Protein AF-A0A452YC44-F1 (afdb_monomer)

Organism: Aegilops tauschii subsp. strangulata (NCBI:txid200361)

Solvent-accessible surface area (backbone atoms only — not comparable to full-atom values): 22897 Å² total; per-residue (Å²): 118,47,82,43,82,42,40,73,81,59,58,51,47,60,36,51,28,50,75,39,75,52,96,51,88,94,44,70,43,84,42,74,10,66,50,44,50,27,32,63,68,18,35,35,37,35,33,37,38,51,56,42,36,35,71,69,41,54,56,68,47,43,53,63,58,76,65,48,63,53,47,77,64,87,78,85,61,61,43,60,50,31,90,60,43,43,87,48,73,40,71,90,77,62,99,85,40,74,71,67,51,43,65,76,48,32,86,68,54,84,66,55,88,85,78,89,81,74,82,77,49,73,67,52,50,47,52,51,48,37,70,77,37,63,86,43,56,91,48,41,66,60,53,50,54,45,50,55,48,52,38,47,48,44,54,60,70,73,64,64,79,83,91,62,99,64,94,69,88,68,75,78,72,64,78,50,72,67,54,54,51,48,48,52,53,57,55,63,78,41,92,67,74,75,77,88,60,78,73,53,74,68,53,51,50,51,53,48,41,54,46,26,58,63,67,16,64,72,47,91,49,69,68,57,22,48,52,48,33,29,52,50,22,55,75,71,68,39,79,86,57,35,84,51,81,58,73,93,64,79,63,50,79,45,79,45,78,52,34,40,32,34,46,95,39,73,40,82,29,96,47,67,42,44,78,85,65,89,57,98,71,75,94,41,69,73,59,44,56,51,47,31,53,52,49,46,31,58,71,71,75,48,94,82,86,90,85,74,71,88,86,76,46,67,68,55,53,54,52,51,52,29,50,42,40,65,49,90,79,84,86,79,87,82,52,99,84,60,52,71,44,78,75,76,57,66,87,70,92,74,54,71,63,70,63,49,49,60,55,50,50,52,50,50,52,52,46,52,68,73,46,69,88,78,128

Radius of gyration: 27.44 Å; Cα contacts (8 Å, |Δi|>4): 392; chains: 1; bounding box: 85×57×68 Å

InterPro domains:
  IPR011704 ATPase, dynein-related, AAA domain [PF07728] (3-95)
  IPR011704 ATPase, dynein-related, AAA domain [PF07728] (303-350)
  IPR025662 Sigma-54 interaction domain, ATP-binding site 1 [PS00675] (304-317)
  IPR027417 P-loop containing nucleoside triphosphate hydrolase [G3DSA:3.40.50.300] (1-129)
  IPR027417 P-loop containing nucleoside triphosphate hydrolase [G3DSA:3.40.50.300] (287-366)
  IPR027417 P-loop containing nucleoside triphosphate hydrolase [SSF52540] (2-188)
  IPR027417 P-loop containing nucleoside triphosphate hydrolase [SSF52540] (288-349)
  IPR040848 Midasin, AAA lid domain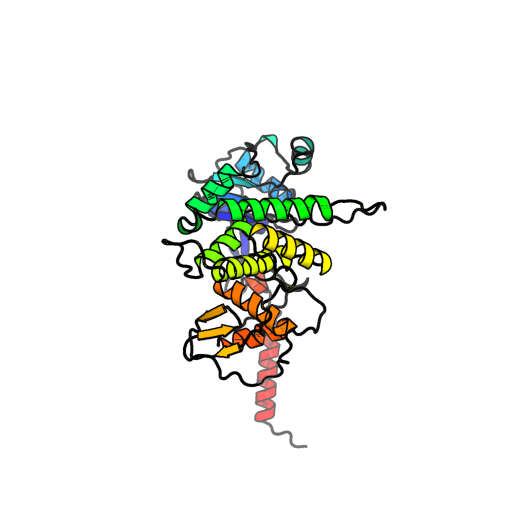 7 [PF17867] (124-238)

Nearest PDB structures (foldseek):
  6hyp-assembly1_A  TM=6.950E-01  e=7.839E-12  Saccharomyces cerevisiae
  6i26-assembly1_A  TM=6.501E-01  e=3.503E-11  Saccharomyces cerevisiae
  6i27-assembly1_A  TM=6.553E-01  e=1.036E-10  Saccharomyces cerevisiae
  6l1q-assembly1_C  TM=8.008E-01  e=5.345E-08  Acidithiobacillus ferrooxidans ATCC 23270
  7pmk-assembly1_7  TM=3.149E-01  e=3.720E-03  Saccharomyces cerevisiae

Secondary structure (DSSP, 8-state):
-EEEE--TT--HHHHHEEEEE-SSTT-EEEEE-HHHHHHHHT-EEEEETGGGS-HHHHHHHHHHHTT-SEEE-SSS-EEEPPTT-EEEE-----TT-TTHHHHHHSTTTTTS---PPPPPPHHHHHHHHHHH-GGGHHHHHHHHHHHHHHHHHHHHHSSS---S---------PPPHHHHHHHHHHHHTS----SSS---HHHHHHHHHHHIIIIITTSSSHHHHHHHHHHHHHHTT-TTSTT-SS-SSPPPEEE-SSEEEETTEEEE-SS-PPP----S----HHHHHHHHHHHHHHHTT------S-TTSSHHHHHHHHHHHTT---------TT--HHHHH-------HHHHHHHHHHHHHHHHHHHS----

Sequence (375 aa):
VLFIHMDEQMDGRTLVGSYVCTEKPGEFKWAPGSLTQAIVKGFWIVFEDIDKAPTDVQSILLPLLEGSSSFSIGHAEAVEVADGFRLFATVTTSKHDFSHALEGRLTYSGLWRKVMLGEPNREDMVNIVNGCYPSLDTISSKLIDTFEKVNSLVSYQFGGLNLAGGFSDGILHRFSLRDLLKWCKRIVGVDLNFEGLGLASSGYQFIYYEAADIFAASLSSPDKRQYVAREIARILGLFHQAETMHPTDKPIIQARHTDLQVGRVTLQCSDKPALIQKGPFADIRSALDVLERVACSIKFNEPVLLVGETGTGKTTLVQNLASWLKQSLTVVNLSQQSDISDLLGGFKPTDARSICFPLYMEFKDLFCQSFSKEV

Foldseek 3Di:
DEEDEAALPDDLCQQQWDFADDPDPPDTDTDGHPNRVCQQVLHEYEYEACLRHDPVNLVQCVCVLVVPQWRDSPPDDTHGGDPNYHYHYDHDDDPPCVPPPCPVRHDPSVSDDDDDDDADDLVRQLVVLCVVQVLCNVCSNLLSVLLVVLQVCLCPVVVDDPVDDDPPPPPSPRDDSVLSVLLSLLLVVPPQPPPDDHGDPVSLVSSLLSCLLSRLVVDDDNVSSLVSSLVSCVSSVNNPCSRDSDPPDQFDWDQDQQWTGQRPDIDGAPHGFDDLDPDVDDSDSVLSVVLSSVRSCVVSVHDDDDDDDPPPCPVVSVVSVCNRSVHDDDDDDDDPPDDPCNVPNGDDPDDPCNVVVVVVVVVVVVVCVVDPPDD

Mean predicted aligned error: 12.04 Å

pLDDT: mean 78.47, std 14.5, range [29.91, 95.56]

Structure (mmCIF, N/CA/C/O backbone):
data_AF-A0A452YC44-F1
#
_entry.id   AF-A0A452YC44-F1
#
loop_
_atom_site.group_PDB
_atom_site.id
_atom_site.type_symbol
_atom_site.label_atom_id
_atom_site.label_alt_id
_atom_site.label_comp_id
_atom_site.label_asym_id
_atom_site.label_entity_id
_atom_site.label_seq_id
_atom_site.pdbx_PDB_ins_code
_atom_site.Cartn_x
_atom_site.Cartn_y
_atom_site.Cartn_z
_atom_site.occupancy
_atom_site.B_iso_or_equiv
_atom_site.auth_seq_id
_atom_site.auth_comp_id
_atom_site.auth_asym_id
_atom_site.auth_atom_id
_atom_site.pdbx_PDB_model_num
ATOM 1 N N . VAL A 1 1 ? 0.842 -8.759 -18.058 1.00 87.31 1 VAL A N 1
ATOM 2 C CA . VAL A 1 1 ? 0.887 -7.284 -17.947 1.00 87.31 1 VAL A CA 1
ATOM 3 C C . VAL A 1 1 ? 1.856 -6.940 -16.829 1.00 87.31 1 VAL A C 1
ATOM 5 O O . VAL A 1 1 ? 1.789 -7.595 -15.796 1.00 87.31 1 VAL A O 1
ATOM 8 N N . LEU A 1 2 ? 2.770 -6.001 -17.051 1.00 91.62 2 LEU A N 1
ATOM 9 C CA . LEU A 1 2 ? 3.738 -5.496 -16.079 1.00 91.62 2 LEU A CA 1
ATOM 10 C C . LEU A 1 2 ? 3.369 -4.060 -15.711 1.00 91.62 2 LEU A C 1
ATOM 12 O O . LEU A 1 2 ? 3.071 -3.269 -16.601 1.00 91.62 2 LEU A O 1
ATOM 16 N N . PHE A 1 3 ? 3.404 -3.736 -14.423 1.00 93.00 3 PHE A N 1
ATOM 17 C CA . PHE A 1 3 ? 3.158 -2.388 -13.912 1.00 93.00 3 PHE A CA 1
ATOM 18 C C . PHE A 1 3 ? 4.475 -1.816 -13.397 1.00 93.00 3 PHE A C 1
ATOM 20 O O . PHE A 1 3 ? 5.175 -2.486 -12.637 1.00 93.00 3 PHE A O 1
ATOM 27 N N . ILE A 1 4 ? 4.821 -0.609 -13.834 1.00 91.19 4 ILE A N 1
ATOM 28 C CA . ILE A 1 4 ? 6.017 0.108 -13.395 1.00 91.19 4 ILE A CA 1
ATOM 29 C C . ILE A 1 4 ? 5.581 1.486 -12.924 1.00 91.19 4 ILE A C 1
ATOM 31 O O . ILE A 1 4 ? 5.048 2.268 -13.709 1.00 91.19 4 ILE A O 1
ATOM 35 N N . HIS A 1 5 ? 5.817 1.771 -11.648 1.00 90.75 5 HIS A N 1
ATOM 36 C CA . HIS A 1 5 ? 5.586 3.092 -11.082 1.00 90.75 5 HIS A CA 1
ATOM 37 C C . HIS A 1 5 ? 6.721 4.037 -11.474 1.00 90.75 5 HIS A C 1
ATOM 39 O O . HIS A 1 5 ? 7.886 3.656 -11.380 1.00 90.75 5 HIS A O 1
ATOM 45 N N . MET A 1 6 ? 6.375 5.237 -11.933 1.00 88.81 6 MET A N 1
ATOM 46 C CA . MET A 1 6 ? 7.327 6.278 -12.296 1.00 88.81 6 MET A CA 1
ATOM 47 C C . MET A 1 6 ? 7.452 7.301 -11.171 1.00 88.81 6 MET A C 1
ATOM 49 O O . MET A 1 6 ? 6.458 7.799 -10.645 1.00 88.81 6 MET A O 1
ATOM 53 N N . ASP A 1 7 ? 8.690 7.638 -10.835 1.00 86.19 7 ASP A N 1
ATOM 54 C CA . ASP A 1 7 ? 9.034 8.683 -9.881 1.00 86.19 7 ASP A CA 1
ATOM 55 C C . ASP A 1 7 ? 10.150 9.577 -10.445 1.00 86.19 7 ASP A C 1
ATOM 57 O O . ASP A 1 7 ? 10.784 9.241 -11.448 1.00 86.19 7 ASP A O 1
ATOM 61 N N . GLU A 1 8 ? 10.385 10.718 -9.793 1.00 84.38 8 GLU A N 1
ATOM 62 C CA . GLU A 1 8 ? 11.397 11.703 -10.204 1.00 84.38 8 GLU A CA 1
ATOM 63 C C . GLU A 1 8 ? 12.844 11.212 -10.014 1.00 84.38 8 GLU A C 1
ATOM 65 O O . GLU A 1 8 ? 13.779 11.841 -10.506 1.00 84.38 8 GLU A O 1
ATOM 70 N N . GLN A 1 9 ? 13.054 10.112 -9.286 1.00 82.69 9 GLN A N 1
ATOM 71 C CA . GLN A 1 9 ? 14.373 9.561 -8.965 1.00 82.69 9 GLN A CA 1
ATOM 72 C C . GLN A 1 9 ? 14.727 8.336 -9.819 1.00 82.69 9 GLN A C 1
ATOM 74 O O . GLN A 1 9 ? 15.830 7.798 -9.701 1.00 82.69 9 GLN A O 1
ATOM 79 N N . MET A 1 10 ? 13.819 7.895 -10.689 1.00 83.00 10 MET A N 1
ATOM 80 C CA . MET A 1 10 ? 14.007 6.706 -11.500 1.00 83.00 10 MET A CA 1
ATOM 81 C C . MET A 1 10 ? 15.135 6.883 -12.511 1.00 83.00 10 MET A C 1
ATOM 83 O O . MET A 1 10 ? 15.114 7.764 -13.370 1.00 83.00 10 MET A O 1
ATOM 87 N N . ASP A 1 11 ? 16.090 5.957 -12.459 1.00 83.94 11 ASP A N 1
ATOM 88 C CA . ASP A 1 11 ? 17.154 5.845 -13.448 1.00 83.94 11 ASP A CA 1
ATOM 89 C C . ASP A 1 11 ? 16.667 5.048 -14.672 1.00 83.94 11 ASP A C 1
ATOM 91 O O . ASP A 1 11 ? 16.182 3.914 -14.560 1.00 83.94 11 ASP A O 1
ATOM 95 N N . GLY A 1 12 ? 16.860 5.609 -15.868 1.00 83.50 12 GLY A N 1
ATOM 96 C CA . GLY A 1 12 ? 16.591 4.937 -17.140 1.00 83.50 12 GLY A CA 1
ATOM 97 C C . GLY A 1 12 ? 17.358 3.621 -17.313 1.00 83.50 12 GLY A C 1
ATOM 98 O O . GLY A 1 12 ? 16.876 2.710 -17.993 1.00 83.50 12 GLY A O 1
ATOM 99 N N . ARG A 1 13 ? 18.502 3.457 -16.636 1.00 83.94 13 ARG A N 1
ATOM 100 C CA . ARG A 1 13 ? 19.249 2.188 -16.608 1.00 83.94 13 ARG A CA 1
ATOM 101 C C . ARG A 1 13 ? 18.456 1.053 -15.972 1.00 83.94 13 ARG A C 1
ATOM 103 O O . ARG A 1 13 ? 18.591 -0.084 -16.403 1.00 83.94 13 ARG A O 1
ATOM 110 N N . THR A 1 14 ? 17.579 1.324 -15.011 1.00 83.31 14 THR A N 1
ATOM 111 C CA . THR A 1 14 ? 16.730 0.282 -14.408 1.00 83.31 14 THR A CA 1
ATOM 112 C C . THR A 1 14 ? 15.723 -0.278 -15.421 1.00 83.31 14 THR A C 1
ATOM 114 O O . THR A 1 14 ? 15.387 -1.464 -15.398 1.00 83.31 14 THR A O 1
ATOM 117 N N . LEU A 1 15 ? 15.268 0.557 -16.360 1.00 87.06 15 LEU A N 1
ATOM 118 C CA . LEU A 1 15 ? 14.335 0.157 -17.414 1.00 87.06 15 LEU A CA 1
ATOM 119 C C . LEU A 1 15 ? 15.045 -0.595 -18.541 1.00 87.06 15 LEU A C 1
ATOM 121 O O . LEU A 1 15 ? 14.588 -1.661 -18.958 1.00 87.06 15 LEU A O 1
ATOM 125 N N . VAL A 1 16 ? 16.166 -0.054 -19.018 1.00 89.38 16 VAL A N 1
ATOM 126 C CA . VAL A 1 16 ? 16.911 -0.593 -20.165 1.00 89.38 16 VAL A CA 1
ATOM 127 C C . VAL A 1 16 ? 17.768 -1.798 -19.761 1.00 89.38 16 VAL A C 1
ATOM 129 O O . VAL A 1 16 ? 17.779 -2.831 -20.433 1.00 89.38 16 VAL A O 1
ATOM 132 N N . GLY A 1 17 ? 18.441 -1.706 -18.625 1.00 87.31 17 GLY A N 1
ATOM 133 C CA . GLY A 1 17 ? 19.362 -2.701 -18.095 1.00 87.31 17 GLY A CA 1
ATOM 134 C C . GLY A 1 17 ? 20.668 -2.071 -17.631 1.00 87.31 17 GLY A C 1
ATOM 135 O O . GLY A 1 17 ? 20.981 -0.913 -17.928 1.00 87.31 17 GLY A O 1
ATOM 136 N N . SER A 1 18 ? 21.450 -2.858 -16.906 1.00 85.31 18 SER A N 1
ATOM 137 C CA . SER A 1 18 ? 22.782 -2.474 -16.450 1.00 85.31 18 SER A CA 1
ATOM 138 C C . SER A 1 18 ? 23.701 -3.694 -16.377 1.00 85.31 18 SER A C 1
ATOM 140 O O . SER A 1 18 ? 23.259 -4.848 -16.389 1.00 85.31 18 SER A O 1
ATOM 142 N N . TYR A 1 19 ? 25.011 -3.448 -16.335 1.00 84.06 19 TYR A N 1
ATOM 143 C CA . TYR A 1 19 ? 25.974 -4.495 -16.015 1.00 84.06 19 TYR A CA 1
ATOM 144 C C . TYR A 1 19 ? 25.935 -4.759 -14.517 1.00 84.06 19 TYR A C 1
ATOM 146 O O . TYR A 1 19 ? 26.180 -3.858 -13.715 1.00 84.06 19 TYR A O 1
ATOM 154 N N . VAL A 1 20 ? 25.649 -6.004 -14.155 1.00 81.56 20 VAL A N 1
ATOM 155 C CA . VAL A 1 20 ? 25.620 -6.455 -12.767 1.00 81.56 20 VAL A CA 1
ATOM 156 C C . VAL A 1 20 ? 26.834 -7.327 -12.483 1.00 81.56 20 VAL A C 1
ATOM 158 O O . VAL A 1 20 ? 27.291 -8.091 -13.342 1.00 81.56 20 VAL A O 1
ATOM 161 N N . CYS A 1 21 ? 27.370 -7.201 -11.270 1.00 80.06 21 CYS A N 1
ATOM 162 C CA . CYS A 1 21 ? 28.395 -8.114 -10.782 1.00 80.06 21 CYS A CA 1
ATOM 163 C C . CYS A 1 21 ? 27.818 -9.527 -10.702 1.00 80.06 21 CYS A C 1
ATOM 165 O O . CYS A 1 21 ? 26.653 -9.718 -10.347 1.00 80.06 21 CYS A O 1
ATOM 167 N N . THR A 1 22 ? 28.644 -10.513 -11.021 1.00 80.56 22 THR A N 1
ATOM 168 C CA . THR A 1 22 ? 28.306 -11.923 -10.826 1.00 80.56 22 THR A CA 1
ATOM 169 C C . THR A 1 22 ? 28.961 -12.461 -9.554 1.00 80.56 22 THR A C 1
ATOM 171 O O . THR A 1 22 ? 29.729 -11.767 -8.888 1.00 80.56 22 THR A O 1
ATOM 174 N N . GLU A 1 23 ? 28.686 -13.723 -9.221 1.00 80.19 23 GLU A N 1
ATOM 175 C CA . GLU A 1 23 ? 29.339 -14.422 -8.105 1.00 80.19 23 GLU A CA 1
ATOM 176 C C . GLU A 1 23 ? 30.863 -14.534 -8.278 1.00 80.19 23 GLU A C 1
ATOM 178 O O . GLU A 1 23 ? 31.586 -14.714 -7.299 1.00 80.19 23 GLU A O 1
ATOM 183 N N . LYS A 1 24 ? 31.367 -14.419 -9.514 1.00 78.31 24 LYS A N 1
ATOM 184 C CA . LYS A 1 24 ? 32.798 -14.421 -9.814 1.00 78.31 24 LYS A CA 1
ATOM 185 C C . LYS A 1 24 ? 33.354 -12.995 -9.716 1.00 78.31 24 LYS A C 1
ATOM 187 O O . LYS A 1 24 ? 32.956 -12.131 -10.503 1.00 78.31 24 LYS A O 1
ATOM 192 N N . PRO A 1 25 ? 34.304 -12.729 -8.797 1.00 74.81 25 PRO A N 1
ATOM 193 C CA . PRO A 1 25 ? 34.914 -11.411 -8.669 1.00 74.81 25 PRO A CA 1
ATOM 194 C C . PRO A 1 25 ? 35.533 -10.938 -9.991 1.00 74.81 25 PRO A C 1
ATOM 196 O O . PRO A 1 25 ? 36.320 -11.653 -10.605 1.00 74.81 25 PRO A O 1
ATOM 199 N N . GLY A 1 26 ? 35.185 -9.720 -10.414 1.00 77.00 26 GLY A N 1
ATOM 200 C CA . GLY A 1 26 ? 35.690 -9.104 -11.646 1.00 77.00 26 GLY A CA 1
ATOM 201 C C . GLY A 1 26 ? 34.912 -9.449 -12.921 1.00 77.00 26 GLY A C 1
ATOM 202 O O . GLY A 1 26 ? 35.197 -8.863 -13.963 1.00 77.00 26 GLY A O 1
ATOM 203 N N . GLU A 1 27 ? 33.919 -10.342 -12.861 1.00 83.50 27 GLU A N 1
ATOM 204 C CA . GLU A 1 27 ? 33.040 -10.638 -13.994 1.00 83.50 27 GLU A CA 1
ATOM 205 C C . GLU A 1 27 ? 31.748 -9.810 -13.915 1.00 83.50 27 GLU A C 1
ATOM 207 O O . GLU A 1 27 ? 30.963 -9.921 -12.966 1.00 83.50 27 GLU A O 1
ATOM 212 N N . PHE A 1 28 ? 31.523 -9.008 -14.957 1.00 82.00 28 PHE A N 1
ATOM 213 C CA . PHE A 1 28 ? 30.318 -8.211 -15.153 1.00 82.00 28 PHE A CA 1
ATOM 214 C C . PHE A 1 28 ? 29.489 -8.812 -16.281 1.00 82.00 28 PHE A C 1
ATOM 216 O O . PHE A 1 28 ? 29.984 -8.990 -17.395 1.00 82.00 28 PHE A O 1
ATOM 223 N N . LYS A 1 29 ? 28.212 -9.084 -16.011 1.00 85.25 29 LYS A N 1
ATOM 224 C CA . LYS A 1 29 ? 27.273 -9.591 -17.013 1.00 85.25 29 LYS A CA 1
ATOM 225 C C . LYS A 1 29 ? 26.180 -8.565 -17.261 1.00 85.25 29 LYS A C 1
ATOM 227 O O . LYS A 1 29 ? 25.663 -7.963 -16.323 1.00 85.25 29 LYS A O 1
ATOM 232 N N . TRP A 1 30 ? 25.813 -8.381 -18.526 1.00 85.50 30 TRP A N 1
ATOM 233 C CA . TRP A 1 30 ? 24.662 -7.557 -18.869 1.00 85.50 30 TRP A CA 1
ATOM 234 C C . TRP A 1 30 ? 23.370 -8.205 -18.361 1.00 85.50 30 TRP A C 1
ATOM 236 O O . TRP A 1 30 ? 23.087 -9.365 -18.681 1.00 85.50 30 TRP A O 1
ATOM 246 N N . ALA A 1 31 ? 22.589 -7.454 -17.586 1.00 85.75 31 ALA A N 1
ATOM 247 C CA . ALA A 1 31 ? 21.258 -7.846 -17.153 1.00 85.75 31 ALA A CA 1
ATOM 248 C C . ALA A 1 31 ? 20.211 -6.922 -17.802 1.00 85.75 31 ALA A C 1
ATOM 250 O O . ALA A 1 31 ? 20.277 -5.704 -17.616 1.00 85.75 31 ALA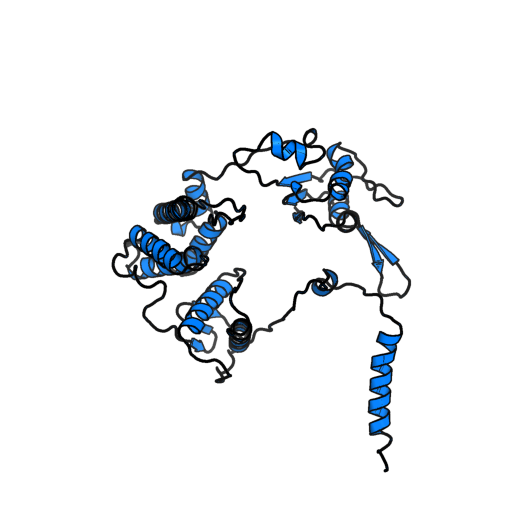 A O 1
ATOM 251 N N . PRO A 1 32 ? 19.239 -7.470 -18.559 1.00 88.69 32 PRO A N 1
ATOM 252 C CA . PRO A 1 32 ? 18.201 -6.658 -19.182 1.00 88.69 32 PRO A CA 1
ATOM 253 C C . PRO A 1 32 ? 17.266 -6.086 -18.114 1.00 88.69 32 PRO A C 1
ATOM 255 O O . PRO A 1 32 ? 16.814 -6.815 -17.227 1.00 88.69 32 PRO A O 1
ATOM 258 N N . GLY A 1 33 ? 16.950 -4.798 -18.233 1.00 89.00 33 GLY A N 1
ATOM 259 C CA . GLY A 1 33 ? 16.013 -4.115 -17.345 1.00 89.00 33 GLY A CA 1
ATOM 260 C C . GLY A 1 33 ? 14.559 -4.503 -17.614 1.00 89.00 33 GLY A C 1
ATOM 261 O O . GLY A 1 33 ? 14.247 -5.229 -18.564 1.00 89.00 33 GLY A O 1
ATOM 262 N N . SER A 1 34 ? 13.651 -4.012 -16.772 1.00 90.06 34 SER A N 1
ATOM 263 C CA . SER A 1 34 ? 12.233 -4.398 -16.805 1.00 90.06 34 SER A CA 1
ATOM 264 C C . SER A 1 34 ? 11.556 -4.100 -18.148 1.00 90.06 34 SER A C 1
ATOM 266 O O . SER A 1 34 ? 10.765 -4.912 -18.629 1.00 90.06 34 SER A O 1
ATOM 268 N N . LEU A 1 35 ? 11.892 -2.970 -18.784 1.00 91.62 35 LEU A N 1
ATOM 269 C CA . LEU A 1 35 ? 11.348 -2.587 -20.090 1.00 91.62 35 LEU A CA 1
ATOM 270 C C . LEU A 1 35 ? 11.918 -3.474 -21.200 1.00 91.62 35 LEU A C 1
ATOM 272 O O . LEU A 1 35 ? 11.156 -4.034 -21.982 1.00 91.62 35 LEU A O 1
ATOM 276 N N . THR A 1 36 ? 13.236 -3.674 -21.232 1.00 91.00 36 THR A N 1
ATOM 277 C CA . THR A 1 36 ? 13.882 -4.544 -22.228 1.00 91.00 36 THR A CA 1
ATOM 278 C C . THR A 1 36 ? 13.335 -5.968 -22.167 1.00 91.00 36 THR A C 1
ATOM 280 O O . THR A 1 36 ? 13.018 -6.559 -23.196 1.00 91.00 36 THR A O 1
ATOM 283 N N . GLN A 1 37 ? 13.142 -6.519 -20.965 1.00 90.62 37 GLN A N 1
ATOM 284 C CA . GLN A 1 37 ? 12.528 -7.839 -20.809 1.00 90.62 37 GLN A CA 1
ATOM 285 C C . GLN A 1 37 ? 11.084 -7.881 -21.325 1.00 90.62 37 GLN A C 1
ATOM 287 O O . GLN A 1 37 ? 10.684 -8.883 -21.920 1.00 90.62 37 GLN A O 1
ATOM 292 N N . ALA A 1 38 ? 10.306 -6.818 -21.103 1.00 93.06 38 ALA A N 1
ATOM 293 C CA . ALA A 1 38 ? 8.936 -6.718 -21.594 1.00 93.06 38 ALA A CA 1
ATOM 294 C C . ALA A 1 38 ? 8.881 -6.668 -23.127 1.00 93.06 38 ALA A C 1
ATOM 296 O O . ALA A 1 38 ? 8.042 -7.343 -23.720 1.00 93.06 38 ALA A O 1
ATOM 297 N N . ILE A 1 39 ? 9.800 -5.925 -23.749 1.00 92.69 39 ILE A N 1
ATOM 298 C CA . ILE A 1 39 ? 9.930 -5.796 -25.205 1.00 92.69 39 ILE A CA 1
ATOM 299 C C . ILE A 1 39 ? 10.261 -7.151 -25.839 1.00 92.69 39 ILE A C 1
ATOM 301 O O . ILE A 1 39 ? 9.524 -7.602 -26.712 1.00 92.69 39 ILE A O 1
ATOM 305 N N . VAL A 1 40 ? 11.304 -7.837 -25.349 1.00 91.56 40 VAL A N 1
ATOM 306 C CA . VAL A 1 40 ? 11.728 -9.153 -25.873 1.00 91.56 40 VAL A CA 1
ATOM 307 C C . VAL A 1 40 ? 10.614 -10.192 -25.742 1.00 91.56 40 VAL A C 1
ATOM 309 O O . VAL A 1 40 ? 10.399 -11.002 -26.637 1.00 91.56 40 VAL A O 1
ATOM 312 N N . LYS A 1 41 ? 9.909 -10.204 -24.604 1.00 92.31 41 LYS A N 1
ATOM 313 C CA . LYS A 1 41 ? 8.879 -11.213 -24.311 1.00 92.31 41 LYS A CA 1
ATOM 314 C C . LYS A 1 41 ? 7.493 -10.857 -24.858 1.00 92.31 41 LYS A C 1
ATOM 316 O O . LYS A 1 41 ? 6.577 -11.663 -24.720 1.00 92.31 41 LYS A O 1
ATOM 321 N N . GLY A 1 42 ? 7.310 -9.666 -25.431 1.00 93.00 42 GLY A N 1
ATOM 322 C CA . GLY A 1 42 ? 6.010 -9.196 -25.919 1.00 93.00 42 GLY A CA 1
ATOM 323 C C . GLY A 1 42 ? 4.984 -8.965 -24.809 1.00 93.00 42 GLY A C 1
ATOM 324 O O . GLY A 1 42 ? 3.793 -9.203 -24.998 1.00 93.00 42 GLY A O 1
ATOM 325 N N . PHE A 1 43 ? 5.425 -8.547 -23.622 1.00 95.06 43 PHE A N 1
ATOM 326 C CA . PHE A 1 43 ? 4.525 -8.270 -22.506 1.00 95.06 43 PHE A CA 1
ATOM 327 C C . PHE A 1 43 ? 3.896 -6.885 -22.617 1.00 95.06 43 PHE A C 1
ATOM 329 O O . PHE A 1 43 ? 4.519 -5.924 -23.054 1.00 95.06 43 PHE A O 1
ATOM 336 N N . TRP A 1 44 ? 2.652 -6.768 -22.158 1.00 95.56 44 TRP A N 1
ATOM 337 C CA . TRP A 1 44 ? 2.008 -5.465 -22.013 1.00 95.56 44 TRP A CA 1
ATOM 338 C C . TRP A 1 44 ? 2.594 -4.758 -20.802 1.00 95.56 44 TRP A C 1
ATOM 340 O O . TRP A 1 44 ? 2.666 -5.369 -19.732 1.00 95.56 44 TRP A O 1
ATOM 350 N N . ILE A 1 45 ? 2.966 -3.495 -20.958 1.00 95.25 45 ILE A N 1
ATOM 351 C CA . ILE A 1 45 ? 3.543 -2.673 -19.904 1.00 95.25 45 ILE A CA 1
ATOM 352 C C . ILE A 1 45 ? 2.645 -1.469 -19.622 1.00 95.25 45 ILE A C 1
ATOM 354 O O . ILE A 1 45 ? 2.100 -0.859 -20.543 1.00 95.25 45 ILE A O 1
ATOM 358 N N . VAL A 1 46 ? 2.469 -1.158 -18.342 1.00 95.56 46 VAL A N 1
ATOM 359 C CA . VAL A 1 46 ? 1.710 -0.012 -17.848 1.00 95.56 46 VAL A CA 1
ATOM 360 C C . VAL A 1 46 ? 2.651 0.836 -17.005 1.00 95.56 46 VAL A C 1
ATOM 362 O O . VAL A 1 46 ? 3.121 0.383 -15.961 1.00 95.56 46 VAL A O 1
ATOM 365 N N . PHE A 1 47 ? 2.930 2.052 -17.465 1.00 93.38 47 PHE A N 1
ATOM 366 C CA . PHE A 1 47 ? 3.670 3.047 -16.700 1.00 93.38 47 PHE A CA 1
ATOM 367 C C . PHE A 1 47 ? 2.713 3.889 -15.867 1.00 93.38 47 PHE A C 1
ATOM 369 O O . PHE A 1 47 ? 1.876 4.600 -16.417 1.00 93.38 47 PHE A O 1
ATOM 376 N N . GLU A 1 48 ? 2.812 3.795 -14.548 1.00 92.62 48 GLU A N 1
ATOM 377 C CA . GLU A 1 48 ? 1.989 4.593 -13.647 1.00 92.62 48 GLU A CA 1
ATOM 378 C C . GLU A 1 48 ? 2.643 5.944 -13.365 1.00 92.62 48 GLU A C 1
ATOM 380 O O . GLU A 1 48 ? 3.831 5.974 -13.061 1.00 92.62 48 GLU A O 1
ATOM 385 N N . ASP A 1 49 ? 1.869 7.031 -13.439 1.00 88.94 49 ASP A N 1
ATOM 386 C CA . ASP A 1 49 ? 2.322 8.414 -13.208 1.00 88.94 49 ASP A CA 1
ATOM 387 C C . ASP A 1 49 ? 3.505 8.837 -14.104 1.00 88.94 49 ASP A C 1
ATOM 389 O O . ASP A 1 49 ? 4.504 9.394 -13.646 1.00 88.94 49 ASP A O 1
ATOM 393 N N . ILE A 1 50 ? 3.403 8.583 -15.415 1.00 89.06 50 ILE A N 1
ATOM 394 C CA . ILE A 1 50 ? 4.491 8.858 -16.377 1.00 89.06 50 ILE A CA 1
ATOM 395 C C . ILE A 1 50 ? 4.924 10.337 -16.412 1.00 89.06 50 ILE A C 1
ATOM 397 O O . ILE A 1 50 ? 6.047 10.642 -16.806 1.00 89.06 50 ILE A O 1
ATOM 401 N N . ASP A 1 51 ? 4.069 11.258 -15.965 1.00 85.06 51 ASP A N 1
ATOM 402 C CA . ASP A 1 51 ? 4.371 12.686 -15.841 1.00 85.06 51 ASP A CA 1
ATOM 403 C C . ASP A 1 51 ? 5.409 13.013 -14.762 1.00 85.06 51 ASP A C 1
ATOM 405 O O . ASP A 1 51 ? 6.023 14.075 -14.823 1.00 85.06 51 ASP A O 1
ATOM 409 N N . LYS A 1 52 ? 5.642 12.102 -13.812 1.00 87.25 52 LYS A N 1
ATOM 410 C CA . LYS A 1 52 ? 6.689 12.234 -12.789 1.00 87.25 52 LYS A CA 1
ATOM 411 C C . LYS A 1 52 ? 8.049 11.721 -13.256 1.00 87.25 52 LYS A C 1
ATOM 413 O O . LYS A 1 52 ? 9.049 11.960 -12.588 1.00 87.25 52 LYS A O 1
ATOM 418 N N . ALA A 1 53 ? 8.099 11.002 -14.377 1.00 88.19 53 ALA A N 1
ATOM 419 C CA . ALA A 1 53 ? 9.343 10.443 -14.883 1.00 88.19 53 ALA A CA 1
ATOM 420 C C . ALA A 1 53 ? 10.292 11.555 -15.370 1.00 88.19 53 ALA A C 1
ATOM 422 O O . ALA A 1 53 ? 9.839 12.457 -16.086 1.00 88.19 53 ALA A O 1
ATOM 423 N N . PRO A 1 54 ? 11.607 11.463 -15.092 1.00 88.56 54 PRO A N 1
ATOM 424 C CA . PRO A 1 54 ? 12.606 12.368 -15.646 1.00 88.56 54 PRO A CA 1
ATOM 425 C C . PRO A 1 54 ? 12.568 12.418 -17.176 1.00 88.56 54 PRO A C 1
ATOM 427 O O . PRO A 1 54 ? 12.249 11.429 -17.843 1.00 88.56 54 PRO A O 1
ATOM 430 N N . THR A 1 55 ? 12.980 13.549 -17.754 1.00 86.12 55 THR A N 1
ATOM 431 C CA . THR A 1 55 ? 13.037 13.746 -19.215 1.00 86.12 55 THR A CA 1
ATOM 432 C C . THR A 1 55 ? 13.880 12.687 -19.921 1.00 86.12 55 THR A C 1
ATOM 434 O O . THR A 1 55 ? 13.562 12.282 -21.041 1.00 86.12 55 THR A O 1
ATOM 437 N N . ASP A 1 56 ? 14.920 12.192 -19.253 1.00 86.19 56 ASP A N 1
ATOM 438 C CA . ASP A 1 56 ? 15.812 11.158 -19.776 1.00 86.19 56 ASP A CA 1
ATOM 439 C C . ASP A 1 56 ? 15.074 9.820 -19.921 1.00 86.19 56 ASP A C 1
ATOM 441 O O . ASP A 1 56 ? 15.175 9.156 -20.952 1.00 86.19 56 ASP A O 1
ATOM 445 N N . VAL A 1 57 ? 14.245 9.465 -18.933 1.00 88.50 57 VAL A N 1
ATOM 446 C CA . VAL A 1 57 ? 13.387 8.272 -18.971 1.00 88.50 57 VAL A CA 1
ATOM 447 C C . VAL A 1 57 ? 12.316 8.408 -20.050 1.00 88.50 57 VAL A C 1
ATOM 449 O O . VAL A 1 57 ? 12.104 7.476 -20.825 1.00 88.50 57 VAL A O 1
ATOM 452 N N . GLN A 1 58 ? 11.677 9.576 -20.157 1.00 86.31 58 GLN A N 1
ATOM 453 C CA . GLN A 1 58 ? 10.689 9.832 -21.211 1.00 86.31 58 GLN A CA 1
ATOM 454 C C . GLN A 1 58 ? 11.315 9.728 -22.614 1.00 86.31 58 GLN A C 1
ATOM 456 O O . GLN A 1 58 ? 10.692 9.195 -23.532 1.00 86.31 58 GLN A O 1
ATOM 461 N N . SER A 1 59 ? 12.566 10.169 -22.775 1.00 86.19 59 SER A N 1
ATOM 462 C CA . SER A 1 59 ? 13.300 10.103 -24.046 1.00 86.19 59 SER A CA 1
ATOM 463 C C . SER A 1 59 ? 13.646 8.670 -24.458 1.00 86.19 59 SER A C 1
ATOM 465 O O . SER A 1 59 ? 13.621 8.357 -25.645 1.00 86.19 59 SER A O 1
ATOM 467 N N . ILE A 1 60 ? 13.892 7.772 -23.497 1.00 88.31 60 ILE A N 1
ATOM 468 C CA . ILE A 1 60 ? 14.087 6.336 -23.767 1.00 88.31 60 ILE A CA 1
ATOM 469 C C . ILE A 1 60 ? 12.826 5.711 -24.381 1.00 88.31 60 ILE A C 1
ATOM 471 O O . ILE A 1 60 ? 12.927 4.800 -25.198 1.00 88.31 60 ILE A O 1
ATOM 475 N N . LEU A 1 61 ? 11.634 6.193 -24.019 1.00 88.81 61 LEU A N 1
ATOM 476 C CA . LEU A 1 61 ? 10.369 5.660 -24.533 1.00 88.81 61 LEU A CA 1
ATOM 477 C C . LEU A 1 61 ? 10.019 6.168 -25.938 1.00 88.81 61 LEU A C 1
ATOM 479 O O . LEU A 1 61 ? 9.180 5.560 -26.602 1.00 88.81 61 LEU A O 1
ATOM 483 N N . LEU A 1 62 ? 10.655 7.246 -26.408 1.00 88.31 62 LEU A N 1
ATOM 484 C CA . LEU A 1 62 ? 10.323 7.898 -27.677 1.00 88.31 62 LEU A CA 1
ATOM 485 C C . LEU A 1 62 ? 10.355 6.944 -28.889 1.00 88.31 62 LEU A C 1
ATOM 487 O O . LEU A 1 62 ? 9.347 6.888 -29.596 1.00 88.31 62 LEU A O 1
ATOM 491 N N . PRO A 1 63 ? 11.399 6.116 -29.107 1.00 87.94 63 PRO A N 1
ATOM 492 C CA . PRO A 1 63 ? 11.434 5.212 -30.260 1.00 87.94 63 PRO A CA 1
ATOM 493 C C . PRO A 1 63 ? 10.279 4.201 -30.266 1.00 87.94 63 PRO A C 1
ATOM 495 O O . PRO A 1 63 ? 9.773 3.833 -31.327 1.00 87.94 63 PRO A O 1
ATOM 498 N N . LEU A 1 64 ? 9.835 3.767 -29.080 1.00 89.31 64 LEU A N 1
ATOM 499 C CA . LEU A 1 64 ? 8.711 2.838 -28.926 1.00 89.31 64 LEU A CA 1
ATOM 500 C C . LEU A 1 64 ? 7.374 3.516 -29.242 1.00 89.31 64 LEU A C 1
ATOM 502 O O . LEU A 1 64 ? 6.475 2.876 -29.782 1.00 89.31 64 LEU A O 1
ATOM 506 N N . LEU A 1 65 ? 7.246 4.807 -28.925 1.00 88.56 65 LEU A N 1
ATOM 507 C CA . LEU A 1 65 ? 6.060 5.610 -29.233 1.00 88.56 65 LEU A CA 1
ATOM 508 C C . LEU A 1 65 ? 5.954 5.952 -30.721 1.00 88.56 65 LEU A C 1
ATOM 510 O O . LEU A 1 65 ? 4.849 6.017 -31.252 1.00 88.56 65 LEU A O 1
ATOM 514 N N . GLU A 1 66 ? 7.087 6.122 -31.401 1.00 87.94 66 GLU A N 1
ATOM 515 C CA . GLU A 1 66 ? 7.151 6.318 -32.855 1.00 87.94 66 GLU A CA 1
ATOM 516 C C . GLU A 1 66 ? 6.829 5.038 -33.647 1.00 87.94 66 GLU A C 1
ATOM 518 O O . GLU A 1 66 ? 6.594 5.099 -34.853 1.00 87.94 66 GLU A O 1
ATOM 523 N N . GLY A 1 67 ? 6.776 3.880 -32.978 1.00 84.38 67 GLY A N 1
ATOM 524 C CA . GLY A 1 67 ? 6.498 2.589 -33.607 1.00 84.38 67 GLY A CA 1
ATOM 525 C C . GLY A 1 67 ? 7.736 1.912 -34.196 1.00 84.38 67 GLY A C 1
ATOM 526 O O . GLY A 1 67 ? 7.615 1.140 -35.147 1.00 84.38 67 GLY A O 1
ATOM 527 N N . SER A 1 68 ? 8.924 2.189 -33.652 1.00 84.56 68 SER A N 1
ATOM 528 C CA . SER A 1 68 ? 10.154 1.508 -34.063 1.00 84.56 68 SER A CA 1
ATOM 529 C C . SER A 1 68 ? 10.062 0.005 -33.788 1.00 84.56 68 SER A C 1
ATOM 531 O O . SER A 1 68 ? 9.724 -0.410 -32.681 1.00 84.56 68 SER A O 1
ATOM 533 N N . SER A 1 69 ? 10.424 -0.820 -34.773 1.00 85.19 69 SER A N 1
ATOM 534 C CA . SER A 1 69 ? 10.500 -2.283 -34.626 1.00 85.19 69 SER A CA 1
ATOM 535 C C . SER A 1 69 ? 11.735 -2.751 -33.851 1.00 85.19 69 SER A C 1
ATOM 537 O O . SER A 1 69 ? 11.846 -3.925 -33.508 1.00 85.19 69 SER A O 1
ATOM 539 N N . SER A 1 70 ? 12.668 -1.843 -33.561 1.00 87.12 70 SER A N 1
ATOM 540 C CA . SER A 1 70 ? 13.895 -2.120 -32.821 1.00 87.12 70 SER A CA 1
ATOM 541 C C . SER A 1 70 ? 14.107 -1.105 -31.701 1.00 87.12 70 SER A C 1
ATOM 543 O O . SER A 1 70 ? 13.935 0.095 -31.913 1.00 87.12 70 SER A O 1
ATOM 545 N N . PHE A 1 71 ? 14.545 -1.573 -30.536 1.00 88.12 71 PHE A N 1
ATOM 546 C CA . PHE A 1 71 ? 14.817 -0.764 -29.353 1.00 88.12 71 PHE A CA 1
ATOM 547 C C . PHE A 1 71 ? 16.312 -0.759 -29.020 1.00 88.12 71 PHE A C 1
ATOM 549 O O . PHE A 1 71 ? 16.905 -1.807 -28.762 1.00 88.12 71 PHE A O 1
ATOM 556 N N . SER A 1 72 ? 16.937 0.419 -29.020 1.00 83.00 72 SER A N 1
ATOM 557 C CA . SER A 1 72 ? 18.374 0.570 -28.772 1.00 83.00 72 SER A CA 1
ATOM 558 C C . SER A 1 72 ? 18.714 0.540 -27.279 1.00 83.00 72 SER A C 1
ATOM 560 O O . SER A 1 72 ? 18.275 1.402 -26.523 1.00 83.00 72 SER A O 1
ATOM 562 N N . ILE A 1 73 ? 19.590 -0.381 -26.871 1.00 80.00 73 ILE A N 1
ATOM 563 C CA . ILE A 1 73 ? 20.030 -0.568 -25.471 1.00 80.00 73 ILE A CA 1
ATOM 564 C C . ILE A 1 73 ? 21.321 0.238 -25.170 1.00 80.00 73 ILE A C 1
ATOM 566 O O . ILE A 1 73 ? 22.077 -0.042 -24.248 1.00 80.00 73 ILE A O 1
ATOM 570 N N . GLY A 1 74 ? 21.633 1.252 -25.982 1.00 69.44 74 GLY A N 1
ATOM 571 C CA . GLY A 1 74 ? 22.785 2.147 -25.797 1.00 69.44 74 GLY A CA 1
ATOM 572 C C . GLY A 1 74 ? 24.172 1.561 -26.108 1.00 69.44 74 GLY A C 1
ATOM 573 O O . GLY A 1 74 ? 25.055 2.333 -26.468 1.00 69.44 74 GLY A O 1
ATOM 574 N N . HIS A 1 75 ? 24.385 0.238 -26.020 1.00 64.56 75 HIS A N 1
ATOM 575 C CA . HIS A 1 75 ? 25.744 -0.325 -26.083 1.00 64.56 75 HIS A CA 1
ATOM 576 C C . HIS A 1 75 ? 26.117 -1.221 -27.275 1.00 64.56 75 HIS A C 1
ATOM 578 O O . HIS A 1 75 ? 27.308 -1.232 -27.565 1.00 64.56 75 HIS A O 1
ATOM 584 N N . ALA A 1 76 ? 25.211 -1.909 -27.993 1.00 54.53 76 ALA A N 1
ATOM 585 C CA . ALA A 1 76 ? 25.565 -2.512 -29.303 1.00 54.53 76 ALA A CA 1
ATOM 586 C C . ALA A 1 76 ? 24.422 -3.215 -30.051 1.00 54.53 76 ALA A C 1
ATOM 588 O O . ALA A 1 76 ? 24.418 -3.193 -31.277 1.00 54.53 76 ALA A O 1
ATOM 589 N N . GLU A 1 77 ? 23.464 -3.839 -29.365 1.00 69.50 77 GLU A N 1
ATOM 590 C CA . GLU A 1 77 ? 22.406 -4.604 -30.037 1.00 69.50 77 GLU A CA 1
ATOM 591 C C . GLU A 1 77 ? 21.049 -3.950 -29.800 1.00 69.50 77 GLU A C 1
ATOM 593 O O . GLU A 1 77 ? 20.602 -3.776 -28.663 1.00 69.50 77 GLU A O 1
ATOM 598 N N . ALA A 1 78 ? 20.419 -3.531 -30.898 1.00 81.06 78 ALA A N 1
ATOM 599 C CA . ALA A 1 78 ? 19.022 -3.157 -30.874 1.00 81.06 78 ALA A CA 1
ATOM 600 C C . ALA A 1 78 ? 18.200 -4.440 -30.753 1.00 81.06 78 ALA A C 1
ATOM 602 O O . ALA A 1 78 ? 18.397 -5.391 -31.507 1.00 81.06 78 ALA A O 1
ATOM 603 N N . VAL A 1 79 ? 17.299 -4.469 -29.783 1.00 86.94 79 VAL A N 1
ATOM 604 C CA . VAL A 1 79 ? 16.411 -5.605 -29.573 1.00 86.94 79 VAL A CA 1
ATOM 605 C C . VAL A 1 79 ? 15.174 -5.438 -30.432 1.00 86.94 79 VAL A C 1
ATOM 607 O O . VAL A 1 79 ? 14.589 -4.358 -30.471 1.00 86.94 79 VAL A O 1
ATOM 610 N N . GLU A 1 80 ? 14.767 -6.509 -31.101 1.00 90.44 80 GLU A N 1
ATOM 611 C CA . GLU A 1 80 ? 13.529 -6.527 -31.868 1.00 90.44 80 GLU A CA 1
ATOM 612 C C . GLU A 1 80 ? 12.317 -6.487 -30.927 1.00 90.44 80 GLU A C 1
ATOM 614 O O . GLU A 1 80 ? 12.251 -7.200 -29.920 1.00 90.44 80 GLU A O 1
ATOM 619 N N . VAL A 1 81 ? 11.368 -5.607 -31.236 1.00 91.94 81 VAL A N 1
ATOM 620 C CA . VAL A 1 81 ? 10.137 -5.451 -30.465 1.00 91.94 81 VAL A CA 1
ATOM 621 C C . VAL A 1 81 ? 9.185 -6.574 -30.848 1.00 91.94 81 VAL A C 1
ATOM 623 O O . VAL A 1 81 ? 8.750 -6.656 -31.992 1.00 91.94 81 VAL A O 1
ATOM 626 N N . ALA A 1 82 ? 8.840 -7.436 -29.892 1.00 93.44 82 ALA A N 1
ATOM 627 C CA . ALA A 1 82 ? 7.921 -8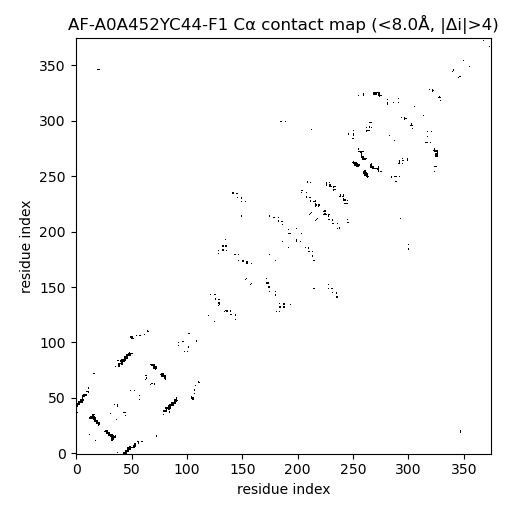.536 -30.155 1.00 93.44 82 ALA A CA 1
ATOM 628 C C . ALA A 1 82 ? 6.504 -8.030 -30.485 1.00 93.44 82 ALA A C 1
ATOM 630 O O . ALA A 1 82 ? 5.988 -7.132 -29.817 1.00 93.44 82 ALA A O 1
ATOM 631 N N . ASP A 1 83 ? 5.823 -8.688 -31.429 1.00 90.12 83 ASP A N 1
ATOM 632 C CA . ASP A 1 83 ? 4.484 -8.308 -31.923 1.00 90.12 83 ASP A CA 1
ATOM 633 C C . ASP A 1 83 ? 3.405 -8.188 -30.826 1.00 90.12 83 ASP A C 1
ATOM 635 O O . ASP A 1 83 ? 2.413 -7.468 -30.967 1.00 90.12 83 ASP A O 1
ATOM 639 N N . GLY A 1 84 ? 3.576 -8.913 -29.714 1.00 90.81 84 GLY A N 1
ATOM 640 C CA . GLY A 1 84 ? 2.661 -8.893 -28.569 1.00 90.81 84 GLY A CA 1
ATOM 641 C C . GLY A 1 84 ? 2.813 -7.677 -27.647 1.00 90.81 84 GLY A C 1
ATOM 642 O O . GLY A 1 84 ? 1.947 -7.452 -26.796 1.00 90.81 84 GLY A O 1
ATOM 643 N N . PHE A 1 85 ? 3.888 -6.898 -27.796 1.00 94.25 85 PHE A N 1
ATOM 644 C CA . PHE A 1 85 ? 4.207 -5.775 -26.921 1.00 94.25 85 PHE A CA 1
ATOM 645 C C . PHE A 1 85 ? 3.166 -4.655 -27.038 1.00 94.25 85 PHE A C 1
ATOM 647 O O . PHE A 1 85 ? 2.764 -4.244 -28.128 1.00 94.25 85 PHE A O 1
ATOM 654 N N . ARG A 1 86 ? 2.715 -4.142 -25.889 1.00 92.62 86 ARG A N 1
ATOM 655 C CA . ARG A 1 86 ? 1.773 -3.017 -25.804 1.00 92.62 86 ARG A CA 1
ATOM 656 C C . ARG A 1 86 ? 2.184 -2.082 -24.683 1.00 92.62 86 ARG A C 1
ATOM 658 O O . ARG A 1 86 ? 2.511 -2.540 -23.591 1.00 92.62 86 ARG A O 1
ATOM 665 N N . LEU A 1 87 ? 2.108 -0.786 -24.959 1.00 92.75 87 LEU A N 1
ATOM 666 C CA . LEU A 1 87 ? 2.513 0.280 -24.057 1.00 92.75 87 LEU A CA 1
ATOM 667 C C . LEU A 1 87 ? 1.292 1.082 -23.603 1.00 92.75 87 LEU A C 1
ATOM 669 O O . LEU A 1 87 ? 0.559 1.629 -24.425 1.00 92.75 87 LEU A O 1
ATOM 673 N N . PHE A 1 88 ? 1.098 1.161 -22.291 1.00 94.12 88 PHE A N 1
ATOM 674 C CA . PHE A 1 88 ? 0.094 1.994 -21.641 1.00 94.12 88 PHE A CA 1
ATOM 675 C C . PHE A 1 88 ? 0.772 2.903 -20.623 1.00 94.12 88 PHE A C 1
ATOM 677 O O . PHE A 1 88 ? 1.797 2.543 -20.044 1.00 94.12 88 PHE A O 1
ATOM 684 N N . ALA A 1 89 ? 0.177 4.064 -20.376 1.00 91.75 89 ALA A N 1
ATOM 685 C CA . ALA A 1 89 ? 0.616 4.960 -19.323 1.00 91.75 89 ALA A CA 1
ATOM 686 C C . ALA A 1 89 ? -0.585 5.602 -18.625 1.00 91.75 89 ALA A C 1
ATOM 688 O O . ALA A 1 89 ? -1.629 5.811 -19.249 1.00 91.75 89 ALA A O 1
ATOM 689 N N . THR A 1 90 ? -0.439 5.908 -17.340 1.00 91.38 90 THR A N 1
ATOM 690 C CA . THR A 1 90 ? -1.422 6.660 -16.561 1.00 91.38 90 THR A CA 1
ATOM 691 C C . THR A 1 90 ? -0.837 8.003 -16.151 1.00 91.38 90 THR A C 1
ATOM 693 O O . THR A 1 90 ? 0.363 8.132 -15.916 1.00 91.38 90 THR A O 1
ATOM 696 N N . VAL A 1 91 ? -1.701 9.014 -16.100 1.00 86.69 91 VAL A N 1
ATOM 697 C CA . VAL A 1 91 ? -1.364 10.369 -15.662 1.00 86.69 91 VAL A CA 1
ATOM 698 C C . VAL A 1 91 ? -2.512 10.871 -14.814 1.00 86.69 91 VAL A C 1
ATOM 700 O O . VAL A 1 91 ? -3.674 10.795 -15.225 1.00 86.69 91 VAL A O 1
ATOM 703 N N . THR A 1 92 ? -2.190 11.393 -13.637 1.00 81.19 92 THR A N 1
ATOM 704 C CA . THR A 1 92 ? -3.188 11.974 -12.744 1.00 81.19 92 THR A CA 1
ATOM 705 C C . THR A 1 92 ? -3.381 13.447 -13.102 1.00 81.19 92 THR A C 1
ATOM 707 O O . THR A 1 92 ? -2.446 14.240 -13.045 1.00 81.19 92 THR A O 1
ATOM 710 N N . THR A 1 93 ? -4.601 13.837 -13.477 1.00 74.44 93 THR A N 1
ATOM 711 C CA . THR A 1 93 ? -4.929 15.220 -13.861 1.00 74.44 93 THR A CA 1
ATOM 712 C C . THR A 1 93 ? -6.097 15.768 -13.043 1.00 74.44 93 THR A C 1
ATOM 714 O O . THR A 1 93 ? -7.003 15.030 -12.650 1.00 74.44 93 THR A O 1
ATOM 717 N N . SER A 1 94 ? -6.070 17.073 -12.765 1.00 68.00 94 SER A N 1
ATOM 718 C CA . SER A 1 94 ? -7.190 17.788 -12.153 1.00 68.00 94 SER A CA 1
ATOM 719 C C . SER A 1 94 ? -8.201 18.182 -13.242 1.00 68.00 94 SER A C 1
ATOM 721 O O . SER A 1 94 ? -7.829 18.415 -14.392 1.00 68.00 94 SER A O 1
ATOM 723 N N . LYS A 1 95 ? -9.493 18.295 -12.896 1.00 58.78 95 LYS A N 1
ATOM 724 C CA . LYS A 1 95 ? -10.584 18.590 -13.854 1.00 58.78 95 LYS A CA 1
ATOM 725 C C . LYS A 1 95 ? -10.388 19.886 -14.670 1.00 58.78 95 LYS A C 1
ATOM 727 O O . LYS A 1 95 ? -11.090 20.064 -15.661 1.00 58.78 95 LYS A O 1
ATOM 732 N N . HIS A 1 96 ? -9.472 20.776 -14.278 1.00 52.62 96 HIS A N 1
ATOM 733 C CA . HIS A 1 96 ? -9.276 22.086 -14.907 1.00 52.62 96 HIS A CA 1
ATOM 734 C C . HIS A 1 96 ? -8.052 22.192 -15.835 1.00 52.62 96 HIS A C 1
ATOM 736 O O . HIS A 1 96 ? -7.996 23.141 -16.611 1.00 52.62 96 HIS A O 1
ATOM 742 N N . ASP A 1 97 ? -7.127 21.223 -15.838 1.00 53.53 97 ASP A N 1
ATOM 743 C CA . ASP A 1 97 ? -5.800 21.404 -16.462 1.00 53.53 97 ASP A CA 1
ATOM 744 C C . ASP A 1 97 ? -5.519 20.519 -17.692 1.00 53.53 97 ASP A C 1
ATOM 746 O O . ASP A 1 97 ? -4.368 20.346 -18.097 1.00 53.53 97 ASP A O 1
ATOM 750 N N . PHE A 1 98 ? -6.558 19.956 -18.313 1.00 54.59 98 PHE A N 1
ATOM 751 C CA . PHE A 1 98 ? -6.422 18.932 -19.359 1.00 54.59 98 PHE A CA 1
ATOM 752 C C . PHE A 1 98 ? -5.518 19.333 -20.541 1.00 54.59 98 PHE A C 1
ATOM 754 O O . PHE A 1 98 ? -4.724 18.516 -21.007 1.00 54.59 98 PHE A O 1
ATOM 761 N N . SER A 1 99 ? -5.622 20.572 -21.033 1.00 53.38 99 SER A N 1
ATOM 762 C CA . SER A 1 99 ? -4.825 21.042 -22.173 1.00 53.38 99 SER A CA 1
ATOM 763 C C . SER A 1 99 ? -3.456 21.582 -21.755 1.00 53.38 99 SER A C 1
ATOM 765 O O . SER A 1 99 ? -2.452 21.228 -22.362 1.00 53.38 99 SER A O 1
ATOM 767 N N . HIS A 1 100 ? -3.388 22.392 -20.695 1.00 51.28 100 HIS A N 1
ATOM 768 C CA . HIS A 1 100 ? -2.166 23.124 -20.347 1.00 51.28 100 HIS A CA 1
ATOM 769 C C . HIS A 1 100 ? -1.163 22.327 -19.500 1.00 51.28 100 HIS A C 1
ATOM 771 O O . HIS A 1 100 ? 0.041 22.496 -19.684 1.00 51.28 100 HIS A O 1
ATOM 777 N N . ALA A 1 101 ? -1.605 21.442 -18.597 1.00 52.59 101 ALA A N 1
ATOM 778 C CA . ALA A 1 101 ? -0.664 20.682 -17.766 1.00 52.59 101 ALA A CA 1
ATOM 779 C C . ALA A 1 101 ? -0.003 19.529 -18.529 1.00 52.59 101 ALA A C 1
ATOM 781 O O . ALA A 1 101 ? 1.148 19.192 -18.257 1.00 52.59 101 ALA A O 1
ATOM 782 N N . LEU A 1 102 ? -0.702 18.934 -19.498 1.00 56.97 102 LEU A N 1
ATOM 783 C CA . LEU A 1 102 ? -0.192 17.776 -20.229 1.00 56.97 102 LEU A CA 1
ATOM 784 C C . LEU A 1 102 ? 0.837 18.148 -21.308 1.00 56.97 102 LEU A C 1
ATOM 786 O O . LEU A 1 102 ? 1.656 17.309 -21.671 1.00 56.97 102 LEU A O 1
ATOM 790 N N . GLU A 1 103 ? 0.790 19.376 -21.827 1.00 56.62 103 GLU A N 1
ATOM 791 C CA . GLU A 1 103 ? 1.767 19.892 -22.798 1.00 56.62 103 GLU A CA 1
ATOM 792 C C . GLU A 1 103 ? 3.091 20.297 -22.135 1.00 56.62 103 GLU A C 1
ATOM 794 O O . GLU A 1 103 ? 4.140 20.185 -22.761 1.00 56.62 103 GLU A O 1
ATOM 799 N N . GLY A 1 104 ? 3.059 20.717 -20.864 1.00 58.47 104 GLY A N 1
ATOM 800 C CA . GLY A 1 104 ? 4.260 21.086 -20.107 1.00 58.47 104 GLY A CA 1
ATOM 801 C C . GLY A 1 104 ? 4.925 19.940 -19.334 1.00 58.47 104 GLY A C 1
ATOM 802 O O . GLY A 1 104 ? 6.112 20.038 -19.038 1.00 58.47 104 GLY A O 1
ATOM 803 N N . ARG A 1 105 ? 4.186 18.873 -18.983 1.00 63.00 105 ARG A N 1
ATOM 804 C CA . ARG A 1 105 ? 4.686 17.770 -18.128 1.00 63.00 105 ARG A CA 1
ATOM 805 C C . ARG A 1 105 ? 4.992 16.471 -18.872 1.00 63.00 105 ARG A C 1
ATOM 807 O O . ARG A 1 105 ? 5.836 15.701 -18.426 1.00 63.00 105 ARG A O 1
ATOM 814 N N . LEU A 1 106 ? 4.323 16.219 -19.999 1.00 68.25 106 LEU A N 1
ATOM 815 C CA . LEU A 1 106 ? 4.611 15.062 -20.846 1.00 68.25 106 LEU A CA 1
ATOM 816 C C . LEU A 1 106 ? 5.306 15.514 -22.115 1.00 68.25 106 LEU A C 1
ATOM 818 O O . LEU A 1 106 ? 4.677 16.042 -23.040 1.00 68.25 106 LEU A O 1
ATOM 822 N N . THR A 1 107 ? 6.598 15.224 -22.191 1.00 64.06 107 THR A N 1
ATOM 823 C CA . THR A 1 107 ? 7.321 15.332 -23.451 1.00 64.06 107 THR A CA 1
ATOM 824 C C . THR A 1 107 ? 6.662 14.376 -24.453 1.00 64.06 107 THR A C 1
ATOM 826 O O . THR A 1 107 ? 6.310 13.245 -24.116 1.00 64.06 107 THR A O 1
ATOM 829 N N . TYR A 1 108 ? 6.437 14.834 -25.687 1.00 69.88 108 TYR A N 1
ATOM 830 C CA . TYR A 1 108 ? 5.838 14.031 -26.769 1.00 69.88 108 TYR A CA 1
ATOM 831 C C . TYR A 1 108 ? 4.363 13.636 -26.569 1.00 69.88 108 TYR A C 1
ATOM 833 O O . TYR A 1 108 ? 3.890 12.628 -27.094 1.00 69.88 108 TYR A O 1
ATOM 841 N N . SER A 1 109 ? 3.595 14.488 -25.884 1.00 70.50 109 SER A N 1
ATOM 842 C CA . SER A 1 109 ? 2.139 14.370 -25.686 1.00 70.50 109 SER A CA 1
ATOM 843 C C . SER A 1 109 ? 1.331 14.054 -26.964 1.00 70.50 109 SER A C 1
ATOM 845 O O . SER A 1 109 ? 0.248 13.474 -26.878 1.00 70.50 109 SER A O 1
ATOM 847 N N . GLY A 1 110 ? 1.839 14.425 -28.147 1.00 76.75 110 GLY A N 1
ATOM 848 C CA . GLY A 1 110 ? 1.199 14.181 -29.447 1.00 76.75 110 GLY A CA 1
ATOM 849 C C . GLY A 1 110 ? 1.278 12.739 -29.966 1.00 76.75 110 GLY A C 1
ATOM 850 O O . GLY A 1 110 ? 0.456 12.367 -30.797 1.00 76.75 110 GLY A O 1
ATOM 851 N N . LEU A 1 111 ? 2.213 11.918 -29.473 1.00 84.62 111 LEU A N 1
ATOM 852 C CA . LEU A 1 111 ? 2.336 10.506 -29.875 1.00 84.62 111 LEU A CA 1
ATOM 853 C C . LEU A 1 111 ? 1.372 9.591 -29.104 1.00 84.62 111 LEU A C 1
ATOM 855 O O . LEU A 1 111 ? 1.086 8.470 -29.519 1.00 84.62 111 LEU A O 1
ATOM 859 N N . TRP A 1 112 ? 0.842 10.072 -27.981 1.00 86.06 112 TRP A N 1
ATOM 860 C CA . TRP A 1 112 ? -0.045 9.301 -27.123 1.00 86.06 112 TRP A CA 1
ATOM 861 C C . TRP A 1 112 ? -1.503 9.406 -27.561 1.00 86.06 112 TRP A C 1
ATOM 863 O O . TRP A 1 112 ? -2.063 10.495 -27.707 1.00 86.06 112 TRP A O 1
ATOM 873 N N . ARG A 1 113 ? -2.182 8.256 -27.639 1.00 87.81 113 ARG A N 1
ATOM 874 C CA . ARG A 1 113 ? -3.647 8.223 -27.666 1.00 87.81 113 ARG A CA 1
ATOM 875 C C . ARG A 1 113 ? -4.185 8.433 -26.253 1.00 87.81 113 ARG A C 1
ATOM 877 O O . ARG A 1 113 ? -4.094 7.548 -25.408 1.00 87.81 113 ARG A O 1
ATOM 884 N N . LYS A 1 114 ? -4.786 9.596 -26.013 1.00 85.88 114 LYS A N 1
ATOM 885 C CA . LYS A 1 114 ? -5.312 9.989 -24.700 1.00 85.88 114 LYS A CA 1
ATOM 886 C C . LYS A 1 114 ? -6.738 9.473 -24.514 1.00 85.88 114 LYS A C 1
ATOM 888 O O . LYS A 1 114 ? -7.600 9.709 -25.359 1.00 85.88 114 LYS A O 1
ATOM 893 N N . VAL A 1 115 ? -6.986 8.793 -23.398 1.00 88.31 115 VAL A N 1
ATOM 894 C CA . VAL A 1 115 ? -8.323 8.366 -22.965 1.00 88.31 115 VAL A CA 1
ATOM 895 C C . VAL A 1 115 ? -8.571 8.962 -21.589 1.00 88.31 115 VAL A C 1
ATOM 897 O O . VAL A 1 115 ? -7.826 8.690 -20.653 1.00 88.31 115 VAL A O 1
ATOM 900 N N . MET A 1 116 ? -9.600 9.798 -21.476 1.00 83.06 116 MET A N 1
ATOM 901 C CA . MET A 1 116 ? -9.969 10.408 -20.205 1.00 83.06 116 MET A CA 1
ATOM 902 C C . MET A 1 116 ? -10.883 9.461 -19.434 1.00 83.06 116 MET A C 1
ATOM 904 O O . MET A 1 116 ? -11.953 9.096 -19.920 1.00 83.06 116 MET A O 1
ATOM 908 N N . LEU A 1 117 ? -10.458 9.084 -18.232 1.00 83.94 117 LEU A N 1
ATOM 909 C CA . LEU A 1 117 ? -11.268 8.314 -17.297 1.00 83.94 117 LEU A CA 1
ATOM 910 C C . LEU A 1 117 ? -11.845 9.274 -16.257 1.00 83.94 117 LEU A C 1
ATOM 912 O O . LEU A 1 117 ? -11.101 9.934 -15.532 1.00 83.94 117 LEU A O 1
ATOM 916 N N . GLY A 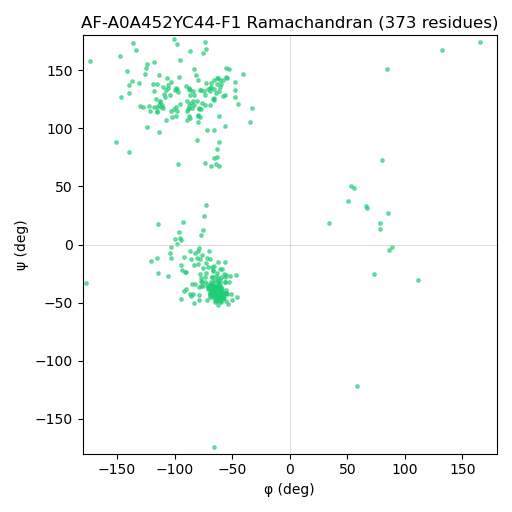1 118 ? -13.172 9.388 -16.236 1.00 80.00 118 GLY A N 1
ATOM 917 C CA . GLY A 1 118 ? -13.885 10.154 -15.220 1.00 80.00 118 GLY A CA 1
ATOM 918 C C . GLY A 1 118 ? -13.936 9.420 -13.881 1.00 80.00 118 GLY A C 1
ATOM 919 O O . GLY A 1 118 ? -13.699 8.214 -13.803 1.00 80.00 118 GLY A O 1
ATOM 920 N N . GLU A 1 119 ? -14.278 10.156 -12.825 1.00 80.50 119 GLU A N 1
ATOM 921 C CA . GLU A 1 119 ? -14.691 9.540 -11.561 1.00 80.50 119 GLU A CA 1
ATOM 922 C C . GLU A 1 119 ? -15.942 8.673 -11.818 1.00 80.50 119 GLU A C 1
ATOM 924 O O . GLU A 1 119 ? -16.813 9.102 -12.579 1.00 80.50 119 GLU A O 1
ATOM 929 N N . PRO A 1 120 ? -16.035 7.465 -11.231 1.00 84.38 120 PRO A N 1
ATOM 930 C CA . PRO A 1 120 ? -17.176 6.581 -11.443 1.00 84.38 120 PRO A CA 1
ATOM 931 C C . PRO A 1 120 ? -18.455 7.229 -10.916 1.00 84.38 120 PRO A C 1
ATOM 933 O O . PRO A 1 120 ? -18.466 7.812 -9.828 1.00 84.38 120 PRO A O 1
ATOM 936 N N . ASN A 1 121 ? -19.542 7.100 -11.672 1.00 88.56 121 ASN A N 1
ATOM 937 C CA . ASN A 1 121 ? -20.837 7.610 -11.246 1.00 88.56 121 ASN A CA 1
ATOM 938 C C . ASN A 1 121 ? -21.420 6.743 -10.122 1.00 88.56 121 ASN A C 1
ATOM 940 O O . ASN A 1 121 ? -20.970 5.625 -9.867 1.00 88.56 121 ASN A O 1
ATOM 944 N N . ARG A 1 122 ? -22.485 7.228 -9.473 1.00 89.75 122 ARG A N 1
ATOM 945 C CA . ARG A 1 122 ? -23.192 6.469 -8.430 1.00 89.75 122 ARG A CA 1
ATOM 946 C C . ARG A 1 122 ? -23.655 5.094 -8.915 1.00 89.75 122 ARG A C 1
ATOM 948 O O . ARG A 1 122 ? -23.513 4.114 -8.193 1.00 89.75 122 ARG A O 1
ATOM 955 N N . GLU A 1 123 ? -24.170 5.018 -10.140 1.00 90.06 123 GLU A N 1
ATOM 956 C CA . GLU A 1 123 ? -24.593 3.759 -10.767 1.00 90.06 123 GLU A CA 1
ATOM 957 C C . GLU A 1 123 ? -23.411 2.807 -10.984 1.00 90.06 123 GLU A C 1
ATOM 959 O O . GLU A 1 123 ? -23.503 1.627 -10.648 1.00 90.06 123 GLU A O 1
ATOM 964 N N . ASP A 1 124 ? -22.270 3.326 -11.447 1.00 91.25 124 ASP A N 1
ATOM 965 C CA . ASP A 1 124 ? -21.045 2.540 -11.604 1.00 91.25 124 ASP A CA 1
ATOM 966 C C . ASP A 1 124 ? -20.560 2.009 -10.253 1.00 91.25 124 ASP A C 1
ATOM 968 O O . ASP A 1 124 ? -20.197 0.842 -10.149 1.00 91.25 124 ASP A O 1
ATOM 972 N N . MET A 1 125 ? -20.599 2.828 -9.195 1.00 90.69 125 MET A N 1
ATOM 973 C CA . MET A 1 125 ? -20.218 2.403 -7.844 1.00 90.69 125 MET A CA 1
ATOM 974 C C . MET A 1 125 ? -21.110 1.269 -7.326 1.00 90.69 125 MET A C 1
ATOM 976 O O . MET A 1 125 ? -20.581 0.301 -6.779 1.00 90.69 125 MET A O 1
ATOM 980 N N . VAL A 1 126 ? -22.432 1.345 -7.532 1.00 91.38 126 VAL A N 1
ATOM 981 C CA . VAL A 1 126 ? -23.361 0.253 -7.183 1.00 91.38 126 VAL A CA 1
ATOM 982 C C . VAL A 1 126 ? -22.999 -1.011 -7.961 1.00 91.38 126 VAL A C 1
ATOM 984 O O . VAL A 1 126 ? -22.826 -2.071 -7.362 1.00 91.38 126 VAL A O 1
ATOM 987 N N . ASN A 1 127 ? -22.805 -0.897 -9.277 1.00 91.62 127 ASN A N 1
ATOM 988 C CA . ASN A 1 127 ? -22.462 -2.030 -10.136 1.00 91.62 127 ASN A CA 1
ATOM 989 C C . ASN A 1 127 ? -21.121 -2.673 -9.747 1.00 91.62 127 ASN A C 1
ATOM 991 O O . ASN A 1 127 ? -21.001 -3.897 -9.739 1.00 91.62 127 ASN A O 1
ATOM 995 N N . ILE A 1 128 ? -20.121 -1.868 -9.378 1.00 92.38 128 ILE A N 1
ATOM 996 C CA . ILE A 1 128 ? -18.809 -2.350 -8.930 1.00 92.38 128 ILE A CA 1
ATOM 997 C C . ILE A 1 128 ? -18.926 -3.070 -7.584 1.00 92.38 128 ILE A C 1
ATOM 999 O O . ILE A 1 128 ? -18.348 -4.147 -7.427 1.00 92.38 128 ILE A O 1
ATOM 1003 N N . VAL A 1 129 ? -19.662 -2.510 -6.616 1.00 91.44 129 VAL A N 1
ATOM 1004 C CA . VAL A 1 129 ? -19.861 -3.143 -5.301 1.00 91.44 129 VAL A CA 1
ATOM 1005 C C . VAL A 1 129 ? -20.619 -4.456 -5.456 1.00 91.44 129 VAL A C 1
ATOM 1007 O O . VAL A 1 129 ? -20.166 -5.467 -4.931 1.00 91.44 129 VAL A O 1
ATOM 1010 N N . ASN A 1 130 ? -21.699 -4.468 -6.233 1.00 90.06 130 ASN A N 1
ATOM 1011 C CA . ASN A 1 130 ? -22.514 -5.660 -6.457 1.00 90.06 130 ASN A CA 1
ATOM 1012 C C . ASN A 1 130 ? -21.770 -6.737 -7.260 1.00 90.06 130 ASN A C 1
ATOM 1014 O O . ASN A 1 130 ? -21.918 -7.924 -6.979 1.00 90.06 130 ASN A O 1
ATOM 1018 N N . GLY A 1 131 ? -20.933 -6.338 -8.222 1.00 91.00 131 GLY A N 1
ATOM 1019 C CA . GLY A 1 131 ? -20.083 -7.259 -8.977 1.00 91.00 131 GLY A CA 1
ATOM 1020 C C . GLY A 1 131 ? -18.957 -7.867 -8.135 1.00 91.00 131 GLY A C 1
ATOM 1021 O O . GLY A 1 131 ? -18.660 -9.051 -8.275 1.00 91.00 131 GLY A O 1
ATOM 1022 N N . CYS A 1 132 ? -18.342 -7.083 -7.243 1.00 88.94 132 CYS A N 1
ATOM 1023 C CA . CYS A 1 132 ? -17.276 -7.567 -6.358 1.00 88.94 132 CYS A CA 1
ATOM 1024 C C . CYS A 1 132 ? -17.811 -8.357 -5.152 1.00 88.94 132 CYS A C 1
ATOM 1026 O O . CYS A 1 132 ? -17.172 -9.311 -4.712 1.00 88.94 132 CYS A O 1
ATOM 1028 N N . TYR A 1 133 ? -18.954 -7.944 -4.598 1.00 89.00 133 TYR A N 1
ATOM 1029 C CA . TYR A 1 133 ? -19.512 -8.440 -3.339 1.00 89.00 133 TYR A CA 1
ATOM 1030 C C . TYR A 1 133 ? -21.041 -8.613 -3.431 1.00 89.00 133 TYR A C 1
ATOM 1032 O O . TYR A 1 133 ? -21.792 -7.790 -2.900 1.00 89.00 133 TYR A O 1
ATOM 1040 N N . PRO A 1 134 ? -21.529 -9.708 -4.045 1.00 85.50 134 PRO A N 1
ATOM 1041 C CA . PRO A 1 134 ? -22.963 -9.917 -4.265 1.00 85.50 134 PRO A CA 1
ATOM 1042 C C . PRO A 1 134 ? -23.806 -9.959 -2.980 1.00 85.50 134 PRO A C 1
ATOM 1044 O O . PRO A 1 134 ? -24.977 -9.591 -2.991 1.00 85.50 134 PRO A O 1
ATOM 1047 N N . SER A 1 135 ? -23.219 -10.368 -1.850 1.00 83.44 135 SER A N 1
ATOM 1048 C CA . SER A 1 135 ? -23.898 -10.424 -0.546 1.00 83.44 135 SER A CA 1
ATOM 1049 C C . SER A 1 135 ? -24.306 -9.051 0.003 1.00 83.44 135 SER A C 1
ATOM 1051 O O . SER A 1 135 ? -25.169 -8.976 0.876 1.00 83.44 135 SER A O 1
ATOM 1053 N N . LEU A 1 136 ? -23.714 -7.965 -0.505 1.00 83.06 136 LEU A N 1
ATOM 1054 C CA . LEU A 1 136 ? -23.964 -6.601 -0.037 1.00 83.06 136 LEU A CA 1
ATOM 1055 C C . LEU A 1 136 ? -25.040 -5.856 -0.834 1.00 83.06 136 LEU A C 1
ATOM 1057 O O . LEU A 1 136 ? -25.290 -4.689 -0.531 1.00 83.06 136 LEU A O 1
ATOM 1061 N N . ASP A 1 137 ? -25.702 -6.495 -1.803 1.00 83.44 137 ASP A N 1
ATOM 1062 C CA . ASP A 1 137 ? -26.667 -5.838 -2.698 1.00 83.44 137 ASP A CA 1
ATOM 1063 C C . ASP A 1 137 ? -27.736 -5.033 -1.936 1.00 83.44 137 ASP A C 1
ATOM 1065 O O . ASP A 1 137 ? -27.983 -3.865 -2.235 1.00 83.44 137 ASP A O 1
ATOM 1069 N N . THR A 1 138 ? -28.262 -5.598 -0.846 1.00 84.38 138 THR A N 1
ATOM 1070 C CA . THR A 1 138 ? -29.308 -4.973 -0.016 1.00 84.38 138 THR A CA 1
ATOM 1071 C C . THR A 1 138 ? -28.864 -3.714 0.743 1.00 84.38 138 THR A C 1
ATOM 1073 O O . THR A 1 138 ? -29.707 -2.906 1.137 1.00 84.38 138 THR A O 1
ATOM 1076 N N . ILE A 1 139 ? -27.560 -3.531 0.981 1.00 84.81 139 ILE A N 1
ATOM 1077 C CA . ILE A 1 139 ? -27.003 -2.421 1.783 1.00 84.81 139 ILE A CA 1
ATOM 1078 C C . ILE A 1 139 ? -26.130 -1.501 0.918 1.00 84.81 139 ILE A C 1
ATOM 1080 O O . ILE A 1 139 ? -25.817 -0.389 1.344 1.00 84.81 139 ILE A O 1
ATOM 1084 N N . SER A 1 140 ? -25.789 -1.918 -0.304 1.00 86.81 140 SER A N 1
ATOM 1085 C CA . SER A 1 140 ? -24.938 -1.210 -1.267 1.00 86.81 140 SER A CA 1
ATOM 1086 C C . SER A 1 140 ? -25.297 0.275 -1.391 1.00 86.81 140 SER A C 1
ATOM 1088 O O . SER A 1 140 ? -24.421 1.135 -1.283 1.00 86.81 140 SER A O 1
ATOM 1090 N N . SER A 1 141 ? -26.592 0.597 -1.490 1.00 88.69 141 SER A N 1
ATOM 1091 C CA . SER A 1 141 ? -27.076 1.977 -1.581 1.00 88.69 141 SER A CA 1
ATOM 1092 C C . SER A 1 141 ? -26.707 2.808 -0.348 1.00 88.69 141 SER A C 1
ATOM 1094 O O . SER A 1 141 ? -26.188 3.910 -0.491 1.00 88.69 141 SER A O 1
ATOM 1096 N N . LYS A 1 142 ? -26.898 2.265 0.864 1.00 88.06 142 LYS A N 1
ATOM 1097 C CA . LYS A 1 142 ? -26.555 2.937 2.130 1.00 88.06 142 LYS A CA 1
ATOM 1098 C C . LYS A 1 142 ? -25.044 3.101 2.294 1.00 88.06 142 LYS A C 1
ATOM 1100 O O . LYS A 1 142 ? -24.601 4.117 2.831 1.00 88.06 142 LYS A O 1
ATOM 1105 N N . LEU A 1 143 ? -24.248 2.121 1.854 1.00 89.94 143 LEU A N 1
ATOM 1106 C CA . LEU A 1 143 ? -22.784 2.219 1.890 1.00 89.94 143 LEU A CA 1
ATOM 1107 C C . LEU A 1 143 ? -22.300 3.357 0.985 1.00 89.94 143 LEU A C 1
ATOM 1109 O O . LEU A 1 143 ? -21.487 4.179 1.406 1.00 89.94 143 LEU A O 1
ATOM 1113 N N . ILE A 1 144 ? -22.844 3.447 -0.228 1.00 91.25 144 ILE A N 1
ATOM 1114 C CA . ILE A 1 144 ? -22.480 4.492 -1.189 1.00 91.25 144 ILE A CA 1
ATOM 1115 C C . ILE A 1 144 ? -22.947 5.864 -0.704 1.00 91.25 144 ILE A C 1
ATOM 1117 O O . ILE A 1 144 ? -22.153 6.800 -0.724 1.00 91.25 144 ILE A O 1
ATOM 1121 N N . ASP A 1 145 ? -24.162 5.974 -0.159 1.00 90.88 145 ASP A N 1
ATOM 1122 C CA . ASP A 1 145 ? -24.652 7.226 0.435 1.00 90.88 145 ASP A CA 1
ATOM 1123 C C . ASP A 1 145 ? -23.747 7.688 1.591 1.00 90.88 145 ASP A C 1
ATOM 1125 O O . ASP A 1 145 ? -23.438 8.875 1.721 1.00 90.88 145 ASP A O 1
ATOM 1129 N N . THR A 1 146 ? -23.268 6.746 2.415 1.00 90.31 146 THR A N 1
ATOM 1130 C CA . THR A 1 146 ? -22.309 7.030 3.492 1.00 90.31 146 THR A CA 1
ATOM 1131 C C . THR A 1 146 ? -20.984 7.532 2.922 1.00 90.31 146 THR A C 1
ATOM 1133 O O . THR A 1 146 ? -20.469 8.554 3.371 1.00 90.31 146 THR A O 1
ATOM 1136 N N . PHE A 1 147 ? -20.442 6.849 1.914 1.00 90.81 147 PHE A N 1
ATOM 1137 C CA . PHE A 1 147 ? -19.180 7.207 1.270 1.00 90.81 147 PHE A CA 1
ATOM 1138 C C . PHE A 1 147 ? -19.233 8.583 0.588 1.00 90.81 147 PHE A C 1
ATOM 1140 O O . PHE A 1 147 ? -18.363 9.421 0.831 1.00 90.81 147 PHE A O 1
ATOM 1147 N N . GLU A 1 148 ? -20.272 8.858 -0.206 1.00 89.44 148 GLU A N 1
ATOM 1148 C CA . GLU A 1 148 ? -20.486 10.160 -0.847 1.00 89.44 148 GLU A CA 1
ATOM 1149 C C . GLU A 1 148 ? -20.641 11.266 0.198 1.00 89.44 148 GLU A C 1
ATOM 1151 O O . GLU A 1 148 ? -20.031 12.335 0.077 1.00 89.44 148 GLU A O 1
ATOM 1156 N N . LYS A 1 149 ? -21.397 11.007 1.274 1.00 87.50 149 LYS A N 1
ATOM 1157 C CA . LYS A 1 149 ? -21.584 11.995 2.334 1.00 87.50 149 LYS A CA 1
ATOM 1158 C C . LYS A 1 149 ? -20.276 12.294 3.054 1.00 87.50 149 LYS A C 1
ATOM 1160 O O . LYS A 1 149 ? -19.937 13.469 3.185 1.00 87.50 149 LYS A O 1
ATOM 1165 N N . VAL A 1 150 ? -19.517 11.278 3.459 1.00 87.25 150 VAL A N 1
ATOM 1166 C CA . VAL A 1 150 ? -18.208 11.454 4.107 1.00 87.25 150 VAL A CA 1
ATOM 1167 C C . VAL A 1 150 ? -17.250 12.227 3.192 1.00 87.25 150 VAL A C 1
ATOM 1169 O O . VAL A 1 150 ? -16.630 13.193 3.638 1.00 87.25 150 VAL A O 1
ATOM 1172 N N . ASN A 1 151 ? -17.190 11.889 1.902 1.00 86.38 151 ASN A N 1
ATOM 1173 C CA . ASN A 1 151 ? -16.360 12.607 0.931 1.00 86.38 151 ASN A CA 1
ATOM 1174 C C . ASN A 1 151 ? -16.788 14.064 0.729 1.00 86.38 151 ASN A C 1
ATOM 1176 O O . ASN A 1 151 ? -15.934 14.950 0.607 1.00 86.38 151 ASN A O 1
ATOM 1180 N N . SER A 1 152 ? -18.095 14.337 0.737 1.00 83.81 152 SER A N 1
ATOM 1181 C CA . SER A 1 152 ? -18.613 15.704 0.684 1.00 83.81 152 SER A CA 1
ATOM 1182 C C . SER A 1 152 ? -18.213 16.495 1.933 1.00 83.81 152 SER A C 1
ATOM 1184 O O . SER A 1 152 ? -17.737 17.622 1.818 1.00 83.81 152 SER A O 1
ATOM 1186 N N . LEU A 1 153 ? -18.312 15.899 3.125 1.00 79.88 153 LEU A N 1
ATOM 1187 C CA . LEU A 1 153 ? -17.950 16.560 4.377 1.00 79.88 153 LEU A CA 1
ATOM 1188 C C . LEU A 1 153 ? -16.472 16.927 4.403 1.00 79.88 153 LEU A C 1
ATOM 1190 O O . LEU A 1 153 ? -16.127 18.068 4.711 1.00 79.88 153 LEU A O 1
ATOM 1194 N N . VAL A 1 154 ? -15.605 15.989 4.017 1.00 73.75 154 VAL A N 1
ATOM 1195 C CA . VAL A 1 154 ? -14.170 16.258 3.996 1.00 73.75 154 VAL A CA 1
ATOM 1196 C C . VAL A 1 154 ? -13.809 17.310 2.948 1.00 73.75 154 VAL A C 1
ATOM 1198 O O . VAL A 1 154 ? -12.987 18.182 3.221 1.00 73.75 154 VAL A O 1
ATOM 1201 N N . SER A 1 155 ? -14.479 17.302 1.793 1.00 67.81 155 SER A N 1
ATOM 1202 C CA . SER A 1 155 ? -14.239 18.285 0.732 1.00 67.81 155 SER A CA 1
ATOM 1203 C C . SER A 1 155 ? -14.713 19.699 1.098 1.00 67.81 155 SER A C 1
ATOM 1205 O O . SER A 1 155 ? -13.995 20.661 0.842 1.00 67.81 155 SER A O 1
ATOM 1207 N N . TYR A 1 156 ? -15.901 19.851 1.692 1.00 58.28 156 TYR A N 1
ATOM 1208 C CA . TYR A 1 156 ? -16.513 21.167 1.928 1.00 58.28 156 TYR A CA 1
ATOM 1209 C C . TYR A 1 156 ? -16.141 21.799 3.272 1.00 58.28 156 TYR A C 1
ATOM 1211 O O . TYR A 1 156 ? -15.960 23.011 3.340 1.00 58.28 156 TYR A O 1
ATOM 1219 N N . GLN A 1 157 ? -16.032 21.014 4.348 1.00 52.88 157 GLN A N 1
ATOM 1220 C CA . GLN A 1 157 ? -15.797 21.561 5.693 1.00 52.88 157 GLN A CA 1
ATOM 1221 C C . GLN A 1 157 ? -14.320 21.622 6.076 1.00 52.88 157 GLN A C 1
ATOM 1223 O O . GLN A 1 157 ? -13.950 22.418 6.935 1.00 52.88 157 GLN A O 1
ATOM 1228 N N . PHE A 1 158 ? -13.464 20.816 5.442 1.00 52.16 158 PHE A N 1
ATOM 1229 C CA . PHE A 1 158 ? -12.013 20.888 5.650 1.00 52.16 158 PHE A CA 1
ATOM 1230 C C . PHE A 1 158 ? -11.270 21.571 4.498 1.00 52.16 158 PHE A C 1
ATOM 1232 O O . PHE A 1 158 ? -10.088 21.859 4.655 1.00 52.16 158 PHE A O 1
ATOM 1239 N N . GLY A 1 159 ? -11.967 21.876 3.396 1.00 45.12 159 GLY A N 1
ATOM 1240 C CA . GLY A 1 159 ? -11.460 22.641 2.252 1.00 45.12 159 GLY A CA 1
ATOM 1241 C C . GLY A 1 159 ? -11.801 24.141 2.260 1.00 45.12 159 GLY A C 1
ATOM 1242 O O . GLY A 1 159 ? -11.611 24.800 1.242 1.00 45.12 159 GLY A O 1
ATOM 1243 N N . GLY A 1 160 ? -12.319 24.699 3.363 1.00 36.59 160 GLY A N 1
ATOM 1244 C CA . GLY A 1 160 ? -12.768 26.096 3.437 1.00 36.59 160 GLY A CA 1
ATOM 1245 C C . GLY A 1 160 ? -11.965 26.981 4.401 1.00 36.59 160 GLY A C 1
ATOM 1246 O O . GLY A 1 160 ? -12.082 26.815 5.609 1.00 36.59 160 GLY A O 1
ATOM 1247 N N . LEU A 1 161 ? -11.267 27.979 3.832 1.00 36.44 161 LEU A N 1
ATOM 1248 C CA . LEU A 1 161 ? -10.680 29.195 4.440 1.00 36.44 161 LEU A CA 1
ATOM 1249 C C . LEU A 1 161 ? -9.330 29.084 5.185 1.00 36.44 161 LEU A C 1
ATOM 1251 O O . LEU A 1 161 ? -9.241 29.349 6.381 1.00 36.44 161 LEU A O 1
ATOM 1255 N N . ASN A 1 162 ? -8.234 28.914 4.434 1.00 34.47 162 ASN A N 1
ATOM 1256 C CA . ASN A 1 162 ? -6.967 29.568 4.794 1.00 34.47 162 ASN A CA 1
ATOM 1257 C C . ASN A 1 162 ? -7.013 31.026 4.304 1.00 34.47 162 ASN A C 1
ATOM 1259 O O . ASN A 1 162 ? -6.620 31.338 3.184 1.00 34.47 162 ASN A O 1
ATOM 1263 N N . LEU A 1 163 ? -7.497 31.931 5.154 1.00 37.41 163 LEU A N 1
ATOM 1264 C CA . LEU A 1 163 ? -7.538 33.387 4.933 1.00 37.41 163 LEU A CA 1
ATOM 1265 C C . LEU A 1 163 ? -6.154 34.064 5.081 1.00 37.41 163 LEU A C 1
ATOM 1267 O O . LEU A 1 163 ? -6.061 35.252 5.371 1.00 37.41 163 LEU A O 1
ATOM 1271 N N . ALA A 1 164 ? -5.062 33.324 4.887 1.00 32.16 164 ALA A N 1
ATOM 1272 C CA . ALA A 1 164 ? -3.705 33.842 4.998 1.00 32.16 164 ALA A CA 1
ATOM 1273 C C . ALA A 1 164 ? -2.759 33.065 4.075 1.00 32.16 164 ALA A C 1
ATOM 1275 O O . ALA A 1 164 ? -2.194 32.064 4.495 1.00 32.16 164 ALA A O 1
ATOM 1276 N N . GLY A 1 165 ? -2.650 33.520 2.820 1.00 31.41 165 GLY A N 1
ATOM 1277 C CA . GLY A 1 165 ? -1.457 33.560 1.947 1.00 31.41 165 GLY A CA 1
ATOM 1278 C C . GLY A 1 165 ? -0.371 32.472 1.980 1.00 31.41 165 GLY A C 1
ATOM 1279 O O . GLY A 1 165 ? 0.729 32.738 1.510 1.00 31.41 165 GLY A O 1
ATOM 1280 N N . GLY A 1 166 ? -0.625 31.281 2.510 1.00 29.91 166 GLY A N 1
ATOM 1281 C CA . GLY A 1 166 ? 0.324 30.180 2.587 1.00 29.91 166 GLY A CA 1
ATOM 1282 C C . GLY A 1 166 ? -0.160 29.017 1.740 1.00 29.91 166 GLY A C 1
ATOM 1283 O O . GLY A 1 166 ? -1.175 28.401 2.057 1.00 29.91 166 GLY A O 1
ATOM 1284 N N . PHE A 1 167 ? 0.581 28.716 0.677 1.00 33.09 167 PHE A N 1
ATOM 1285 C CA . PHE A 1 167 ? 0.478 27.480 -0.093 1.00 33.09 167 PHE A CA 1
ATOM 1286 C C . PHE A 1 167 ? 0.904 26.295 0.788 1.00 33.09 167 PHE A C 1
ATOM 1288 O O . PHE A 1 167 ? 2.008 25.776 0.656 1.00 33.09 167 PHE A O 1
ATOM 1295 N N . SER A 1 168 ? 0.062 25.887 1.736 1.00 35.00 168 SER A N 1
ATOM 1296 C CA . SER A 1 168 ? 0.137 24.536 2.275 1.00 35.00 168 SER A CA 1
ATOM 1297 C C . SER A 1 168 ? -0.761 23.664 1.413 1.00 35.00 168 SER A C 1
ATOM 1299 O O . SER A 1 168 ? -1.986 23.773 1.435 1.00 35.00 168 SER A O 1
ATOM 1301 N N . ASP A 1 169 ? -0.098 22.842 0.609 1.00 34.12 169 ASP A N 1
ATOM 1302 C CA . ASP A 1 169 ? -0.621 21.751 -0.203 1.00 34.12 169 ASP A CA 1
ATOM 1303 C C . ASP A 1 169 ? -1.280 20.697 0.709 1.00 34.12 169 ASP A C 1
ATOM 1305 O O . ASP A 1 169 ? -0.763 19.615 0.984 1.00 34.12 169 ASP A O 1
ATOM 1309 N N . GLY A 1 170 ? -2.391 21.089 1.332 1.00 36.91 170 GLY A N 1
ATOM 1310 C CA . GLY A 1 170 ? -3.173 20.245 2.209 1.00 36.91 170 GLY A CA 1
ATOM 1311 C C . GLY A 1 170 ? -3.879 19.227 1.342 1.00 36.91 170 GLY A C 1
ATOM 1312 O O . GLY A 1 170 ? -4.908 19.554 0.758 1.00 36.91 170 GLY A O 1
ATOM 1313 N N . ILE A 1 171 ? -3.312 18.019 1.267 1.00 43.88 171 ILE A N 1
ATOM 1314 C CA . ILE A 1 171 ? -3.924 16.819 0.693 1.00 43.88 171 ILE A CA 1
ATOM 1315 C C . ILE A 1 171 ? -5.422 16.874 0.996 1.00 43.88 171 ILE A C 1
ATOM 1317 O O . ILE A 1 171 ? -5.845 16.699 2.144 1.00 43.88 171 ILE A O 1
ATOM 1321 N N . LEU A 1 172 ? -6.228 17.174 -0.025 1.00 47.84 172 LEU A N 1
ATOM 1322 C CA . LEU A 1 172 ? -7.669 17.000 0.035 1.00 47.84 172 LEU A CA 1
ATOM 1323 C C . LEU A 1 172 ? -7.859 15.527 0.388 1.00 47.84 172 LEU A C 1
ATOM 1325 O O . LEU A 1 172 ? -7.645 14.667 -0.463 1.00 47.84 172 LEU A O 1
ATOM 1329 N N . HIS A 1 173 ? -8.172 15.227 1.650 1.00 54.28 173 HIS A N 1
ATOM 1330 C CA . HIS A 1 173 ? -8.401 13.868 2.139 1.00 54.28 173 HIS A CA 1
ATOM 1331 C C . HIS A 1 173 ? -9.696 13.320 1.516 1.00 54.28 173 HIS A C 1
ATOM 1333 O O . HIS A 1 173 ? -10.713 13.152 2.177 1.00 54.28 173 HIS A O 1
ATOM 1339 N N . ARG A 1 174 ? -9.699 13.084 0.207 1.00 68.50 174 ARG A N 1
ATOM 1340 C CA . ARG A 1 174 ? -10.781 12.391 -0.478 1.00 68.50 174 ARG A CA 1
ATOM 1341 C C . ARG A 1 174 ? -10.535 10.903 -0.338 1.00 68.50 174 ARG A C 1
ATOM 1343 O O . ARG A 1 174 ? -9.476 10.404 -0.709 1.00 68.50 174 ARG A O 1
ATOM 1350 N N . PHE A 1 175 ? -11.520 10.206 0.206 1.00 85.25 175 PHE A N 1
ATOM 1351 C CA . PHE A 1 175 ? -11.515 8.757 0.228 1.00 85.25 175 PHE A CA 1
ATOM 1352 C C . PHE A 1 175 ? -11.746 8.244 -1.183 1.00 85.25 175 PHE A C 1
ATOM 1354 O O . PHE A 1 175 ? -12.626 8.714 -1.908 1.00 85.25 175 PHE A O 1
ATOM 1361 N N . SER A 1 176 ? -10.932 7.273 -1.570 1.00 88.00 176 SER A N 1
ATOM 1362 C CA . SER A 1 176 ? -10.979 6.672 -2.894 1.00 88.00 176 SER A CA 1
ATOM 1363 C C . SER A 1 176 ? -11.991 5.528 -2.936 1.00 88.00 176 SER A C 1
ATOM 1365 O O . SER A 1 176 ? -12.386 4.984 -1.902 1.00 88.00 176 SER A O 1
ATOM 1367 N N . LEU A 1 177 ? -12.342 5.072 -4.142 1.00 89.44 177 LEU A N 1
ATOM 1368 C CA . LEU A 1 177 ? -13.124 3.843 -4.310 1.00 89.44 177 LEU A CA 1
ATOM 1369 C C . LEU A 1 177 ? -12.443 2.637 -3.636 1.00 89.44 177 LEU A C 1
ATOM 1371 O O . LEU A 1 177 ? -13.120 1.725 -3.172 1.00 89.44 177 LEU A O 1
ATOM 1375 N N . ARG A 1 178 ? -11.106 2.642 -3.510 1.00 89.81 178 ARG A N 1
ATOM 1376 C CA . ARG A 1 178 ? -10.378 1.586 -2.791 1.00 89.81 178 ARG A CA 1
ATOM 1377 C C . ARG A 1 178 ? -10.778 1.531 -1.320 1.00 89.81 178 ARG A C 1
ATOM 1379 O O . ARG A 1 178 ? -10.829 0.440 -0.771 1.00 89.81 178 ARG A O 1
ATOM 1386 N N . ASP A 1 179 ? -11.084 2.663 -0.693 1.00 91.06 179 ASP A N 1
ATOM 1387 C CA . ASP A 1 179 ? -11.483 2.710 0.717 1.00 91.06 179 ASP A CA 1
ATOM 1388 C C . ASP A 1 179 ? -12.922 2.216 0.910 1.00 91.06 179 ASP A C 1
ATOM 1390 O O . ASP A 1 179 ? -13.189 1.471 1.852 1.00 91.06 179 ASP A O 1
ATOM 1394 N N . LEU A 1 180 ? -13.817 2.506 -0.044 1.00 91.56 180 LEU A N 1
ATOM 1395 C CA . LEU A 1 180 ? -15.142 1.878 -0.106 1.00 91.56 180 LEU A CA 1
ATOM 1396 C C . LEU A 1 180 ? -15.031 0.355 -0.281 1.00 91.56 180 LEU A C 1
ATOM 1398 O O . LEU A 1 180 ? -15.696 -0.400 0.426 1.00 91.56 180 LEU A O 1
ATOM 1402 N N . LEU A 1 181 ? -14.163 -0.114 -1.181 1.00 92.06 181 LEU A N 1
ATOM 1403 C CA . LEU A 1 181 ? -13.959 -1.546 -1.415 1.00 92.06 181 LEU A CA 1
ATOM 1404 C C . LEU A 1 181 ? -13.299 -2.253 -0.227 1.00 92.06 181 LEU A C 1
ATOM 1406 O O . LEU A 1 181 ? -13.658 -3.396 0.051 1.00 92.06 181 LEU A O 1
ATOM 1410 N N . LYS A 1 182 ? -12.383 -1.592 0.496 1.00 91.12 182 LYS A N 1
ATOM 1411 C CA . LYS A 1 182 ? -11.860 -2.090 1.780 1.00 91.12 182 LYS A CA 1
ATOM 1412 C C . LYS A 1 182 ? -12.999 -2.257 2.775 1.00 91.12 182 LYS A C 1
ATOM 1414 O O . LYS A 1 182 ? -13.152 -3.336 3.332 1.00 91.12 182 LYS A O 1
ATOM 1419 N N . TRP A 1 183 ? -13.844 -1.240 2.940 1.00 91.81 183 TRP A N 1
ATOM 1420 C CA . TRP A 1 183 ? -14.987 -1.323 3.847 1.00 91.81 183 TRP A CA 1
ATOM 1421 C C . TRP A 1 183 ? -15.922 -2.483 3.484 1.00 91.81 183 TRP A C 1
ATOM 1423 O O . TRP A 1 183 ? -16.244 -3.294 4.348 1.00 91.81 183 TRP A O 1
ATOM 1433 N N . CYS A 1 184 ? -16.252 -2.648 2.200 1.00 90.88 184 CYS A N 1
ATOM 1434 C CA . CYS A 1 184 ? -17.041 -3.784 1.717 1.00 90.88 184 CYS A CA 1
ATOM 1435 C C . CYS A 1 184 ? -16.368 -5.133 2.028 1.00 90.88 184 CYS A C 1
ATOM 1437 O O . CYS A 1 184 ? -17.012 -6.030 2.570 1.00 90.88 184 CYS A O 1
ATOM 1439 N N . LYS A 1 185 ? -15.059 -5.263 1.767 1.00 90.44 185 LYS A N 1
ATOM 1440 C CA . LYS A 1 185 ? -14.272 -6.467 2.084 1.00 90.44 185 LYS A CA 1
ATOM 1441 C C . LYS A 1 185 ? -14.357 -6.827 3.569 1.00 90.44 185 LYS A C 1
ATOM 1443 O O . LYS A 1 185 ? -14.504 -8.001 3.907 1.00 90.44 185 LYS A O 1
ATOM 1448 N N . ARG A 1 186 ? -14.282 -5.821 4.449 1.00 88.50 186 ARG A N 1
ATOM 1449 C CA . ARG A 1 186 ? -14.355 -6.015 5.902 1.00 88.50 186 ARG A CA 1
ATOM 1450 C C . ARG A 1 186 ? -15.725 -6.484 6.372 1.00 88.50 186 ARG A C 1
ATOM 1452 O O . ARG A 1 186 ? -15.797 -7.365 7.222 1.00 88.50 186 ARG A O 1
ATOM 1459 N N . ILE A 1 187 ? -16.791 -5.937 5.788 1.00 87.38 187 ILE A N 1
ATOM 1460 C CA . ILE A 1 187 ? -18.168 -6.350 6.085 1.00 87.38 187 ILE A CA 1
ATOM 1461 C C . ILE A 1 187 ? -18.397 -7.805 5.659 1.00 87.38 187 ILE A C 1
ATOM 1463 O O . ILE A 1 187 ? -18.996 -8.557 6.417 1.00 87.38 187 ILE A O 1
ATOM 1467 N N . VAL A 1 188 ? -17.903 -8.213 4.484 1.00 85.62 188 VAL A N 1
ATOM 1468 C CA . VAL A 1 188 ? -18.085 -9.584 3.969 1.00 85.62 188 VAL A CA 1
ATOM 1469 C C . VAL A 1 188 ? -17.271 -10.620 4.744 1.00 85.62 188 VAL A C 1
ATOM 1471 O O . VAL A 1 188 ? -17.744 -11.729 4.946 1.00 85.62 188 VAL A O 1
ATOM 1474 N N . GLY A 1 189 ? -16.055 -10.292 5.198 1.00 75.50 189 GLY A N 1
ATOM 1475 C CA . GLY A 1 189 ? -15.231 -11.236 5.972 1.00 75.50 189 GLY A CA 1
ATOM 1476 C C . GLY A 1 189 ? -15.648 -11.407 7.438 1.00 75.50 189 GLY A C 1
ATOM 1477 O O . GLY A 1 189 ? -14.920 -12.017 8.233 1.00 75.50 189 GLY A O 1
ATOM 1478 N N . VAL A 1 190 ? -16.789 -10.841 7.813 1.00 71.94 190 VAL A N 1
ATOM 1479 C CA . VAL A 1 190 ? -17.550 -11.240 8.989 1.00 71.94 190 VAL A CA 1
ATOM 1480 C C . VAL A 1 190 ? -18.802 -11.900 8.444 1.00 71.94 190 VAL A C 1
ATOM 1482 O O . VAL A 1 190 ? -19.552 -11.238 7.738 1.00 71.94 190 VAL A O 1
ATOM 1485 N N . ASP A 1 191 ? -19.000 -13.187 8.736 1.00 59.25 191 ASP A N 1
ATOM 1486 C CA . ASP A 1 191 ? -20.164 -13.975 8.307 1.00 59.25 191 ASP A CA 1
ATOM 1487 C C . ASP A 1 191 ? -21.457 -13.425 8.942 1.00 59.25 191 ASP A C 1
ATOM 1489 O O . ASP A 1 191 ? -22.055 -14.002 9.851 1.00 59.25 191 ASP A O 1
ATOM 1493 N N . LEU A 1 192 ? -21.868 -12.235 8.514 1.00 59.94 192 LEU A N 1
ATOM 1494 C CA . LEU A 1 192 ? -23.138 -11.632 8.848 1.00 59.94 192 LEU A CA 1
ATOM 1495 C C . LEU A 1 192 ? -24.174 -12.344 7.982 1.00 59.94 192 LEU A C 1
ATOM 1497 O O . LEU A 1 192 ? -24.134 -12.272 6.756 1.00 59.94 192 LEU A O 1
ATOM 1501 N N . ASN A 1 193 ? -25.105 -13.051 8.617 1.00 52.62 193 ASN A N 1
ATOM 1502 C CA . ASN A 1 193 ? -26.234 -13.645 7.910 1.00 52.62 193 ASN A CA 1
ATOM 1503 C C . ASN A 1 193 ? -27.113 -12.518 7.346 1.00 52.62 193 ASN A C 1
ATOM 1505 O O . ASN A 1 193 ? -27.921 -11.931 8.065 1.00 52.62 193 ASN A O 1
ATOM 1509 N N . PHE A 1 194 ? -26.932 -12.205 6.062 1.00 54.66 194 PHE A N 1
ATOM 1510 C CA . PHE A 1 194 ? -27.760 -11.247 5.319 1.00 54.66 194 PHE A CA 1
ATOM 1511 C C . PHE A 1 194 ? -29.069 -11.873 4.807 1.00 54.66 194 PHE A C 1
ATOM 1513 O O . PHE A 1 194 ? -29.936 -11.165 4.294 1.00 54.66 194 PHE A O 1
ATOM 1520 N N . GLU A 1 195 ? -29.234 -13.191 4.951 1.00 41.34 195 GLU A N 1
ATOM 1521 C CA . GLU A 1 195 ? -30.424 -13.911 4.506 1.00 41.34 195 GLU A CA 1
ATOM 1522 C C . GLU A 1 195 ? -31.587 -13.767 5.507 1.00 41.34 195 GLU A C 1
ATOM 1524 O O . GLU A 1 195 ? -31.589 -14.341 6.594 1.00 41.34 195 GLU A O 1
ATOM 1529 N N . GLY A 1 196 ? -32.626 -13.031 5.104 1.00 40.78 196 GLY A N 1
ATOM 1530 C CA . GLY A 1 196 ? -34.012 -13.362 5.462 1.00 40.78 196 GLY A CA 1
ATOM 1531 C C . GLY A 1 196 ? -34.756 -12.435 6.425 1.00 40.78 196 GLY A C 1
ATOM 1532 O O . GLY A 1 196 ? -35.962 -12.278 6.273 1.00 40.78 196 GLY A O 1
ATOM 1533 N N . LEU A 1 197 ? -34.096 -11.760 7.361 1.00 40.19 197 LEU A N 1
ATOM 1534 C CA . LEU A 1 197 ? -34.698 -10.704 8.185 1.00 40.19 197 LEU A CA 1
ATOM 1535 C C . LEU A 1 197 ? -33.604 -9.682 8.461 1.00 40.19 197 LEU A C 1
ATOM 1537 O O . LEU A 1 197 ? -32.522 -10.074 8.878 1.00 40.19 197 LEU A O 1
ATOM 1541 N N . GLY A 1 198 ? -33.869 -8.406 8.169 1.00 51.06 198 GLY A N 1
ATOM 1542 C CA . GLY A 1 198 ? -32.863 -7.341 8.143 1.00 51.06 198 GLY A CA 1
ATOM 1543 C C . GLY A 1 198 ? -31.828 -7.404 9.270 1.00 51.06 198 GLY A C 1
ATOM 1544 O O . GLY A 1 198 ? -32.144 -7.802 10.388 1.00 51.06 198 GLY A O 1
ATOM 1545 N N . LEU A 1 199 ? -30.598 -6.984 8.952 1.00 56.88 199 LEU A N 1
ATOM 1546 C CA . LEU A 1 199 ? -29.474 -6.870 9.885 1.00 56.88 199 LEU A CA 1
ATOM 1547 C C . LEU A 1 199 ? -29.946 -6.495 11.296 1.00 56.88 199 LEU A C 1
ATOM 1549 O O . LEU A 1 199 ? -30.491 -5.408 11.507 1.00 56.88 199 LEU A O 1
ATOM 1553 N N . ALA A 1 200 ? -29.708 -7.387 12.261 1.00 62.16 200 ALA A N 1
ATOM 1554 C CA . ALA A 1 200 ? -29.886 -7.064 13.669 1.00 62.16 200 ALA A CA 1
ATOM 1555 C C . ALA A 1 200 ? -29.100 -5.782 14.001 1.00 62.16 200 ALA A C 1
ATOM 1557 O O . ALA A 1 200 ? -28.063 -5.512 13.390 1.00 62.16 200 ALA A O 1
ATOM 1558 N N . SER A 1 201 ? -29.549 -4.998 14.985 1.00 65.19 201 SER A N 1
ATOM 1559 C CA . SER A 1 201 ? -28.880 -3.744 15.380 1.00 65.19 201 SER A CA 1
ATOM 1560 C C . SER A 1 201 ? -27.379 -3.924 15.670 1.00 65.19 201 SER A C 1
ATOM 1562 O O . SER A 1 201 ? -26.593 -3.004 15.450 1.00 65.19 201 SER A O 1
ATOM 1564 N N . SER A 1 202 ? -26.964 -5.127 16.084 1.00 69.38 202 SER A N 1
ATOM 1565 C CA . SER A 1 202 ? -25.561 -5.521 16.263 1.00 69.38 202 SER A CA 1
ATOM 1566 C C . SER A 1 202 ? -24.751 -5.561 14.958 1.00 69.38 202 SER A C 1
ATOM 1568 O O . SER A 1 202 ? -23.576 -5.198 14.958 1.00 69.38 202 SER A O 1
ATOM 1570 N N . GLY A 1 203 ? -25.361 -5.951 13.836 1.00 75.94 203 GLY A N 1
ATOM 1571 C CA . GLY A 1 203 ? -24.722 -5.970 12.520 1.00 75.94 203 GLY A CA 1
ATOM 1572 C C . GLY A 1 203 ? -24.447 -4.562 11.990 1.00 75.94 203 GLY A C 1
A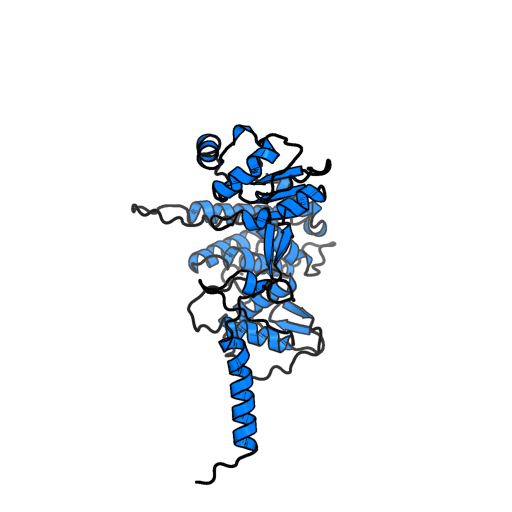TOM 1573 O O . GLY A 1 203 ? -23.344 -4.281 11.525 1.00 75.94 203 GLY A O 1
ATOM 1574 N N . TYR A 1 204 ? -25.399 -3.635 12.148 1.00 78.38 204 TYR A N 1
ATOM 1575 C CA . TYR A 1 204 ? -25.177 -2.224 11.804 1.00 78.38 204 TYR A CA 1
ATOM 1576 C C . TYR A 1 204 ? -24.117 -1.563 12.687 1.00 78.38 204 TYR A C 1
ATOM 1578 O O . TYR A 1 204 ? -23.325 -0.760 12.195 1.00 78.38 204 TYR A O 1
ATOM 1586 N N . GLN A 1 205 ? -24.055 -1.934 13.966 1.00 79.62 205 GLN A N 1
ATOM 1587 C CA . GLN A 1 205 ? -23.009 -1.473 14.874 1.00 79.62 205 GLN A CA 1
ATOM 1588 C C . GLN A 1 205 ? -21.616 -1.953 14.437 1.00 79.62 205 GLN A C 1
ATOM 1590 O O . GLN A 1 205 ? -20.660 -1.179 14.474 1.00 79.62 205 GLN A O 1
ATOM 1595 N N . PHE A 1 206 ? -21.490 -3.193 13.956 1.00 80.31 206 PHE A N 1
ATOM 1596 C CA . PHE A 1 206 ? -20.233 -3.678 13.384 1.00 80.31 206 PHE A CA 1
ATOM 1597 C C . PHE A 1 206 ? -19.831 -2.885 12.129 1.00 80.31 206 PHE A C 1
ATOM 1599 O O . PHE A 1 206 ? -18.713 -2.376 12.053 1.00 80.31 206 PHE A O 1
ATOM 1606 N N . ILE A 1 207 ? -20.770 -2.705 11.191 1.00 86.50 207 ILE A N 1
ATOM 1607 C CA . ILE A 1 207 ? -20.567 -1.919 9.961 1.00 86.50 207 ILE A CA 1
ATOM 1608 C C . ILE A 1 207 ? -20.099 -0.493 10.289 1.00 86.50 207 ILE A C 1
ATOM 1610 O O . ILE A 1 207 ? -19.184 0.020 9.641 1.00 86.50 207 ILE A O 1
ATOM 1614 N N . TYR A 1 208 ? -20.698 0.127 11.311 1.00 87.56 208 TYR A N 1
ATOM 1615 C CA . TYR A 1 208 ? -20.323 1.451 11.802 1.00 87.56 208 TYR A CA 1
ATOM 1616 C C . TYR A 1 208 ? -18.882 1.501 12.298 1.00 87.56 208 TYR A C 1
ATOM 1618 O O . TYR A 1 208 ? -18.148 2.416 11.932 1.00 87.56 208 TYR A O 1
ATOM 1626 N N . TYR A 1 209 ? -18.459 0.538 13.111 1.00 85.56 209 TYR A N 1
ATOM 1627 C CA . TYR A 1 209 ? -17.106 0.572 13.640 1.00 85.56 209 TYR A CA 1
ATOM 1628 C C . TYR A 1 209 ? -16.041 0.358 12.565 1.00 85.56 209 TYR A C 1
ATOM 1630 O O . TYR A 1 209 ? -15.030 1.052 12.585 1.00 85.56 209 TYR A O 1
ATOM 1638 N N . GLU A 1 210 ? -16.280 -0.529 11.596 1.00 88.06 210 GLU A N 1
ATOM 1639 C CA . GLU A 1 210 ? -15.365 -0.689 10.460 1.00 88.06 210 GLU A CA 1
ATOM 1640 C C . GLU A 1 210 ? -15.305 0.586 9.604 1.00 88.06 210 GLU A C 1
ATOM 1642 O O . GLU A 1 210 ? -14.231 1.002 9.166 1.00 88.06 210 GLU A O 1
ATOM 1647 N N . ALA A 1 211 ? -16.441 1.268 9.426 1.00 88.50 211 ALA A N 1
ATOM 1648 C CA . ALA A 1 211 ? -16.492 2.559 8.746 1.00 88.50 211 ALA A CA 1
ATOM 1649 C C . ALA A 1 211 ? -15.720 3.641 9.517 1.00 88.50 211 ALA A C 1
ATOM 1651 O O . ALA A 1 211 ? -14.929 4.379 8.932 1.00 88.50 211 ALA A O 1
ATOM 1652 N N . ALA A 1 212 ? -15.914 3.730 10.835 1.00 87.31 212 ALA A N 1
ATOM 1653 C CA . ALA A 1 212 ? -15.179 4.653 11.694 1.00 87.31 212 ALA A CA 1
ATOM 1654 C C . ALA A 1 212 ? -13.673 4.363 11.640 1.00 87.31 212 ALA A C 1
ATOM 1656 O O . ALA A 1 212 ? -12.855 5.289 11.613 1.00 87.31 212 ALA A O 1
ATOM 1657 N N . ASP A 1 213 ? -13.301 3.087 11.542 1.00 86.12 213 ASP A N 1
ATOM 1658 C CA . ASP A 1 213 ? -11.910 2.696 11.498 1.00 86.12 213 ASP A CA 1
ATOM 1659 C C . ASP A 1 213 ? -11.198 3.098 10.198 1.00 86.12 213 ASP A C 1
ATOM 1661 O O . ASP A 1 213 ? -10.015 3.458 10.239 1.00 86.12 213 ASP A O 1
ATOM 1665 N N . ILE A 1 214 ? -11.905 3.065 9.070 1.00 88.00 214 ILE A N 1
ATOM 1666 C CA . ILE A 1 214 ? -11.378 3.440 7.752 1.00 88.00 214 ILE A CA 1
ATOM 1667 C C . ILE A 1 214 ? -11.449 4.963 7.550 1.00 88.00 214 ILE A C 1
ATOM 1669 O O . ILE A 1 214 ? -10.450 5.606 7.212 1.00 88.00 214 ILE A O 1
ATOM 1673 N N . PHE A 1 215 ? -12.619 5.559 7.795 1.00 87.44 215 PHE A N 1
ATOM 1674 C CA . PHE A 1 215 ? -12.911 6.948 7.437 1.00 87.44 215 PHE A CA 1
ATOM 1675 C C . PHE A 1 215 ? -12.609 7.955 8.550 1.00 87.44 215 PHE A C 1
ATOM 1677 O O . PHE A 1 215 ? -12.106 9.038 8.274 1.00 87.44 215 PHE A O 1
ATOM 1684 N N . ALA A 1 216 ? -12.906 7.646 9.813 1.00 85.56 216 ALA A N 1
ATOM 1685 C CA . ALA A 1 216 ? -12.723 8.621 10.890 1.00 85.56 216 ALA A CA 1
ATOM 1686 C C . ALA A 1 216 ? -11.294 8.587 11.450 1.00 85.56 216 ALA A C 1
ATOM 1688 O O . ALA A 1 216 ? -10.690 9.634 11.672 1.00 85.56 216 ALA A O 1
ATOM 1689 N N . ALA A 1 217 ? -10.715 7.404 11.653 1.00 83.19 217 ALA A N 1
ATOM 1690 C CA . ALA A 1 217 ? -9.400 7.282 12.286 1.00 83.19 217 ALA A CA 1
ATOM 1691 C C . ALA A 1 217 ? -8.219 7.755 11.420 1.00 83.19 217 ALA A C 1
ATOM 1693 O O . ALA A 1 217 ? -7.153 8.047 11.960 1.00 83.19 217 ALA A O 1
ATOM 1694 N N . SER A 1 218 ? -8.402 7.856 10.102 1.00 80.69 218 SER A N 1
ATOM 1695 C CA . SER A 1 218 ? -7.403 8.401 9.174 1.00 80.69 218 SER A CA 1
ATOM 1696 C C . SER A 1 218 ? -7.251 9.925 9.276 1.00 80.69 218 SER A C 1
ATOM 1698 O O . SER A 1 218 ? -6.252 10.471 8.815 1.00 80.69 218 SER A O 1
ATOM 1700 N N . LEU A 1 219 ? -8.202 10.625 9.906 1.00 81.62 219 LEU A N 1
ATOM 1701 C CA . LEU A 1 219 ? -8.158 12.079 10.066 1.00 81.62 219 LEU A CA 1
ATOM 1702 C C . LEU A 1 219 ? -7.233 12.475 11.222 1.00 81.62 219 LEU A C 1
ATOM 1704 O O . LEU A 1 219 ? -7.242 11.847 12.276 1.00 81.62 219 LEU A O 1
ATOM 1708 N N . SER A 1 220 ? -6.465 13.554 11.088 1.00 78.44 220 SER A N 1
ATOM 1709 C CA . SER A 1 220 ? -5.500 13.956 12.129 1.00 78.44 220 SER A CA 1
ATOM 1710 C C . SER A 1 220 ? -6.1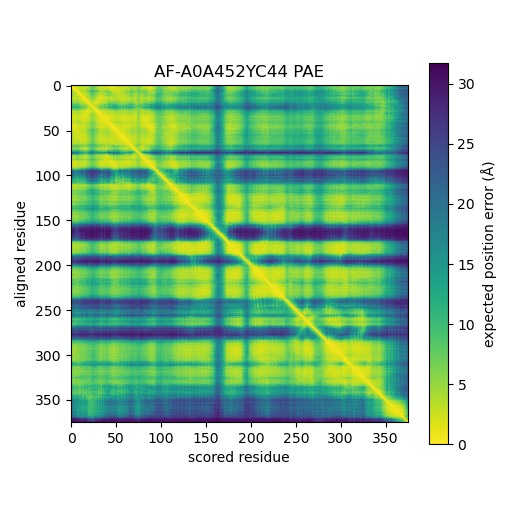35 14.618 13.360 1.00 78.44 220 SER A C 1
ATOM 1712 O O . SER A 1 220 ? -5.623 14.458 14.464 1.00 78.44 220 SER A O 1
ATOM 1714 N N . SER A 1 221 ? -7.245 15.351 13.200 1.00 80.69 221 SER A N 1
ATOM 1715 C CA . SER A 1 221 ? -7.866 16.133 14.286 1.00 80.69 221 SER A CA 1
ATOM 1716 C C . SER A 1 221 ? -9.016 15.372 14.960 1.00 80.69 221 SER A C 1
ATOM 1718 O O . SER A 1 221 ? -9.900 14.895 14.245 1.00 80.69 221 SER A O 1
ATOM 1720 N N . PRO A 1 222 ? -9.048 15.294 16.307 1.00 80.56 222 PRO A N 1
ATOM 1721 C CA . PRO A 1 222 ? -10.052 14.531 17.052 1.00 80.56 222 PRO A CA 1
ATOM 1722 C C . PRO A 1 222 ? -11.481 15.034 16.816 1.00 80.56 222 PRO A C 1
ATOM 1724 O O . PRO A 1 222 ? -12.384 14.215 16.648 1.00 80.56 222 PRO A O 1
ATOM 1727 N N . ASP A 1 223 ? -11.677 16.349 16.695 1.00 82.25 223 ASP A N 1
ATOM 1728 C CA . ASP A 1 223 ? -12.992 16.948 16.426 1.00 82.25 223 ASP A CA 1
ATOM 1729 C C . ASP A 1 223 ? -13.534 16.496 15.067 1.00 82.25 223 ASP A C 1
ATOM 1731 O O . ASP A 1 223 ? -14.707 16.143 14.926 1.00 82.25 223 ASP A O 1
ATOM 1735 N N . LYS A 1 224 ? -12.647 16.428 14.064 1.00 82.00 224 LYS A N 1
ATOM 1736 C CA . LYS A 1 224 ? -12.982 15.929 12.726 1.00 82.00 224 LYS A CA 1
ATOM 1737 C C . LYS A 1 224 ? -13.363 14.454 12.769 1.00 82.00 224 LYS A C 1
ATOM 1739 O O . LYS A 1 224 ? -14.347 14.069 12.141 1.00 82.00 224 LYS A O 1
ATOM 1744 N N . ARG A 1 225 ? -12.620 13.640 13.534 1.00 83.88 225 ARG A N 1
ATOM 1745 C CA . ARG A 1 225 ? -12.935 12.211 13.708 1.00 83.88 225 ARG A CA 1
ATOM 1746 C C . ARG A 1 225 ? -14.321 12.027 14.307 1.00 83.88 225 ARG A C 1
ATOM 1748 O O . ARG A 1 225 ? -15.112 11.251 13.781 1.00 83.88 225 ARG A O 1
ATOM 1755 N N . GLN A 1 226 ? -14.624 12.767 15.373 1.00 83.81 226 GLN A N 1
ATOM 1756 C CA . GLN A 1 226 ? -15.908 12.666 16.056 1.00 83.81 226 GLN A CA 1
ATOM 1757 C C . GLN A 1 226 ? -17.061 13.140 15.167 1.00 83.81 226 GLN A C 1
ATOM 1759 O O . GLN A 1 226 ? -18.124 12.523 15.157 1.00 83.81 226 GLN A O 1
ATOM 1764 N N . TYR A 1 227 ? -16.852 14.201 14.388 1.00 83.75 227 TYR A N 1
ATOM 1765 C CA . TYR A 1 227 ? -17.858 14.699 13.457 1.00 83.75 227 TYR A CA 1
ATOM 1766 C C . TYR A 1 227 ? -18.180 13.685 12.350 1.00 83.75 227 TYR A C 1
ATOM 1768 O O . TYR A 1 227 ? -19.350 13.379 12.119 1.00 83.75 227 TYR A O 1
ATOM 1776 N N . VAL A 1 228 ? -17.154 13.111 11.711 1.00 86.00 228 VAL A N 1
ATOM 1777 C CA . VAL A 1 228 ? -17.334 12.079 10.676 1.00 86.00 228 VAL A CA 1
ATOM 1778 C C . VAL A 1 228 ? -17.984 10.826 11.260 1.00 86.00 228 VAL A C 1
ATOM 1780 O O . VAL A 1 228 ? -18.937 10.313 10.678 1.00 86.00 228 VAL A O 1
ATOM 1783 N N . ALA A 1 229 ? -17.546 10.374 12.437 1.00 86.25 229 ALA A N 1
ATOM 1784 C CA . ALA A 1 229 ? -18.158 9.240 13.124 1.00 86.25 229 ALA A CA 1
ATOM 1785 C C . ALA A 1 229 ? -19.651 9.486 13.410 1.00 86.25 229 ALA A C 1
ATOM 1787 O O . ALA A 1 229 ? -20.491 8.641 13.106 1.00 86.25 229 ALA A O 1
ATOM 1788 N N . ARG A 1 230 ? -20.017 10.677 13.897 1.00 85.88 230 ARG A N 1
ATOM 1789 C CA . ARG A 1 230 ? -21.417 11.035 14.161 1.00 85.88 230 ARG A CA 1
ATOM 1790 C C . ARG A 1 230 ? -22.279 11.000 12.901 1.00 85.88 230 ARG A C 1
ATOM 1792 O O . ARG A 1 230 ? -23.409 10.518 12.958 1.00 85.88 230 ARG A O 1
ATOM 1799 N N . GLU A 1 231 ? -21.763 11.482 11.774 1.00 84.94 231 GLU A N 1
ATOM 1800 C CA . GLU A 1 231 ? -22.517 11.451 10.520 1.00 84.94 231 GLU A CA 1
ATOM 1801 C C . GLU A 1 231 ? -22.690 10.021 9.991 1.00 84.94 231 GLU A C 1
ATOM 1803 O O . GLU A 1 231 ? -23.791 9.656 9.582 1.00 84.94 231 GLU A O 1
ATOM 1808 N N . ILE A 1 232 ? -21.649 9.184 10.062 1.00 87.50 232 ILE A N 1
ATOM 1809 C CA . ILE A 1 232 ? -21.748 7.765 9.687 1.00 87.50 232 ILE A CA 1
ATOM 1810 C C . ILE A 1 232 ? -22.807 7.068 10.555 1.00 87.50 232 ILE A C 1
ATOM 1812 O O . ILE A 1 232 ? -23.678 6.371 10.031 1.00 87.50 232 ILE A O 1
ATOM 1816 N N . ALA A 1 233 ? -22.790 7.299 11.872 1.00 86.06 233 ALA A N 1
ATOM 1817 C CA . ALA A 1 233 ? -23.787 6.752 12.790 1.00 86.06 233 ALA A CA 1
ATOM 1818 C C . ALA A 1 233 ? -25.213 7.202 12.425 1.00 86.06 233 ALA A C 1
ATOM 1820 O O . ALA A 1 233 ? -26.139 6.391 12.439 1.00 86.06 233 ALA A O 1
ATOM 1821 N N . ARG A 1 234 ? -25.391 8.471 12.032 1.00 85.94 234 ARG A N 1
ATOM 1822 C CA . ARG A 1 234 ? -26.683 9.024 11.596 1.00 85.94 234 ARG A CA 1
ATOM 1823 C C . ARG A 1 234 ? -27.222 8.322 10.349 1.00 85.94 234 ARG A C 1
ATOM 1825 O O . ARG A 1 234 ? -28.405 7.995 10.314 1.00 85.94 234 ARG A O 1
ATOM 1832 N N . ILE A 1 235 ? -26.378 8.077 9.346 1.00 84.50 235 ILE A N 1
ATOM 1833 C CA . ILE A 1 235 ? -26.780 7.423 8.085 1.00 84.50 235 ILE A CA 1
ATOM 1834 C C . ILE A 1 235 ? -27.123 5.946 8.313 1.00 84.50 235 ILE A C 1
ATOM 1836 O O . ILE A 1 235 ? -28.082 5.432 7.737 1.00 84.50 235 ILE A O 1
ATOM 1840 N N . LEU A 1 236 ? -26.391 5.277 9.206 1.00 82.06 236 LEU A N 1
ATOM 1841 C CA . LEU A 1 236 ? -26.649 3.885 9.583 1.00 82.06 236 LEU A CA 1
ATOM 1842 C C . LEU A 1 236 ? -27.811 3.722 10.584 1.00 82.06 236 LEU A C 1
ATOM 1844 O O . LEU A 1 236 ? -28.178 2.594 10.902 1.00 82.06 236 LEU A O 1
ATOM 1848 N N . GLY A 1 237 ? -28.418 4.818 11.058 1.00 78.06 237 GLY A N 1
ATOM 1849 C CA . GLY A 1 237 ? -29.558 4.795 11.985 1.00 78.06 237 GLY A CA 1
ATOM 1850 C C . GLY A 1 237 ? -29.193 4.529 13.452 1.00 78.06 237 GLY A C 1
ATOM 1851 O O . G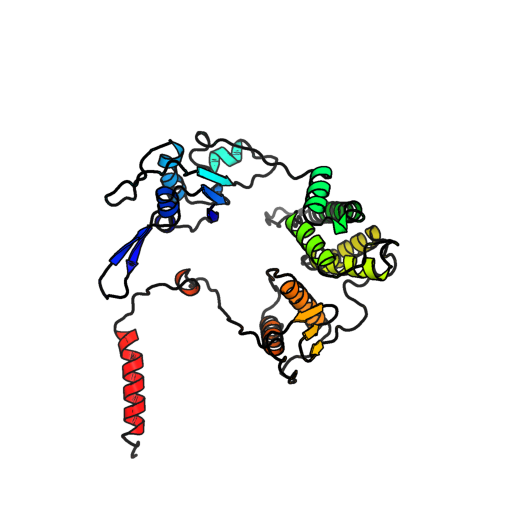LY A 1 237 ? -30.060 4.174 14.249 1.00 78.06 237 GLY A O 1
ATOM 1852 N N . LEU A 1 238 ? -27.925 4.707 13.834 1.00 75.94 238 LEU A N 1
ATOM 1853 C CA . LEU A 1 238 ? -27.395 4.476 15.182 1.00 75.94 238 LEU A CA 1
ATOM 1854 C C . LEU A 1 238 ? -27.335 5.785 15.987 1.00 75.94 238 LEU A C 1
ATOM 1856 O O . LEU A 1 238 ? -26.265 6.309 16.292 1.00 75.94 238 LEU A O 1
ATOM 1860 N N . PHE A 1 239 ? -28.496 6.327 16.355 1.00 60.56 239 PHE A N 1
ATOM 1861 C CA . PHE A 1 239 ? -28.595 7.650 16.991 1.00 60.56 239 PHE A CA 1
ATOM 1862 C C . PHE A 1 239 ? -27.929 7.760 18.377 1.00 60.56 239 PHE A C 1
ATOM 1864 O O . PHE A 1 239 ? -27.495 8.846 18.746 1.00 60.56 239 PHE A O 1
ATOM 1871 N N . HIS A 1 240 ? -27.815 6.664 19.141 1.00 57.66 240 HIS A N 1
ATOM 1872 C CA . HIS A 1 240 ? -27.299 6.699 20.522 1.00 57.66 240 HIS A CA 1
ATOM 1873 C C . HIS A 1 240 ? -25.786 6.399 20.640 1.00 57.66 240 HIS A C 1
ATOM 1875 O O . HIS A 1 240 ? -25.172 6.734 21.647 1.00 57.66 240 HIS A O 1
ATOM 1881 N N . GLN A 1 241 ? -25.156 5.802 19.622 1.00 54.31 241 GLN A N 1
ATOM 1882 C CA . GLN A 1 241 ? -23.745 5.364 19.674 1.00 54.31 241 GLN A CA 1
ATOM 1883 C C . GLN A 1 241 ? -22.768 6.344 18.999 1.00 54.31 241 GLN A C 1
ATOM 1885 O O . GLN A 1 241 ? -21.569 6.086 18.912 1.00 54.31 241 GLN A O 1
ATOM 1890 N N . ALA A 1 242 ? -23.274 7.494 18.552 1.00 51.53 242 ALA A N 1
ATOM 1891 C CA . ALA A 1 242 ? -22.538 8.496 17.788 1.00 51.53 242 ALA A CA 1
ATOM 1892 C C . ALA A 1 242 ? -21.463 9.263 18.589 1.00 51.53 242 ALA A C 1
ATOM 1894 O O . ALA A 1 242 ? -20.732 10.077 18.022 1.00 51.53 242 ALA A O 1
ATOM 1895 N N . GLU A 1 243 ? -21.376 9.046 19.903 1.00 51.03 243 GLU A N 1
ATOM 1896 C CA . GLU A 1 243 ? -20.410 9.725 20.774 1.00 51.03 243 GLU A CA 1
ATOM 1897 C C . GLU A 1 243 ? -19.087 8.964 20.920 1.00 51.03 243 GLU A C 1
ATOM 1899 O O . GLU A 1 243 ? -18.057 9.593 21.163 1.00 51.03 243 GLU A O 1
ATOM 1904 N N . THR A 1 244 ? -19.076 7.642 20.711 1.00 57.25 244 THR A N 1
ATOM 1905 C CA . THR A 1 244 ? -17.886 6.802 20.903 1.00 57.25 244 THR A CA 1
ATOM 1906 C C . THR A 1 244 ? -17.450 6.147 19.592 1.00 57.25 244 THR A C 1
ATOM 1908 O O . THR A 1 244 ? -18.179 5.343 19.012 1.00 57.25 244 THR A O 1
ATOM 1911 N N . MET A 1 245 ? -16.234 6.465 19.133 1.00 57.09 245 MET A N 1
ATOM 1912 C CA . MET A 1 245 ? -15.599 5.823 17.966 1.00 57.09 245 MET A CA 1
ATOM 1913 C C . MET A 1 245 ? -15.268 4.343 18.201 1.00 57.09 245 MET A C 1
ATOM 1915 O O . MET A 1 245 ? -15.151 3.576 17.250 1.00 57.09 245 MET A O 1
ATOM 1919 N N . HIS A 1 246 ? -15.134 3.945 19.465 1.00 60.69 246 HIS A N 1
ATOM 1920 C CA . HIS A 1 246 ? -14.797 2.588 19.876 1.00 60.69 246 HIS A CA 1
ATOM 1921 C C . HIS A 1 246 ? -15.934 1.984 20.709 1.00 60.69 246 HIS A C 1
ATOM 1923 O O . HIS A 1 246 ? -16.716 2.734 21.305 1.00 60.69 246 HIS A O 1
ATOM 1929 N N . PRO A 1 247 ? -16.035 0.645 20.774 1.00 60.34 247 PRO A N 1
ATOM 1930 C CA . PRO A 1 247 ? -16.868 -0.038 21.747 1.00 60.34 247 PRO A CA 1
ATOM 1931 C C . PRO A 1 247 ? -16.631 0.525 23.148 1.00 60.34 247 PRO A C 1
ATOM 1933 O O . PRO A 1 247 ? -15.507 0.851 23.543 1.00 60.34 247 PRO A O 1
ATOM 1936 N N . THR A 1 248 ? -17.714 0.668 23.907 1.00 59.78 248 THR A N 1
ATOM 1937 C CA . THR A 1 248 ? -17.645 1.133 25.296 1.00 59.78 248 THR A CA 1
ATOM 1938 C C . THR A 1 248 ? -16.834 0.154 26.149 1.00 59.78 248 THR A C 1
ATOM 1940 O O . THR A 1 248 ? -16.139 0.584 27.074 1.00 59.78 248 THR A O 1
ATOM 1943 N N . ASP A 1 249 ? -16.847 -1.123 25.761 1.00 63.00 249 ASP A N 1
ATOM 1944 C CA . ASP A 1 249 ? -16.094 -2.207 26.374 1.00 63.00 249 ASP A CA 1
ATOM 1945 C C . ASP A 1 249 ? -14.601 -2.122 26.061 1.00 63.00 249 ASP A C 1
ATOM 1947 O O . ASP A 1 249 ? -14.178 -1.829 24.943 1.00 63.00 249 ASP A O 1
ATOM 1951 N N . LYS A 1 250 ? -13.783 -2.406 27.076 1.00 69.38 250 LYS A N 1
ATOM 1952 C CA . LYS A 1 250 ? -12.335 -2.495 26.916 1.00 69.38 250 LYS A CA 1
ATOM 1953 C C . LYS A 1 250 ? -12.009 -3.695 26.009 1.00 69.38 250 LYS A C 1
ATOM 1955 O O . LYS A 1 250 ? -12.397 -4.810 26.364 1.00 69.38 250 LYS A O 1
ATOM 1960 N N . PRO A 1 251 ? -11.281 -3.511 24.893 1.00 73.38 251 PRO A N 1
ATOM 1961 C CA . PRO A 1 251 ? -10.862 -4.625 24.048 1.00 73.38 251 PRO A CA 1
ATOM 1962 C C . PRO A 1 251 ? -10.039 -5.634 24.856 1.00 73.38 251 PRO A C 1
ATOM 1964 O O . PRO A 1 251 ? -9.084 -5.283 25.549 1.00 73.38 251 PRO A O 1
ATOM 1967 N N . ILE A 1 252 ? -10.437 -6.903 24.788 1.00 77.00 252 ILE A N 1
ATOM 1968 C CA . ILE A 1 252 ? -9.807 -7.984 25.546 1.00 77.00 252 ILE A CA 1
ATOM 1969 C C . ILE A 1 252 ? -8.834 -8.724 24.629 1.00 77.00 252 ILE A C 1
ATOM 1971 O O . ILE A 1 252 ? -9.182 -9.059 23.496 1.00 77.00 252 ILE A O 1
ATOM 1975 N N . ILE A 1 253 ? -7.629 -8.999 25.128 1.00 79.06 253 ILE A N 1
ATOM 1976 C CA . ILE A 1 253 ? -6.655 -9.865 24.459 1.00 79.06 253 ILE A CA 1
ATOM 1977 C C . ILE A 1 253 ? -6.756 -11.256 25.085 1.00 79.06 253 ILE A C 1
ATOM 1979 O O . ILE A 1 253 ? -6.462 -11.431 26.268 1.00 79.06 253 ILE A O 1
ATOM 1983 N N . GLN A 1 254 ? -7.179 -12.246 24.304 1.00 78.12 254 GLN A N 1
ATOM 1984 C CA . GLN A 1 254 ? -7.261 -13.641 24.735 1.00 78.12 254 GLN A CA 1
ATOM 1985 C C . GLN A 1 254 ? -6.573 -14.542 23.715 1.00 78.12 254 GLN A C 1
ATOM 1987 O O . GLN A 1 254 ? -6.993 -14.630 22.564 1.00 78.12 254 GLN A O 1
ATOM 1992 N N . ALA A 1 255 ? -5.535 -15.251 24.153 1.00 74.19 255 ALA A N 1
ATOM 1993 C CA . ALA A 1 255 ? -4.922 -16.315 23.370 1.00 74.19 255 ALA A CA 1
ATOM 1994 C C . ALA A 1 255 ? -5.695 -17.623 23.599 1.00 74.19 255 ALA A C 1
ATOM 1996 O O . ALA A 1 255 ? -5.754 -18.129 24.721 1.00 74.19 255 ALA A O 1
ATOM 1997 N N . ARG A 1 256 ? -6.295 -18.164 22.538 1.00 75.38 256 ARG A N 1
ATOM 1998 C CA . ARG A 1 256 ? -6.881 -19.511 22.484 1.00 75.38 256 ARG A CA 1
ATOM 1999 C C . ARG A 1 256 ? -5.883 -20.470 21.831 1.00 75.38 256 ARG A C 1
ATOM 2001 O O . ARG A 1 256 ? -4.840 -20.055 21.348 1.00 75.38 256 ARG A O 1
ATOM 2008 N N . HIS A 1 257 ? -6.171 -21.772 21.823 1.00 66.31 257 HIS A N 1
ATOM 2009 C CA . HIS A 1 257 ? -5.210 -22.779 21.346 1.00 66.31 257 HIS A CA 1
ATOM 2010 C C . HIS A 1 257 ? -4.774 -22.613 19.879 1.00 66.31 257 HIS A C 1
ATOM 2012 O O . HIS A 1 257 ? -3.636 -22.958 19.565 1.00 66.31 257 HIS A O 1
ATOM 2018 N N . THR A 1 258 ? -5.645 -22.083 19.018 1.00 76.00 258 THR A N 1
ATOM 2019 C CA . THR A 1 258 ? -5.400 -21.882 17.575 1.00 76.00 258 THR A CA 1
ATOM 2020 C C . THR A 1 258 ? -5.513 -20.420 17.142 1.00 76.00 258 THR A C 1
ATOM 2022 O O . THR A 1 258 ? -5.055 -20.059 16.062 1.00 76.00 258 THR A O 1
ATOM 2025 N N . ASP A 1 259 ? -6.080 -19.567 17.999 1.00 82.25 259 ASP A N 1
ATOM 2026 C CA . ASP A 1 259 ? -6.548 -18.240 17.613 1.00 82.25 259 ASP A CA 1
ATOM 2027 C C . ASP A 1 259 ? -6.148 -17.199 18.662 1.00 82.25 259 ASP A C 1
ATOM 2029 O O . ASP A 1 259 ? -6.261 -17.439 19.867 1.00 82.25 259 ASP A O 1
ATOM 2033 N N . LEU A 1 260 ? -5.753 -16.009 18.221 1.00 82.75 260 LEU A N 1
ATOM 2034 C CA . LEU A 1 260 ? -5.585 -14.837 19.074 1.00 82.75 260 LEU A CA 1
ATOM 2035 C C . LEU A 1 260 ? -6.779 -13.899 18.885 1.00 82.75 260 LEU A C 1
ATOM 2037 O O . LEU A 1 260 ? -6.977 -13.332 17.811 1.00 82.75 260 LEU A O 1
ATOM 2041 N N . GLN A 1 261 ? -7.568 -13.710 19.940 1.00 84.12 261 GLN A N 1
ATOM 2042 C CA . GLN A 1 261 ? -8.630 -12.713 19.970 1.00 84.12 261 GLN A CA 1
ATOM 2043 C C . GLN A 1 261 ? -8.067 -11.385 20.483 1.00 84.12 261 GLN A C 1
ATOM 2045 O O . GLN A 1 261 ? -7.526 -11.323 21.587 1.00 84.12 261 GLN A O 1
ATOM 2050 N N . VAL A 1 262 ? -8.217 -10.328 19.688 1.00 83.38 262 VAL A N 1
ATOM 2051 C CA . VAL A 1 262 ? -7.883 -8.944 20.038 1.00 83.38 262 VAL A CA 1
ATOM 2052 C C . VAL A 1 262 ? -9.145 -8.109 19.845 1.00 83.38 262 VAL A C 1
ATOM 2054 O O . VAL A 1 262 ? -9.520 -7.788 18.718 1.00 83.38 262 VAL A O 1
ATOM 2057 N N . GLY A 1 263 ? -9.835 -7.798 20.944 1.00 81.50 263 GLY A N 1
ATOM 2058 C CA . GLY A 1 263 ? -11.122 -7.103 20.892 1.00 81.50 263 GLY A CA 1
ATOM 2059 C C . GLY A 1 263 ? -12.153 -7.888 20.072 1.00 81.50 263 GLY A C 1
ATOM 2060 O O . GLY A 1 263 ? -12.457 -9.046 20.380 1.00 81.50 263 GLY A O 1
ATOM 2061 N N . ARG A 1 264 ? -12.680 -7.258 19.020 1.00 77.62 264 ARG A N 1
ATOM 2062 C CA . ARG A 1 264 ? -13.660 -7.831 18.084 1.00 77.62 264 ARG A CA 1
ATOM 2063 C C . ARG A 1 264 ? -13.053 -8.737 17.011 1.00 77.62 264 ARG A C 1
ATOM 2065 O O . ARG A 1 264 ? -13.800 -9.393 16.291 1.00 77.62 264 ARG A O 1
ATOM 2072 N N . VAL A 1 265 ? -11.728 -8.743 16.850 1.00 81.62 265 VAL A N 1
ATOM 2073 C CA . VAL A 1 265 ? -11.051 -9.472 15.769 1.00 81.62 265 VAL A CA 1
ATOM 2074 C C . VAL A 1 265 ? -10.417 -10.750 16.301 1.00 81.62 265 VAL A C 1
ATOM 2076 O O . VAL A 1 265 ? -9.834 -10.780 17.382 1.00 81.62 265 VAL A O 1
ATOM 2079 N N . THR A 1 266 ? -10.518 -11.822 15.519 1.00 83.56 266 THR A N 1
ATOM 2080 C CA . THR A 1 266 ? -9.849 -13.099 15.779 1.00 83.56 266 THR A CA 1
ATOM 2081 C C . THR A 1 266 ? -8.849 -13.373 14.663 1.00 83.56 266 THR A C 1
ATOM 2083 O O . THR A 1 266 ? -9.209 -13.342 13.486 1.00 83.56 266 THR A O 1
ATOM 2086 N N . LEU A 1 267 ? -7.593 -13.602 15.041 1.00 84.06 267 LEU A N 1
ATOM 2087 C CA . LEU A 1 267 ? -6.484 -13.915 14.147 1.00 84.06 267 LEU A CA 1
ATOM 2088 C C . LEU A 1 267 ? -6.103 -15.385 14.296 1.00 84.06 267 LEU A C 1
ATOM 2090 O O . LEU A 1 267 ? -5.950 -15.870 15.413 1.00 84.06 267 LEU A O 1
ATOM 2094 N N . GLN A 1 268 ? -5.940 -16.075 13.172 1.00 79.88 268 GLN A N 1
ATOM 2095 C CA . GLN A 1 268 ? -5.466 -17.458 13.142 1.00 79.88 268 GLN A CA 1
ATOM 2096 C C . GLN A 1 268 ? -3.951 -17.489 13.367 1.00 79.88 268 GLN A C 1
ATOM 2098 O O . GLN A 1 268 ? -3.215 -16.724 12.740 1.00 79.88 268 GLN A O 1
ATOM 2103 N N . CYS A 1 269 ? -3.486 -18.374 14.246 1.00 73.56 269 CYS A N 1
ATOM 2104 C CA . CYS A 1 269 ? -2.065 -18.581 14.503 1.00 73.56 269 CYS A CA 1
ATOM 2105 C C . CYS A 1 269 ? -1.598 -19.878 13.830 1.00 73.56 269 CYS A C 1
ATOM 2107 O O . CYS A 1 269 ? -2.178 -20.936 14.064 1.00 73.56 269 CYS A O 1
ATOM 2109 N N . SER A 1 270 ? -0.521 -19.820 13.038 1.00 65.19 270 SER A N 1
ATOM 2110 C CA . SER A 1 270 ? 0.070 -21.019 12.416 1.00 65.19 270 SER A CA 1
ATOM 2111 C C . SER A 1 270 ? 0.653 -21.996 13.445 1.00 65.19 270 SER A C 1
ATOM 2113 O O . SER A 1 270 ? 0.624 -23.203 13.235 1.00 65.19 270 SER A O 1
ATOM 2115 N N . ASP A 1 271 ? 1.135 -21.472 14.575 1.00 61.78 271 ASP A N 1
ATOM 2116 C CA . ASP A 1 271 ? 1.647 -22.227 15.717 1.00 61.78 271 ASP A CA 1
ATOM 2117 C C . ASP A 1 271 ? 0.894 -21.831 16.991 1.00 61.78 271 ASP A C 1
ATOM 2119 O O . ASP A 1 271 ? 0.402 -20.707 17.094 1.00 61.78 271 ASP A O 1
ATOM 2123 N N . LYS A 1 272 ? 0.841 -22.720 18.001 1.00 59.22 272 LYS A N 1
ATOM 2124 C CA . LYS A 1 272 ? 0.218 -22.420 19.311 1.00 59.22 272 LYS A CA 1
ATOM 2125 C C . LYS A 1 272 ? 0.678 -21.039 19.784 1.00 59.22 272 LYS A C 1
ATOM 2127 O O . LYS A 1 272 ? 1.891 -20.911 19.966 1.00 59.22 272 LYS A O 1
ATOM 2132 N N . PRO A 1 273 ? -0.199 -20.050 20.024 1.00 59.31 273 PRO A N 1
ATOM 2133 C CA . PRO A 1 273 ? 0.239 -18.710 20.399 1.00 59.31 273 PRO A CA 1
ATOM 2134 C C . PRO A 1 273 ? 1.142 -18.777 21.628 1.00 59.31 273 PRO A C 1
ATOM 2136 O O . PRO A 1 273 ? 0.981 -19.645 22.496 1.00 59.31 273 PRO A O 1
ATOM 2139 N N . ALA A 1 274 ? 2.156 -17.913 21.678 1.00 58.56 274 ALA A N 1
ATOM 2140 C CA . ALA A 1 274 ? 3.004 -17.844 22.858 1.00 58.56 274 ALA A CA 1
ATOM 2141 C C . ALA A 1 274 ? 2.114 -17.517 24.065 1.00 58.56 274 ALA A C 1
ATOM 2143 O O . ALA A 1 274 ? 1.174 -16.727 23.943 1.00 58.56 274 ALA A O 1
ATOM 2144 N N . LEU A 1 275 ? 2.394 -18.126 25.227 1.00 56.41 275 LEU A N 1
ATOM 2145 C CA . LEU A 1 275 ? 1.818 -17.648 26.485 1.00 56.41 275 LEU A CA 1
ATOM 2146 C C . LEU A 1 275 ? 2.018 -16.136 26.495 1.00 56.41 275 LEU A C 1
ATOM 2148 O O . LEU A 1 275 ? 3.144 -15.693 26.258 1.00 56.41 275 LEU A O 1
ATOM 2152 N N . ILE A 1 276 ? 0.944 -15.370 26.712 1.00 58.56 276 ILE A N 1
ATOM 2153 C CA . ILE A 1 276 ? 1.011 -13.917 26.868 1.00 58.56 276 ILE A CA 1
ATOM 2154 C C . ILE A 1 276 ? 1.853 -13.674 28.123 1.00 58.56 276 ILE A C 1
ATOM 2156 O O . ILE A 1 276 ? 1.342 -13.540 29.234 1.00 58.56 276 ILE A O 1
ATOM 2160 N N . GLN A 1 277 ? 3.174 -13.718 27.978 1.00 51.78 277 GLN A N 1
ATOM 2161 C CA . GLN A 1 277 ? 4.077 -13.301 29.022 1.00 51.78 277 GLN A CA 1
ATOM 2162 C C . GLN A 1 277 ? 3.806 -11.815 29.185 1.00 51.78 277 GLN A C 1
ATOM 2164 O O . GLN A 1 277 ? 3.732 -11.082 28.194 1.00 51.78 277 GLN A O 1
ATOM 2169 N N . LYS A 1 278 ? 3.603 -11.384 30.432 1.00 51.34 278 LYS A N 1
ATOM 2170 C CA . LYS A 1 278 ? 3.554 -9.971 30.796 1.00 51.34 278 LYS A CA 1
ATOM 2171 C C . LYS A 1 278 ? 4.928 -9.357 30.501 1.00 51.34 278 LYS A C 1
ATOM 2173 O O . LYS A 1 278 ? 5.740 -9.174 31.399 1.00 51.34 278 LYS A O 1
ATOM 2178 N N . GLY A 1 279 ? 5.215 -9.116 29.227 1.00 55.25 279 GLY A N 1
ATOM 2179 C CA . GLY A 1 279 ? 6.289 -8.241 28.796 1.00 55.25 279 GLY A CA 1
ATOM 2180 C C . GLY A 1 279 ? 5.976 -6.801 29.216 1.00 55.25 279 GLY A C 1
ATOM 2181 O O . GLY A 1 279 ? 4.964 -6.549 29.876 1.00 55.25 279 GLY A O 1
ATOM 2182 N N . PRO A 1 280 ? 6.795 -5.827 28.802 1.00 58.06 280 PRO A N 1
ATOM 2183 C CA . PRO A 1 280 ? 6.648 -4.415 29.162 1.00 58.06 280 PRO A CA 1
ATOM 2184 C C . PRO A 1 280 ? 5.459 -3.730 28.452 1.00 58.06 280 PRO A C 1
ATOM 2186 O O . PRO A 1 280 ? 5.534 -2.559 28.090 1.00 58.06 280 PRO A O 1
ATOM 2189 N N . PHE A 1 281 ? 4.361 -4.446 28.196 1.00 63.41 281 PHE A N 1
ATOM 2190 C CA . PHE A 1 281 ? 3.159 -3.869 27.615 1.00 63.41 281 PHE A CA 1
ATOM 2191 C C . PHE A 1 281 ? 2.268 -3.315 28.724 1.00 63.41 281 PHE A C 1
ATOM 2193 O O . PHE A 1 281 ? 1.687 -4.063 29.512 1.00 63.41 281 PHE A O 1
ATOM 2200 N N . ALA A 1 282 ? 2.165 -1.990 28.783 1.00 61.53 282 ALA A N 1
ATOM 2201 C CA . ALA A 1 282 ? 1.188 -1.328 29.626 1.00 61.53 282 ALA A CA 1
ATOM 2202 C C . ALA A 1 282 ? -0.203 -1.488 28.995 1.00 61.53 282 ALA A C 1
ATOM 2204 O O . ALA A 1 282 ? -0.445 -1.043 27.874 1.00 61.53 282 ALA A O 1
ATOM 2205 N N . ASP A 1 283 ? -1.111 -2.121 29.732 1.00 67.50 283 ASP A N 1
ATOM 2206 C CA . ASP A 1 283 ? -2.503 -2.357 29.348 1.00 67.50 283 ASP A CA 1
ATOM 2207 C C . ASP A 1 283 ? -3.327 -1.051 29.436 1.00 67.50 283 ASP A C 1
ATOM 2209 O O . ASP A 1 283 ? -4.140 -0.835 30.339 1.00 67.50 283 ASP A O 1
ATOM 2213 N N . ILE A 1 284 ? -3.036 -0.130 28.513 1.00 78.81 284 ILE A N 1
ATOM 2214 C CA . ILE A 1 284 ? -3.679 1.178 28.372 1.00 78.81 284 ILE A CA 1
ATOM 2215 C C . ILE A 1 284 ? -4.743 1.072 27.279 1.00 78.81 284 ILE A C 1
ATOM 2217 O O . ILE A 1 284 ? -4.464 0.577 26.188 1.00 78.81 284 ILE A O 1
ATOM 2221 N N . ARG A 1 285 ? -5.950 1.598 27.535 1.00 77.56 285 ARG A N 1
ATOM 2222 C CA . ARG A 1 285 ? -7.081 1.546 26.588 1.00 77.56 285 ARG A CA 1
ATOM 2223 C C . ARG A 1 285 ? -6.705 2.026 25.182 1.00 77.56 285 ARG A C 1
ATOM 2225 O O . ARG A 1 285 ? -6.939 1.308 24.223 1.00 77.56 285 ARG A O 1
ATOM 2232 N N . SER A 1 286 ? -6.039 3.175 25.073 1.00 80.44 286 SER A N 1
ATOM 2233 C CA . SER A 1 286 ? -5.617 3.729 23.780 1.00 80.44 286 SER A CA 1
ATOM 2234 C C . SER A 1 286 ? -4.652 2.818 23.014 1.00 80.44 286 SER A C 1
ATOM 2236 O O . SER A 1 286 ? -4.729 2.736 21.792 1.00 80.44 286 SER A O 1
ATOM 2238 N N . ALA A 1 287 ? -3.759 2.109 23.711 1.00 82.62 287 ALA A N 1
ATOM 2239 C CA . ALA A 1 287 ? -2.849 1.154 23.085 1.00 82.62 287 ALA A CA 1
ATOM 2240 C C . ALA A 1 287 ? -3.597 -0.090 22.592 1.00 82.62 287 ALA A C 1
ATOM 2242 O O . ALA A 1 287 ? -3.277 -0.612 21.526 1.00 82.62 287 ALA A O 1
ATOM 2243 N N . LEU A 1 288 ? -4.610 -0.540 23.336 1.00 83.94 288 LEU A N 1
ATOM 2244 C CA . LEU A 1 288 ? -5.441 -1.664 22.925 1.00 83.94 288 LEU A CA 1
ATOM 2245 C C . LEU A 1 288 ? -6.358 -1.328 21.743 1.00 83.94 288 LEU A C 1
ATOM 2247 O O . LEU A 1 288 ? -6.518 -2.169 20.867 1.00 83.94 288 LEU A O 1
ATOM 2251 N N . ASP A 1 289 ? -6.916 -0.117 21.685 1.00 83.75 289 ASP A N 1
ATOM 2252 C CA . ASP A 1 289 ? -7.743 0.326 20.553 1.00 83.75 289 ASP A CA 1
ATOM 2253 C C . ASP A 1 289 ? -6.904 0.370 19.260 1.00 83.75 289 ASP A C 1
ATOM 2255 O O . ASP A 1 289 ? -7.329 -0.088 18.198 1.00 83.75 289 ASP A O 1
ATOM 2259 N N . VAL A 1 290 ? -5.658 0.860 19.343 1.00 87.44 290 VAL A N 1
ATOM 2260 C CA . VAL A 1 290 ? -4.715 0.830 18.210 1.00 87.44 290 VAL A CA 1
ATOM 2261 C C . VAL A 1 290 ? -4.335 -0.605 17.848 1.00 87.44 290 VAL A C 1
ATOM 2263 O O . VAL A 1 290 ? -4.277 -0.943 16.667 1.00 87.44 290 VAL A O 1
ATOM 2266 N N . LEU A 1 291 ? -4.100 -1.460 18.842 1.00 88.50 291 LEU A N 1
ATOM 2267 C CA . LEU A 1 291 ? -3.782 -2.868 18.627 1.00 88.50 291 LEU A CA 1
ATOM 2268 C C . LEU A 1 291 ? -4.931 -3.614 17.937 1.00 88.50 291 LEU A C 1
ATOM 2270 O O . LEU A 1 291 ? -4.675 -4.373 17.007 1.00 88.50 291 LEU A O 1
ATOM 2274 N N . GLU A 1 292 ? -6.178 -3.372 18.344 1.00 87.56 292 GLU A N 1
ATOM 2275 C CA . GLU A 1 292 ? -7.373 -3.929 17.706 1.00 87.56 292 GLU A CA 1
ATOM 2276 C C . GLU A 1 292 ? -7.449 -3.523 16.228 1.00 87.56 292 GLU A C 1
ATOM 2278 O O . GLU A 1 292 ? -7.649 -4.373 15.361 1.00 87.56 292 GLU A O 1
ATOM 2283 N N . ARG A 1 293 ? -7.196 -2.249 15.911 1.00 88.00 293 ARG A N 1
ATOM 2284 C CA . ARG A 1 293 ? -7.172 -1.755 14.524 1.00 88.00 293 ARG A CA 1
ATOM 2285 C C . ARG A 1 293 ? -6.061 -2.378 13.681 1.00 88.00 293 ARG A C 1
ATOM 2287 O O . ARG A 1 293 ? -6.277 -2.709 12.511 1.00 88.00 293 ARG A O 1
ATOM 2294 N N . VAL A 1 294 ? -4.867 -2.528 14.257 1.00 90.94 294 VAL A N 1
ATOM 2295 C CA . VAL A 1 294 ? -3.738 -3.204 13.601 1.00 90.94 294 VAL A CA 1
ATOM 2296 C C . VAL A 1 294 ? -4.092 -4.670 13.349 1.00 90.94 294 VAL A C 1
ATOM 2298 O O . VAL A 1 294 ? -3.906 -5.153 12.236 1.00 90.94 294 VAL A O 1
ATOM 2301 N N . ALA A 1 295 ? -4.683 -5.353 14.332 1.00 89.12 295 ALA A N 1
ATOM 2302 C CA . ALA A 1 295 ? -5.158 -6.725 14.185 1.00 89.12 295 ALA A CA 1
ATOM 2303 C C . ALA A 1 295 ? -6.236 -6.850 13.093 1.00 89.12 295 ALA A C 1
ATOM 2305 O O . ALA A 1 295 ? -6.156 -7.755 12.265 1.00 89.12 295 ALA A O 1
ATOM 2306 N N . CYS A 1 296 ? -7.196 -5.921 13.024 1.00 88.56 296 CYS A N 1
ATOM 2307 C CA . CYS A 1 296 ? -8.197 -5.883 11.953 1.00 88.56 296 CYS A CA 1
ATOM 2308 C C . CYS A 1 296 ? -7.537 -5.768 10.573 1.00 88.56 296 CYS A C 1
ATOM 2310 O O . CYS A 1 296 ? -7.822 -6.550 9.668 1.00 88.56 296 CYS A O 1
ATOM 2312 N N . SER A 1 297 ? -6.571 -4.864 10.437 1.00 90.38 297 SER A N 1
ATOM 2313 C CA . SER A 1 297 ? -5.855 -4.666 9.174 1.00 90.38 297 SER A CA 1
ATOM 2314 C C . SER A 1 297 ? -5.046 -5.907 8.763 1.00 90.38 297 SER A C 1
ATOM 2316 O O . SER A 1 297 ? -5.042 -6.272 7.589 1.00 90.38 297 SER A O 1
ATOM 2318 N N . ILE A 1 298 ? -4.438 -6.618 9.723 1.00 90.44 298 ILE A N 1
ATOM 2319 C CA . ILE A 1 298 ? -3.748 -7.898 9.477 1.00 90.44 298 ILE A CA 1
ATOM 2320 C C . ILE A 1 298 ? -4.734 -8.969 8.994 1.00 90.44 298 ILE A C 1
ATOM 2322 O O . ILE A 1 298 ? -4.444 -9.648 8.010 1.00 90.44 298 ILE A O 1
ATOM 2326 N N . LYS A 1 299 ? -5.917 -9.091 9.620 1.00 88.44 299 LYS A N 1
ATOM 2327 C CA . LYS A 1 299 ? -6.952 -10.062 9.211 1.00 88.44 299 LYS A CA 1
ATOM 2328 C C . LYS A 1 299 ? -7.337 -9.900 7.737 1.00 88.44 299 LYS A C 1
ATOM 2330 O O . LYS A 1 299 ? -7.547 -10.892 7.045 1.00 88.44 299 LYS A O 1
ATOM 2335 N N . PHE A 1 300 ? -7.420 -8.661 7.255 1.00 88.75 300 PHE A N 1
ATOM 2336 C CA . PHE A 1 300 ? -7.826 -8.350 5.882 1.00 88.75 300 PHE A CA 1
ATOM 2337 C C . PHE A 1 300 ? -6.663 -8.160 4.899 1.00 88.75 300 PHE A C 1
ATOM 2339 O O . PHE A 1 300 ? -6.911 -7.854 3.727 1.00 88.75 300 PHE A O 1
ATOM 2346 N N . ASN A 1 301 ? -5.423 -8.407 5.335 1.00 89.75 301 ASN A N 1
ATOM 2347 C CA . ASN A 1 301 ? -4.199 -8.209 4.556 1.00 89.75 301 ASN A CA 1
ATOM 2348 C C . ASN A 1 301 ? -4.094 -6.783 3.982 1.00 89.75 301 ASN A C 1
ATOM 2350 O O . ASN A 1 301 ? -3.916 -6.579 2.780 1.00 89.75 301 ASN A O 1
ATOM 2354 N N . GLU A 1 302 ? -4.291 -5.791 4.848 1.00 90.50 302 GLU A N 1
ATOM 2355 C CA . GLU A 1 302 ? -4.233 -4.373 4.508 1.00 90.50 302 GLU A CA 1
ATOM 2356 C C . GLU A 1 302 ? -2.935 -3.740 5.038 1.00 90.50 302 GLU A C 1
ATOM 2358 O O . GLU A 1 302 ? -2.581 -3.953 6.202 1.00 90.50 302 GLU A O 1
ATOM 2363 N N . PRO A 1 303 ? -2.221 -2.933 4.229 1.00 90.81 303 PRO A N 1
ATOM 2364 C CA . PRO A 1 303 ? -1.040 -2.218 4.697 1.00 90.81 303 PRO A CA 1
ATOM 2365 C C . PRO A 1 303 ? -1.428 -1.130 5.707 1.00 90.81 303 PRO A C 1
ATOM 2367 O O . PRO A 1 303 ? -2.375 -0.371 5.487 1.00 90.81 303 PRO A O 1
ATOM 2370 N N . VAL A 1 304 ? -0.671 -1.028 6.804 1.00 90.31 304 VAL A N 1
ATOM 2371 C CA . VAL A 1 304 ? -0.927 -0.078 7.899 1.00 90.31 304 VAL A CA 1
ATOM 2372 C C . VAL A 1 304 ? 0.231 0.898 8.046 1.00 90.31 304 VAL A C 1
ATOM 2374 O O . VAL A 1 304 ? 1.384 0.491 8.154 1.00 90.31 304 VAL A O 1
ATOM 2377 N N . LEU A 1 305 ? -0.095 2.188 8.145 1.00 89.75 305 LEU A N 1
ATOM 2378 C CA . LEU A 1 305 ? 0.837 3.241 8.535 1.00 89.75 305 LEU A CA 1
ATOM 2379 C C . LEU A 1 305 ? 0.458 3.770 9.924 1.00 89.75 305 LEU A C 1
ATOM 2381 O O . LEU A 1 305 ? -0.644 4.279 10.123 1.00 89.75 305 LEU A O 1
ATOM 2385 N N . LEU A 1 306 ? 1.376 3.664 10.888 1.00 88.75 306 LEU A N 1
ATOM 2386 C CA . LEU A 1 306 ? 1.193 4.187 12.244 1.00 88.75 306 LEU A CA 1
ATOM 2387 C C . LEU A 1 306 ? 1.971 5.497 12.416 1.00 88.75 306 LEU A C 1
ATOM 2389 O O . LEU A 1 306 ? 3.198 5.487 12.502 1.00 88.75 306 LEU A O 1
ATOM 2393 N N . VAL A 1 307 ? 1.254 6.618 12.521 1.00 85.94 307 VAL A N 1
ATOM 2394 C CA . VAL A 1 307 ? 1.839 7.960 12.687 1.00 85.94 307 VAL A CA 1
ATOM 2395 C C . VAL A 1 307 ? 1.655 8.452 14.123 1.00 85.94 307 VAL A C 1
ATOM 2397 O O . VAL A 1 307 ? 0.592 8.294 14.718 1.00 85.94 307 VAL A O 1
ATOM 2400 N N . GLY A 1 308 ? 2.696 9.050 14.698 1.00 85.44 308 GLY A N 1
ATOM 2401 C CA . GLY A 1 308 ? 2.651 9.711 16.005 1.00 85.44 308 GLY A CA 1
ATOM 2402 C C . GLY A 1 308 ? 4.052 9.976 16.548 1.00 85.44 308 GLY A C 1
ATOM 2403 O O . GLY A 1 308 ? 5.026 9.476 15.987 1.00 85.44 308 GLY A O 1
ATOM 2404 N N . GLU A 1 309 ? 4.155 10.675 17.675 1.00 84.00 309 GLU A N 1
ATOM 2405 C CA . GLU A 1 309 ? 5.436 11.042 18.303 1.00 84.00 309 GLU A CA 1
ATOM 2406 C C . GLU A 1 309 ? 6.350 9.837 18.568 1.00 84.00 309 GLU A C 1
ATOM 2408 O O . GLU A 1 309 ? 5.900 8.734 18.890 1.00 84.00 309 GLU A O 1
ATOM 2413 N N . THR A 1 310 ? 7.660 10.005 18.413 1.00 84.00 310 THR A N 1
ATOM 2414 C CA . THR A 1 310 ? 8.628 8.943 18.716 1.00 84.00 310 THR A CA 1
ATOM 2415 C C . THR A 1 310 ? 8.549 8.544 20.190 1.00 84.00 310 THR A C 1
ATOM 2417 O O . THR A 1 310 ? 8.379 9.394 21.055 1.00 84.00 310 THR A O 1
ATOM 2420 N N . GLY A 1 311 ? 8.677 7.249 20.490 1.00 78.06 311 GLY A N 1
ATOM 2421 C CA . GLY A 1 311 ? 8.641 6.753 21.872 1.00 78.06 311 GLY A CA 1
ATOM 2422 C C . GLY A 1 311 ? 7.252 6.393 22.413 1.00 78.06 311 GLY A C 1
ATOM 2423 O O . GLY A 1 311 ? 7.165 5.836 23.499 1.00 78.06 311 GLY A O 1
ATOM 2424 N N . THR A 1 312 ? 6.167 6.580 21.652 1.00 81.69 312 THR A N 1
ATOM 2425 C CA . THR A 1 312 ? 4.802 6.192 22.083 1.00 81.69 312 THR A CA 1
ATOM 2426 C C . THR A 1 312 ? 4.503 4.684 22.022 1.00 81.69 312 THR A C 1
ATOM 2428 O O . THR A 1 312 ? 3.347 4.275 22.082 1.00 81.69 312 THR A O 1
ATOM 2431 N N . GLY A 1 313 ? 5.519 3.831 21.854 1.00 83.19 313 GLY A N 1
ATOM 2432 C CA . GLY A 1 313 ? 5.350 2.372 21.849 1.00 83.19 313 GLY A CA 1
ATOM 2433 C C . GLY A 1 313 ? 4.792 1.761 20.556 1.00 83.19 313 GLY A C 1
ATOM 2434 O O . GLY A 1 313 ? 4.441 0.586 20.561 1.00 83.19 313 GLY A O 1
ATOM 2435 N N . LYS A 1 314 ? 4.741 2.499 19.434 1.00 89.25 314 LYS A N 1
ATOM 2436 C CA . LYS A 1 314 ? 4.272 1.980 18.125 1.00 89.25 314 LYS A CA 1
ATOM 2437 C C . LYS A 1 314 ? 5.003 0.705 17.688 1.00 89.25 314 LYS A C 1
ATOM 2439 O O . LYS A 1 314 ? 4.368 -0.298 17.380 1.00 89.25 314 LYS A O 1
ATOM 2444 N N . THR A 1 315 ? 6.336 0.732 17.698 1.00 88.19 315 THR A N 1
ATOM 2445 C CA . THR A 1 315 ? 7.167 -0.426 17.330 1.00 88.19 315 THR A CA 1
ATOM 2446 C C . THR A 1 315 ? 6.956 -1.584 18.301 1.00 88.19 315 THR A C 1
ATOM 2448 O O . THR A 1 315 ? 6.805 -2.727 17.882 1.00 88.19 315 THR A O 1
ATOM 2451 N N . THR A 1 316 ? 6.866 -1.279 19.597 1.00 88.00 316 THR A N 1
ATOM 2452 C CA . THR A 1 316 ? 6.628 -2.266 20.656 1.00 88.00 316 THR A CA 1
ATOM 2453 C C . THR A 1 316 ? 5.269 -2.951 20.509 1.00 88.00 316 THR A C 1
ATOM 2455 O O . THR A 1 316 ? 5.167 -4.151 20.735 1.00 88.00 316 THR A O 1
ATOM 2458 N N . LEU A 1 317 ? 4.231 -2.227 20.080 1.00 88.38 317 LEU A N 1
ATOM 2459 C CA . LEU A 1 317 ? 2.900 -2.779 19.819 1.00 88.38 317 LEU A CA 1
ATOM 2460 C C . LEU A 1 317 ? 2.947 -3.844 18.713 1.00 88.38 317 LEU A C 1
ATOM 2462 O O . LEU A 1 317 ? 2.435 -4.945 18.905 1.00 88.38 317 LEU A O 1
ATOM 2466 N N . VAL A 1 318 ? 3.618 -3.550 17.595 1.00 90.50 318 VAL A N 1
ATOM 2467 C CA . VAL A 1 318 ? 3.772 -4.497 16.476 1.00 90.50 318 VAL A CA 1
ATOM 2468 C C . VAL A 1 318 ? 4.642 -5.694 16.874 1.00 90.50 318 VAL A C 1
ATOM 2470 O O . VAL A 1 318 ? 4.292 -6.833 16.571 1.00 90.50 318 VAL A O 1
ATOM 2473 N N . GLN A 1 319 ? 5.734 -5.460 17.609 1.00 89.56 319 GLN A N 1
ATOM 2474 C CA . GLN A 1 319 ? 6.602 -6.521 18.140 1.00 89.56 319 GLN A CA 1
ATOM 2475 C C . GLN A 1 319 ? 5.851 -7.474 19.075 1.00 89.56 319 GLN A C 1
ATOM 2477 O O . GLN A 1 319 ? 5.975 -8.692 18.946 1.00 89.56 319 GLN A O 1
ATOM 2482 N N . ASN A 1 320 ? 5.041 -6.936 19.989 1.00 87.19 320 ASN A N 1
ATOM 2483 C CA . ASN A 1 320 ? 4.238 -7.745 20.903 1.00 87.19 320 ASN A CA 1
ATOM 2484 C C . ASN A 1 320 ? 3.195 -8.570 20.149 1.00 87.19 320 ASN A C 1
ATOM 2486 O O . ASN A 1 320 ? 3.063 -9.762 20.415 1.00 87.19 320 ASN A O 1
ATOM 2490 N N . LEU A 1 321 ? 2.505 -7.970 19.174 1.00 87.44 321 LEU A N 1
ATOM 2491 C CA . LEU A 1 321 ? 1.518 -8.680 18.367 1.00 87.44 321 LEU A CA 1
ATOM 2492 C C . LEU A 1 321 ? 2.153 -9.829 17.568 1.00 87.44 321 LEU A C 1
ATOM 2494 O O . LEU A 1 321 ? 1.629 -10.941 17.584 1.00 87.44 321 LEU A O 1
ATOM 2498 N N . ALA A 1 322 ? 3.307 -9.594 16.935 1.00 88.62 322 ALA A N 1
ATOM 2499 C CA . ALA A 1 322 ? 4.048 -10.633 16.220 1.00 88.62 322 ALA A CA 1
ATOM 2500 C C . ALA A 1 322 ? 4.500 -11.771 17.153 1.00 88.62 322 ALA A C 1
ATOM 2502 O O . ALA A 1 322 ? 4.356 -12.944 16.809 1.00 88.62 322 ALA A O 1
ATOM 2503 N N . SER A 1 323 ? 4.968 -11.432 18.360 1.00 86.44 323 SER A N 1
ATOM 2504 C CA . SER A 1 323 ? 5.347 -12.404 19.393 1.00 86.44 323 SER A CA 1
ATOM 2505 C C . SER A 1 323 ? 4.161 -13.267 19.844 1.00 86.44 323 SER A C 1
ATOM 2507 O O . SER A 1 323 ? 4.273 -14.493 19.911 1.00 86.44 323 SER A O 1
ATOM 2509 N N . TRP A 1 324 ? 2.992 -12.661 20.079 1.00 84.75 324 TRP A N 1
ATOM 2510 C CA . TRP A 1 324 ? 1.778 -13.395 20.454 1.00 84.75 324 TRP A CA 1
ATOM 2511 C C . TRP A 1 324 ? 1.290 -14.331 19.343 1.00 84.75 324 TRP A C 1
ATOM 2513 O O . TRP A 1 324 ? 0.878 -15.452 19.636 1.00 84.75 324 TRP A O 1
ATOM 2523 N N . LEU A 1 325 ? 1.403 -13.908 18.081 1.00 84.44 325 LEU A N 1
ATOM 2524 C CA . LEU A 1 325 ? 1.066 -14.711 16.899 1.00 84.44 325 LEU A CA 1
ATOM 2525 C C . LEU A 1 325 ? 2.156 -15.727 16.505 1.00 84.44 325 LEU A C 1
ATOM 2527 O O . LEU A 1 325 ? 1.948 -16.501 15.570 1.00 84.44 325 LEU A O 1
ATOM 2531 N N . LYS A 1 326 ? 3.317 -15.712 17.180 1.00 82.94 326 LYS A N 1
ATOM 2532 C CA . LYS A 1 326 ? 4.530 -16.471 16.818 1.00 82.94 326 LYS A CA 1
ATOM 2533 C C . LYS A 1 326 ? 4.960 -16.299 15.357 1.00 82.94 326 LYS A C 1
ATOM 2535 O O . LYS A 1 326 ? 5.431 -17.236 14.721 1.00 82.94 326 LYS A O 1
ATOM 2540 N N . GLN A 1 327 ? 4.815 -15.092 14.826 1.00 86.12 327 GLN A N 1
ATOM 2541 C CA . GLN A 1 327 ? 5.269 -14.759 13.478 1.00 86.12 327 GLN A CA 1
ATOM 2542 C C . GLN A 1 327 ? 6.654 -14.116 13.527 1.00 86.12 327 GLN A C 1
ATOM 2544 O O . GLN A 1 327 ? 6.970 -13.350 14.441 1.00 86.12 327 GLN A O 1
ATOM 2549 N N . SER A 1 328 ? 7.487 -14.405 12.527 1.00 88.56 328 SER A N 1
ATOM 2550 C CA . SER A 1 328 ? 8.772 -13.727 12.363 1.00 88.56 328 SER A CA 1
ATOM 2551 C C . SER A 1 328 ? 8.542 -12.273 11.951 1.00 88.56 328 SER A C 1
ATOM 2553 O O . SER A 1 328 ? 7.962 -12.012 10.897 1.00 88.56 328 SER A O 1
ATOM 2555 N N . LEU A 1 329 ? 9.015 -11.326 12.761 1.00 89.56 329 LEU A N 1
ATOM 2556 C CA . LEU A 1 329 ? 8.973 -9.903 12.440 1.00 89.56 329 LEU A CA 1
ATOM 2557 C C . LEU A 1 329 ? 10.326 -9.449 11.889 1.00 89.56 329 LEU A C 1
ATOM 2559 O O . LEU A 1 329 ? 11.299 -9.344 12.635 1.00 89.56 329 LEU A O 1
ATOM 2563 N N . THR A 1 330 ? 10.365 -9.121 10.601 1.00 90.00 330 THR A N 1
ATOM 2564 C CA . THR A 1 330 ? 11.525 -8.478 9.978 1.00 90.00 330 THR A CA 1
ATOM 2565 C C . THR A 1 330 ? 11.389 -6.967 10.112 1.00 90.00 330 THR A C 1
ATOM 2567 O O . THR A 1 330 ? 10.456 -6.372 9.577 1.00 90.00 330 THR A O 1
ATOM 2570 N N . VAL A 1 331 ? 12.315 -6.340 10.836 1.00 88.75 331 VAL A N 1
ATOM 2571 C CA . VAL A 1 331 ? 12.368 -4.881 10.977 1.00 88.75 331 VAL A CA 1
ATOM 2572 C C . VAL A 1 331 ? 13.409 -4.341 10.011 1.00 88.75 331 VAL A C 1
ATOM 2574 O O . VAL A 1 331 ? 14.590 -4.654 10.138 1.00 88.75 331 VAL A O 1
ATOM 2577 N N . VAL A 1 332 ? 12.968 -3.509 9.072 1.00 88.00 332 VAL A N 1
ATOM 2578 C CA . VAL A 1 332 ? 13.856 -2.783 8.164 1.00 88.00 332 VAL A CA 1
ATOM 2579 C C . VAL A 1 332 ? 13.778 -1.301 8.497 1.00 88.00 332 VAL A C 1
ATOM 2581 O O . VAL A 1 332 ? 12.712 -0.691 8.413 1.00 88.00 332 VAL A O 1
ATOM 2584 N N . ASN A 1 333 ? 14.909 -0.725 8.893 1.00 86.12 333 ASN A N 1
ATOM 2585 C CA . ASN A 1 333 ? 15.012 0.704 9.159 1.00 86.12 333 ASN A CA 1
ATOM 2586 C C . ASN A 1 333 ? 15.338 1.427 7.853 1.00 86.12 333 ASN A C 1
ATOM 2588 O O . ASN A 1 333 ? 16.452 1.315 7.347 1.00 86.12 333 ASN A O 1
ATOM 2592 N N . LEU A 1 334 ? 14.368 2.169 7.324 1.00 85.31 334 LEU A N 1
ATOM 2593 C CA . LEU A 1 334 ? 14.566 3.005 6.146 1.00 85.31 334 LEU A CA 1
ATOM 2594 C C . LEU A 1 334 ? 15.158 4.356 6.556 1.00 85.31 334 LEU A C 1
ATOM 2596 O O . LEU A 1 334 ? 14.675 5.012 7.481 1.00 85.31 334 LEU A O 1
ATOM 2600 N N . SER A 1 335 ? 16.205 4.768 5.855 1.00 84.88 335 SER A N 1
ATOM 2601 C CA . SER A 1 335 ? 16.880 6.056 6.009 1.00 84.88 335 SER A CA 1
ATOM 2602 C C . SER A 1 335 ? 17.167 6.655 4.632 1.00 84.88 335 SER A C 1
ATOM 2604 O O . SER A 1 335 ? 16.999 5.984 3.620 1.00 84.88 335 SER A O 1
ATOM 2606 N N . GLN A 1 336 ? 17.663 7.894 4.576 1.00 79.94 336 GLN A N 1
ATOM 2607 C CA . GLN A 1 336 ? 18.106 8.494 3.307 1.00 79.94 336 GLN A CA 1
ATOM 2608 C C . GLN A 1 336 ? 19.280 7.749 2.646 1.00 79.94 336 GLN A C 1
ATOM 2610 O O . GLN A 1 336 ? 19.565 7.996 1.483 1.00 79.94 336 GLN A O 1
ATOM 2615 N N . GLN A 1 337 ? 19.972 6.872 3.379 1.00 75.56 337 GLN A N 1
ATOM 2616 C CA . GLN A 1 337 ? 21.076 6.053 2.869 1.00 75.56 337 GLN A CA 1
ATOM 2617 C C . GLN A 1 337 ? 20.637 4.633 2.487 1.00 75.56 337 GLN A C 1
ATOM 2619 O O . GLN A 1 337 ? 21.484 3.818 2.137 1.00 75.56 337 GLN A O 1
ATOM 2624 N N . SER A 1 338 ? 19.350 4.308 2.637 1.00 81.00 338 SER A N 1
ATOM 2625 C CA . SER A 1 338 ? 18.831 2.988 2.294 1.00 81.00 338 SER A CA 1
ATOM 2626 C C . SER A 1 338 ? 18.637 2.894 0.787 1.00 81.00 338 SER A C 1
ATOM 2628 O O . SER A 1 338 ? 17.811 3.616 0.230 1.00 81.00 338 SER A O 1
ATOM 2630 N N . ASP A 1 339 ? 19.367 1.982 0.155 1.00 71.31 339 ASP A N 1
ATOM 2631 C CA . ASP A 1 339 ? 19.270 1.735 -1.282 1.00 71.31 339 ASP A CA 1
ATOM 2632 C C . ASP A 1 339 ? 18.318 0.568 -1.578 1.00 71.31 339 ASP A C 1
ATOM 2634 O O . ASP A 1 339 ? 18.088 -0.317 -0.750 1.00 71.31 339 ASP A O 1
ATOM 2638 N N . ILE A 1 340 ? 17.793 0.505 -2.806 1.00 72.81 340 ILE A N 1
ATOM 2639 C CA . ILE A 1 340 ? 16.930 -0.600 -3.270 1.00 72.81 340 ILE A CA 1
ATOM 2640 C C . ILE A 1 340 ? 17.638 -1.962 -3.116 1.00 72.81 340 ILE A C 1
ATOM 2642 O O . ILE A 1 340 ? 16.995 -2.972 -2.819 1.00 72.81 340 ILE A O 1
ATOM 2646 N N . SER A 1 341 ? 18.967 -1.991 -3.260 1.00 71.44 341 SER A N 1
ATOM 2647 C CA . SER A 1 341 ? 19.796 -3.185 -3.050 1.00 71.44 341 SER A CA 1
ATOM 2648 C C . SER A 1 341 ? 19.770 -3.710 -1.616 1.00 71.44 341 SER A C 1
ATOM 2650 O O . SER A 1 341 ? 19.992 -4.902 -1.420 1.00 71.44 341 SER A O 1
ATOM 2652 N N . ASP A 1 342 ? 19.476 -2.867 -0.623 1.00 74.25 342 ASP A N 1
ATOM 2653 C CA . ASP A 1 342 ? 19.344 -3.309 0.769 1.00 74.25 342 ASP A CA 1
ATOM 2654 C C . ASP A 1 342 ? 18.041 -4.099 0.985 1.00 74.25 342 ASP A C 1
ATOM 2656 O O . ASP A 1 342 ? 17.957 -4.929 1.889 1.00 74.25 342 ASP A O 1
ATOM 2660 N N . LEU A 1 343 ? 17.027 -3.864 0.141 1.00 78.88 343 LEU A N 1
ATOM 2661 C CA . LEU A 1 343 ? 15.715 -4.515 0.209 1.00 78.88 343 LEU A CA 1
ATOM 2662 C C . LEU A 1 343 ? 15.617 -5.747 -0.692 1.00 78.88 343 LEU A C 1
ATOM 2664 O O . LEU A 1 343 ? 15.125 -6.790 -0.266 1.00 78.88 343 LEU A O 1
ATOM 2668 N N . LEU A 1 344 ? 16.055 -5.621 -1.945 1.00 76.00 344 LEU A N 1
ATOM 2669 C CA . LEU A 1 344 ? 15.953 -6.682 -2.955 1.00 76.00 344 LEU A CA 1
ATOM 2670 C C . LEU A 1 344 ? 17.196 -7.578 -3.007 1.00 76.00 344 LEU A C 1
ATOM 2672 O O . LEU A 1 344 ? 17.175 -8.627 -3.650 1.00 76.00 344 LEU A O 1
ATOM 2676 N N . GLY A 1 345 ? 18.267 -7.171 -2.325 1.00 71.06 345 GLY A N 1
ATOM 2677 C CA . GLY A 1 345 ? 19.589 -7.755 -2.469 1.00 71.06 345 GLY A CA 1
ATOM 2678 C C . GLY A 1 345 ? 20.353 -7.134 -3.638 1.00 71.06 345 GLY A C 1
ATOM 2679 O O . GLY A 1 345 ? 19.790 -6.675 -4.633 1.00 71.06 345 GLY A O 1
ATOM 2680 N N . GLY A 1 346 ? 21.674 -7.109 -3.516 1.00 69.50 346 GLY A N 1
ATOM 2681 C CA . GLY A 1 346 ? 22.558 -6.613 -4.557 1.00 69.50 346 GLY A CA 1
ATOM 2682 C C . GLY A 1 346 ? 24.013 -6.865 -4.202 1.00 69.50 346 GLY A C 1
ATOM 2683 O O . GLY A 1 346 ? 24.374 -7.040 -3.038 1.00 69.50 346 GLY A O 1
ATOM 2684 N N . PHE A 1 347 ? 24.862 -6.887 -5.222 1.00 67.44 347 PHE A N 1
ATOM 2685 C CA . PHE A 1 347 ? 26.297 -6.994 -5.017 1.00 67.44 347 PHE A CA 1
ATOM 2686 C C . PHE A 1 347 ? 26.848 -5.621 -4.648 1.00 67.44 347 PHE A C 1
ATOM 2688 O O . PHE A 1 347 ? 26.874 -4.707 -5.472 1.00 67.44 347 PHE A O 1
ATOM 2695 N N . LYS A 1 348 ? 2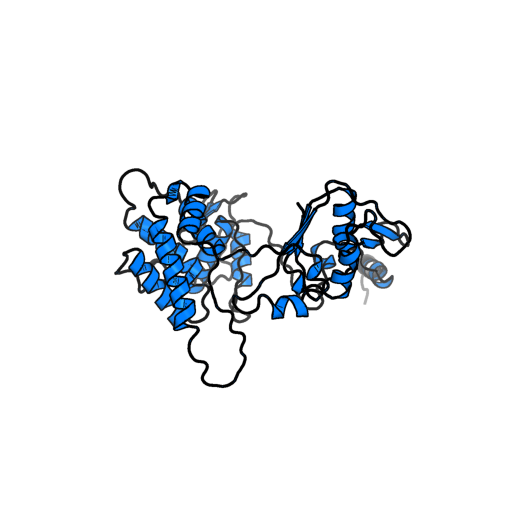7.295 -5.475 -3.401 1.00 65.56 348 LYS A N 1
ATOM 2696 C CA . LYS A 1 348 ? 27.996 -4.275 -2.948 1.00 65.56 348 LYS A CA 1
ATOM 2697 C C . LYS A 1 348 ? 29.497 -4.456 -3.177 1.00 65.56 348 LYS A C 1
ATOM 2699 O O . LYS A 1 348 ? 30.016 -5.527 -2.858 1.00 65.56 348 LYS A O 1
ATOM 2704 N N . PRO A 1 349 ? 30.219 -3.447 -3.693 1.00 63.66 349 PRO A N 1
ATOM 2705 C CA . PRO A 1 349 ? 31.672 -3.511 -3.748 1.00 63.66 349 PRO A CA 1
ATOM 2706 C C . PRO A 1 349 ? 32.222 -3.622 -2.321 1.00 63.66 349 PRO A C 1
ATOM 2708 O O . PRO A 1 349 ? 32.123 -2.693 -1.519 1.00 63.66 349 PRO A O 1
ATOM 2711 N N . THR A 1 350 ? 32.771 -4.785 -1.987 1.00 64.12 350 THR A N 1
ATOM 2712 C CA . THR A 1 350 ? 33.439 -5.036 -0.709 1.00 64.12 350 THR A CA 1
ATOM 2713 C C . THR A 1 350 ? 34.878 -4.542 -0.773 1.00 64.12 350 THR A C 1
ATOM 2715 O O . THR A 1 350 ? 35.663 -5.025 -1.588 1.00 64.12 350 THR A O 1
ATOM 2718 N N . ASP A 1 351 ? 35.246 -3.602 0.104 1.00 71.31 351 ASP A N 1
ATOM 2719 C CA . ASP A 1 351 ? 36.656 -3.261 0.343 1.00 71.31 351 ASP A CA 1
ATOM 2720 C C . ASP A 1 351 ? 37.365 -4.499 0.918 1.00 71.31 351 ASP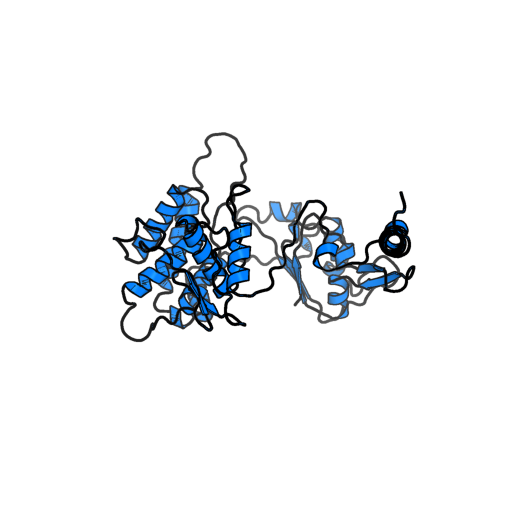 A C 1
ATOM 2722 O O . ASP A 1 351 ? 36.785 -5.219 1.736 1.00 71.31 351 ASP A O 1
ATOM 2726 N N . ALA A 1 352 ? 38.625 -4.741 0.555 1.00 74.25 352 ALA A N 1
ATOM 2727 C CA . ALA A 1 352 ? 39.411 -5.861 1.076 1.00 74.25 352 ALA A CA 1
ATOM 2728 C C . ALA A 1 352 ? 39.422 -5.878 2.617 1.00 74.25 352 ALA A C 1
ATOM 2730 O O . ALA A 1 352 ? 39.378 -6.937 3.240 1.00 74.25 352 ALA A O 1
ATOM 2731 N N . ARG A 1 353 ? 39.365 -4.696 3.250 1.00 77.44 353 ARG A N 1
ATOM 2732 C CA . ARG A 1 353 ? 39.221 -4.556 4.708 1.00 77.44 353 ARG A CA 1
ATOM 2733 C C . ARG A 1 353 ? 37.953 -5.198 5.270 1.00 77.44 353 ARG A C 1
ATOM 2735 O O . ARG A 1 353 ? 38.018 -5.768 6.352 1.00 77.44 353 ARG A O 1
ATOM 2742 N N . SER A 1 354 ? 36.830 -5.140 4.557 1.00 74.62 354 SER A N 1
ATOM 2743 C CA . SER A 1 354 ? 35.562 -5.737 5.007 1.00 74.62 354 SER A CA 1
ATOM 2744 C C . SER A 1 354 ? 35.603 -7.268 5.048 1.00 74.62 354 SER A C 1
ATOM 2746 O O . SER A 1 354 ? 34.938 -7.864 5.887 1.00 74.62 354 SER A O 1
ATOM 2748 N N . ILE A 1 355 ? 36.439 -7.890 4.209 1.00 78.81 355 ILE A N 1
ATOM 2749 C CA . ILE A 1 355 ? 36.676 -9.341 4.189 1.00 78.81 355 ILE A CA 1
ATOM 2750 C C . ILE A 1 355 ? 37.728 -9.725 5.240 1.00 78.81 355 ILE A C 1
ATOM 2752 O O . ILE A 1 355 ? 37.562 -10.697 5.972 1.00 78.81 355 ILE A O 1
ATOM 2756 N N . CYS A 1 356 ? 38.806 -8.943 5.354 1.00 83.19 356 CYS A N 1
ATOM 2757 C CA . CYS A 1 356 ? 39.907 -9.234 6.274 1.00 83.19 356 CYS A CA 1
ATOM 2758 C C . CYS A 1 356 ? 39.565 -8.971 7.748 1.00 83.19 356 CYS A C 1
ATOM 2760 O O . CYS A 1 356 ? 40.156 -9.592 8.626 1.00 83.19 356 CYS A O 1
ATOM 2762 N N . PHE A 1 357 ? 38.649 -8.047 8.049 1.00 86.44 357 PHE A N 1
ATOM 2763 C CA . PHE A 1 357 ? 38.338 -7.665 9.429 1.00 86.44 357 PHE A CA 1
ATOM 2764 C C . PHE A 1 357 ? 37.616 -8.764 10.233 1.00 86.44 357 PHE A C 1
ATOM 2766 O O . PHE A 1 357 ? 38.058 -9.028 11.352 1.00 86.44 357 PHE A O 1
ATOM 2773 N N . PRO A 1 358 ? 36.587 -9.460 9.705 1.00 86.94 358 PRO A N 1
ATOM 2774 C CA . PRO A 1 358 ? 36.014 -10.637 10.362 1.00 86.94 358 PRO A CA 1
ATOM 2775 C C . PRO A 1 358 ? 37.054 -11.734 10.610 1.00 86.94 358 PRO A C 1
ATOM 2777 O O . PRO A 1 358 ? 37.149 -12.228 11.728 1.00 86.94 358 PRO A O 1
ATOM 2780 N N . LEU A 1 359 ? 37.898 -12.032 9.613 1.00 88.25 359 LEU A N 1
ATOM 2781 C CA . LEU A 1 359 ? 38.988 -13.011 9.732 1.00 88.25 359 LEU A CA 1
ATOM 2782 C C . LEU A 1 359 ? 40.009 -12.614 10.806 1.00 88.25 359 LEU A C 1
ATOM 2784 O O . LEU A 1 359 ? 40.476 -13.451 11.572 1.00 88.25 359 LEU A O 1
ATOM 2788 N N . TYR A 1 360 ? 40.350 -11.326 10.894 1.00 88.94 360 TYR A N 1
ATOM 2789 C CA . TYR A 1 360 ? 41.221 -10.805 11.945 1.00 88.94 360 TYR A CA 1
ATOM 2790 C C . TYR A 1 360 ? 40.581 -10.919 13.334 1.00 88.94 360 TYR A C 1
ATOM 2792 O O . TYR A 1 360 ? 41.274 -11.242 14.296 1.00 88.94 360 TYR A O 1
ATOM 2800 N N . MET A 1 361 ? 39.275 -10.664 13.456 1.00 88.50 361 MET A N 1
ATOM 2801 C CA . MET A 1 361 ? 38.559 -10.806 14.726 1.00 88.50 361 MET A CA 1
ATOM 2802 C C . MET A 1 361 ? 38.451 -12.266 15.158 1.00 88.50 361 MET A C 1
ATOM 2804 O O . MET A 1 361 ? 38.679 -12.552 16.328 1.00 88.50 361 MET A O 1
ATOM 2808 N N . GLU A 1 362 ? 38.196 -13.179 14.224 1.00 91.00 362 GLU A N 1
ATOM 2809 C CA . GLU A 1 362 ? 38.224 -14.623 14.465 1.00 91.00 362 GLU A CA 1
ATOM 2810 C C . GLU A 1 362 ? 39.625 -15.087 14.883 1.00 91.00 362 GLU A C 1
ATOM 2812 O O . GLU A 1 362 ? 39.776 -15.753 15.904 1.00 91.00 362 GLU A O 1
ATOM 2817 N N . PHE A 1 363 ? 40.673 -14.649 14.176 1.00 90.12 363 PHE A N 1
ATOM 2818 C CA . PHE A 1 363 ? 42.058 -14.897 14.577 1.00 90.12 363 PHE A CA 1
ATOM 2819 C C . PHE A 1 363 ? 42.345 -14.363 15.981 1.00 90.12 363 PHE A C 1
ATOM 2821 O O . PHE A 1 363 ? 42.963 -15.057 16.778 1.00 90.12 363 PHE A O 1
ATOM 2828 N N . LYS A 1 364 ? 41.908 -13.142 16.302 1.00 88.56 364 LYS A N 1
ATOM 2829 C CA . LYS A 1 364 ? 42.128 -12.528 17.614 1.00 88.56 364 LYS A CA 1
ATOM 2830 C C . LYS A 1 364 ? 41.407 -13.293 18.721 1.00 88.56 364 LYS A C 1
ATOM 2832 O O . LYS A 1 364 ? 41.988 -13.475 19.785 1.00 88.56 364 LYS A O 1
ATOM 2837 N N . ASP A 1 365 ? 40.179 -13.737 18.475 1.00 89.38 365 ASP A N 1
ATOM 2838 C CA . ASP A 1 365 ? 39.407 -14.530 19.430 1.00 89.38 365 ASP A CA 1
ATOM 2839 C C . ASP A 1 365 ? 40.075 -15.893 19.667 1.00 89.38 365 ASP A C 1
ATOM 2841 O O . ASP A 1 365 ? 40.410 -16.233 20.802 1.00 89.38 365 ASP A O 1
ATOM 2845 N N . LEU A 1 366 ? 40.428 -16.607 18.593 1.00 88.75 366 LEU A N 1
ATOM 2846 C CA . LEU A 1 366 ? 41.179 -17.865 18.662 1.00 88.75 366 LEU A CA 1
ATOM 2847 C C . LEU A 1 366 ? 42.548 -17.693 19.331 1.00 88.75 366 LEU A C 1
ATOM 2849 O O . LEU A 1 366 ? 42.962 -18.534 20.128 1.00 88.75 366 LEU A O 1
ATOM 2853 N N . PHE A 1 367 ? 43.254 -16.600 19.045 1.00 87.44 367 PHE A N 1
ATOM 2854 C CA . PHE A 1 367 ? 44.549 -16.286 19.641 1.00 87.44 367 PHE A CA 1
ATOM 2855 C C . PHE A 1 367 ? 44.418 -16.012 21.141 1.00 87.44 367 PHE A C 1
ATOM 2857 O O . PHE A 1 367 ? 45.197 -16.555 21.916 1.00 87.44 367 PHE A O 1
ATOM 2864 N N . CYS A 1 368 ? 43.417 -15.239 21.571 1.00 83.44 368 CYS A N 1
ATOM 2865 C CA . CYS A 1 368 ? 43.142 -14.988 22.988 1.00 83.44 368 CYS A CA 1
ATOM 2866 C C . CYS A 1 368 ? 42.658 -16.237 23.743 1.00 83.44 368 CYS A C 1
ATOM 2868 O O . CYS A 1 368 ? 42.885 -16.339 24.945 1.00 83.44 368 CYS A O 1
ATOM 2870 N N . GLN A 1 369 ? 42.005 -17.180 23.062 1.00 81.69 369 GLN A N 1
ATOM 2871 C CA . GLN A 1 369 ? 41.622 -18.471 23.642 1.00 81.69 369 GLN A CA 1
ATOM 2872 C C . GLN A 1 369 ? 42.812 -19.437 23.745 1.00 81.69 369 GLN A C 1
ATOM 2874 O O . GLN A 1 369 ? 42.905 -20.199 24.704 1.00 81.69 369 GLN A O 1
ATOM 2879 N N . SER A 1 370 ? 43.728 -19.400 22.773 1.00 80.06 370 SER A N 1
ATOM 2880 C CA . SER A 1 370 ? 44.893 -20.296 22.706 1.00 80.06 370 SER A CA 1
ATOM 2881 C C . SER A 1 370 ? 46.056 -19.820 23.575 1.00 80.06 370 SER A C 1
ATOM 2883 O O . SER A 1 370 ? 46.783 -20.628 24.149 1.00 80.06 370 SER A O 1
ATOM 2885 N N . PHE A 1 371 ? 46.229 -18.506 23.687 1.00 75.75 371 PHE A N 1
ATOM 2886 C CA . PHE A 1 371 ? 47.220 -17.870 24.538 1.00 75.75 371 PHE A CA 1
ATOM 2887 C C . PHE A 1 371 ? 46.483 -17.118 25.640 1.00 75.75 371 PHE A C 1
ATOM 2889 O O . PHE A 1 371 ? 46.019 -15.992 25.450 1.00 75.75 371 PHE A O 1
ATOM 2896 N N . SER A 1 372 ? 46.371 -17.765 26.804 1.00 62.28 372 SER A N 1
ATOM 2897 C CA . SER A 1 372 ? 45.970 -17.099 28.042 1.00 62.28 372 SER A CA 1
ATOM 2898 C C . SER A 1 372 ? 46.782 -15.812 28.200 1.00 62.28 372 SER A C 1
ATOM 2900 O O . SER A 1 372 ? 48.003 -15.822 28.026 1.00 62.28 372 SER A O 1
ATOM 2902 N N . LYS A 1 373 ? 46.112 -14.704 28.533 1.00 60.72 373 LYS A N 1
ATOM 2903 C CA . LYS A 1 373 ? 46.778 -13.500 29.040 1.00 60.72 373 LYS A CA 1
ATOM 2904 C C . LYS A 1 373 ? 47.481 -13.863 30.351 1.00 60.72 373 LYS A C 1
ATOM 2906 O O . LYS A 1 373 ? 46.898 -13.738 31.425 1.00 60.72 373 LYS A O 1
ATOM 2911 N N . GLU A 1 374 ? 48.723 -14.319 30.271 1.00 50.91 374 GLU A N 1
ATOM 2912 C CA . GLU A 1 374 ? 49.636 -14.262 31.404 1.00 50.91 374 GLU A CA 1
ATOM 2913 C C . GLU A 1 374 ? 50.189 -12.834 31.500 1.00 50.91 374 GLU A C 1
ATOM 2915 O O . GLU A 1 374 ? 51.005 -12.431 30.678 1.00 50.91 374 GLU A O 1
ATOM 2920 N N . VAL A 1 375 ? 49.654 -12.119 32.503 1.00 43.72 375 VAL A N 1
ATOM 2921 C CA . VAL A 1 375 ? 50.147 -10.915 33.213 1.00 43.72 375 VAL A CA 1
ATOM 2922 C C . VAL A 1 375 ? 50.483 -9.675 32.382 1.00 43.72 375 VAL A C 1
ATOM 2924 O O . VAL A 1 375 ? 51.542 -9.628 31.722 1.00 43.72 375 VAL A O 1
#